Protein AF-0000000079731594 (afdb_homodimer)

Foldseek 3Di:
DKKAFPVPGDIDDLLDDLDDPVQAFIADPDFFADPALADDFADLQQALCSNVRRFPFDQDFDPSHHLADWADDVVLLAIERAQLPGPLRFVLLLLLRQLVRSCVVSVAQEAEEEDLASNLLNNLQRCLRNNHAYEYQYAQPDDVLSCVSSVVSVHHYHHFYDDSVRSVVVRVVVVVVDVHHYSYCLRHNSSLSRLLSSLVSVCVVVQNEEFQEEFEEAALCSNVLSVLSNQVSSVVSNSYVDYHAYEYEAAQPQCVLCVVVVHHSHDDGQPQQVVRNHNDRSPSVSSNVSNVVRVYHYDHDHNVLLVVQCVVCVVVPAFARSNLSRRSSCSVVCCVVVVDDSNTHYYGYRGGGNVRD/DKKAFPVPGDIDDLLDDLDDPVQAFIADPDFFADPALADDFADLQQALCSNVRRFPFDQDFDPSHHLADWADDVVLLATERAQLPGPLRFVLLLLLRQLVRSCVVSVAQEAEEEDLASNLLNNLQRCLRNNHAYEYQYAQPDDVLSCVSSVVSVHHYHHFYDDSVRSVVVRVVVVVVDVHHYSYCQRHNSSLSRLLSSLVSVCVVVQNEEFQEEFEEAALCSNVLSVLSNQVSSVVSNSYVDRHAYEYEAAQPQCVLCVVVVHHSHDDGQPQQVVRNHNDRSPSVSSNVSNVVRVYHYDHDHNVLLVVQCVVCVVVPAFARSNQSRRSSCSVVCCVVVVDDSNTHYYGYRGGGNVRD

Secondary structure (DSSP, 8-state):
--EEETTT--EE-TT--SS-TTSPPEEES-----S-SS-----GGGGGGGGGGG-SS------S-----EEEEGGGTEEEE-TT-STTSBTHHHHHHHHHHHHHHTT--EEEE--SSHHHHHHHHHHHHHT-EEEEEEETT--HHHHHHHHHTTPEEEEE-S-HHHHHHHHHHHHHHSS-EE--TTT-HHHHHHHTHHHHHHHHHTTT---SEEEEE-SS-HHHHHHHHHHHHHHHHTS-S-PPEEEEEEETTB-HHHHHTT----SS--TT-GGG--SS-TTHHHHHHHHHHTT-EEEEE-HHHHHHHHHHHHHTT--B-HHHHHHHHHHHHHHHTTSS-TT--EEEE--BBS-B-/--EEETTT--EE-TT--SS-TTSPPEEES-----S-SS-----GGGGGGGGGGG-SS------S-----EEEEGGGTEEEE-TT-STTSBTHHHHHHHHHHHHHHTT-SEEEE--SSHHHHHHHHHHHHHT-EEEEEEETT--HHHHHHHHHTTPEEEEE-S-HHHHHHHHHHHHHHSS-EE--TTT-HHHHHHHTHHHHHHHHHTTT---SEEEEE-SS-HHHHHHHHHHHHHHHHTS-S-PPEEEEEEETTB-HHHHHTT----SS--TT-GGG--SS-TTHHHHHHHHHHTT-EEEEE-HHHHHHHHHHHHHTT--B-HHHHHHHHHHHHHHHTTSS-TT--EEEE--BBS-B-

Solvent-accessible surface area (backbone atoms only — not comparable to full-atom values): 34734 Å² total; per-residue (Å²): 112,48,28,24,20,83,86,81,61,52,70,38,58,68,93,45,72,77,48,38,94,87,71,45,52,34,34,63,63,63,82,46,58,56,96,49,59,54,87,77,68,55,55,71,77,50,12,53,55,19,48,44,56,52,36,87,52,63,92,71,39,78,74,32,48,53,79,47,31,71,33,83,34,74,95,74,58,31,30,37,34,40,32,20,55,29,90,76,31,19,46,43,43,37,14,22,33,31,34,43,10,42,36,53,74,72,65,51,60,35,36,36,29,60,34,58,49,66,58,26,37,21,40,26,25,42,21,21,58,61,72,28,47,31,36,33,21,21,50,58,79,57,61,60,64,52,44,49,66,31,46,46,17,66,29,44,77,42,67,27,72,75,52,75,63,45,20,45,51,52,43,50,47,50,32,72,75,43,87,40,40,66,62,30,69,74,42,30,42,42,16,35,51,24,22,11,43,57,30,46,44,53,18,57,76,45,77,37,41,55,46,54,27,40,30,25,46,32,31,62,29,48,58,52,50,5,28,50,52,20,33,49,50,36,34,73,35,50,44,24,91,55,63,37,25,39,34,33,18,20,20,5,47,29,20,48,67,18,42,74,73,70,47,69,25,54,78,62,67,17,75,60,22,63,86,20,65,34,72,72,36,78,45,49,67,59,51,52,49,50,24,63,76,33,71,32,51,55,45,42,34,41,41,67,49,18,50,53,34,33,49,53,36,19,35,46,39,45,57,47,27,46,41,32,16,26,25,64,39,37,48,57,56,35,40,75,72,61,76,42,59,92,82,44,47,34,36,34,43,36,41,27,36,43,50,51,69,109,48,28,24,21,82,85,81,63,51,72,38,58,68,93,45,73,78,48,39,93,86,71,44,51,34,34,64,63,63,80,46,59,56,96,50,56,54,86,78,69,55,56,71,78,51,14,52,57,18,49,43,55,51,37,88,50,63,92,69,40,78,74,34,47,52,80,48,30,71,33,84,34,72,95,73,58,33,30,38,34,40,32,19,54,28,90,75,31,19,46,44,44,38,14,23,35,31,35,43,10,42,38,54,74,73,66,50,61,34,35,34,30,61,33,57,52,65,57,25,38,20,41,27,25,41,21,21,57,61,73,28,48,29,37,33,22,20,51,58,79,58,60,61,65,53,43,50,66,30,46,46,17,66,29,44,77,43,65,28,72,76,52,73,63,45,20,44,50,52,44,50,49,50,34,72,75,42,88,39,42,65,61,30,68,73,43,30,42,41,17,34,52,23,22,11,42,56,30,47,43,53,18,57,78,45,78,37,42,56,46,55,26,40,32,25,46,31,33,60,30,46,58,52,51,5,27,51,53,20,33,49,50,35,35,75,34,51,43,26,91,55,63,37,24,39,35,32,18,20,20,5,47,29,20,49,69,18,41,74,72,71,47,69,25,55,76,64,66,17,74,61,23,64,88,22,64,33,72,72,36,78,45,48,68,58,50,53,50,51,25,62,77,32,70,32,51,53,45,43,33,42,40,66,49,19,52,52,35,34,49,52,35,20,34,47,38,46,57,47,27,45,40,30,15,26,26,64,40,38,49,59,57,35,41,76,70,61,76,42,59,92,81,46,47,35,36,36,43,36,41,27,37,45,51,52,70

pLDDT: mean 96.19, std 4.27, range [70.88, 98.94]

InterPro domains:
  IPR000634 Serine/threonine dehydratase, pyridoxal-phosphate-binding site [PS00165] (83-96)
  IPR001926 Tryptophan synthase beta chain-like, PALP domain [PF00291] (61-352)
  IPR036052 Tryptophan synthase beta chain-like, PALP domain superfamily [G3DSA:3.40.50.1100] (53-356)
  IPR036052 Tryptophan synthase beta chain-like, PALP domain superfamily [G3DSA:3.40.50.1100] (91-187)
  IPR036052 Tryptophan synthase beta chain-like, PALP domain superfamily [SSF53686] (3-356)
  IPR050147 Serine/Threonine Dehydratase [PTHR48078] (76-353)

Structure (mmCIF, N/CA/C/O backbone):
data_AF-0000000079731594-model_v1
#
loop_
_entity.id
_entity.type
_entity.pdbx_description
1 polymer 'Pyridoxal-phosphate dependent enzyme'
#
loop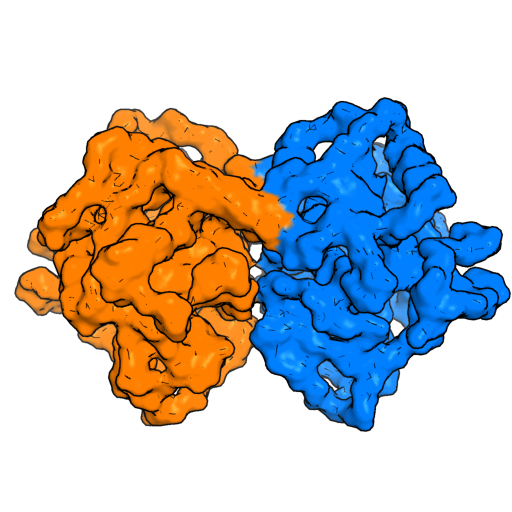_
_atom_site.group_PDB
_atom_site.id
_atom_site.type_symbol
_atom_site.label_atom_id
_atom_site.label_alt_id
_atom_site.label_comp_id
_atom_site.label_asym_id
_atom_site.label_entity_id
_atom_site.label_seq_id
_atom_site.pdbx_PDB_ins_code
_atom_site.Cartn_x
_atom_site.Cartn_y
_atom_site.Cartn_z
_atom_site.occupancy
_atom_site.B_iso_or_equiv
_atom_site.auth_seq_id
_atom_site.auth_comp_id
_atom_site.auth_asym_id
_atom_site.auth_atom_id
_atom_site.pdbx_PDB_model_num
ATOM 1 N N . MET A 1 1 ? 15.602 29.094 -2.32 1 83.25 1 MET A N 1
ATOM 2 C CA . MET A 1 1 ? 14.352 28.906 -1.592 1 83.25 1 MET A CA 1
ATOM 3 C C . MET A 1 1 ? 14.367 29.656 -0.268 1 83.25 1 MET A C 1
ATOM 5 O O . MET A 1 1 ? 15.359 29.625 0.458 1 83.25 1 MET A O 1
ATOM 9 N N . THR A 1 2 ? 13.43 30.547 -0.073 1 92.69 2 THR A N 1
ATOM 10 C CA . THR A 1 2 ? 13.32 31.359 1.134 1 92.69 2 THR A CA 1
ATOM 11 C C . THR A 1 2 ? 12.203 30.844 2.033 1 92.69 2 THR A C 1
ATOM 13 O O . THR A 1 2 ? 11.172 30.375 1.545 1 92.69 2 THR A O 1
ATOM 16 N N . LEU A 1 3 ? 12.477 30.875 3.383 1 96.5 3 LEU A N 1
ATOM 17 C CA . LEU A 1 3 ? 11.469 30.547 4.383 1 96.5 3 LEU A CA 1
ATOM 18 C C . LEU A 1 3 ? 10.93 31.797 5.055 1 96.5 3 LEU A C 1
ATOM 20 O O . LEU A 1 3 ? 11.57 32.844 5.027 1 96.5 3 LEU A O 1
ATOM 24 N N . VAL A 1 4 ? 9.742 31.688 5.57 1 96.94 4 VAL A N 1
ATOM 25 C CA . VAL A 1 4 ? 9.125 32.844 6.203 1 96.94 4 VAL A CA 1
ATOM 26 C C . VAL A 1 4 ? 8.352 32.406 7.445 1 96.94 4 VAL A C 1
ATOM 28 O O . VAL A 1 4 ? 7.785 31.328 7.477 1 96.94 4 VAL A O 1
ATOM 31 N N . CYS A 1 5 ? 8.43 33.156 8.461 1 96.81 5 CYS A N 1
ATOM 32 C CA . CYS A 1 5 ? 7.555 33.031 9.625 1 96.81 5 CYS A CA 1
ATOM 33 C C . CYS A 1 5 ? 6.242 33.781 9.406 1 96.81 5 CYS A C 1
ATOM 35 O O . CYS A 1 5 ? 6.238 35 9.266 1 96.81 5 CYS A O 1
ATOM 37 N N . ARG A 1 6 ? 5.18 33.125 9.438 1 94 6 ARG A N 1
ATOM 38 C CA . ARG A 1 6 ? 3.895 33.75 9.141 1 94 6 ARG A CA 1
ATOM 39 C C . ARG A 1 6 ? 3.361 34.5 10.359 1 94 6 ARG A C 1
ATOM 41 O O . ARG A 1 6 ? 2.42 35.281 10.242 1 94 6 ARG A O 1
ATOM 48 N N . ASP A 1 7 ? 3.949 34.25 11.422 1 94.06 7 ASP A N 1
ATOM 49 C CA . ASP A 1 7 ? 3.533 34.938 12.633 1 94.06 7 ASP A CA 1
ATOM 50 C C . ASP A 1 7 ? 4.164 36.312 12.719 1 94.06 7 ASP A C 1
ATOM 52 O O . ASP A 1 7 ? 3.461 37.312 12.898 1 94.06 7 ASP A O 1
ATOM 56 N N . CYS A 1 8 ? 5.52 36.5 12.484 1 96.56 8 CYS A N 1
ATOM 57 C CA . CYS A 1 8 ? 6.188 37.781 12.68 1 96.56 8 CYS A CA 1
ATOM 58 C C . CYS A 1 8 ? 6.664 38.344 11.352 1 96.56 8 CYS A C 1
ATOM 60 O O . CYS A 1 8 ? 7.109 39.5 11.297 1 96.56 8 CYS A O 1
ATOM 62 N N . GLY A 1 9 ? 6.652 37.531 10.32 1 95.94 9 GLY A N 1
ATOM 63 C CA . GLY A 1 9 ? 6.961 38.031 8.992 1 95.94 9 GLY A CA 1
ATOM 64 C C . GLY A 1 9 ? 8.43 37.906 8.633 1 95.94 9 GLY A C 1
ATOM 65 O O . GLY A 1 9 ? 8.82 38.156 7.492 1 95.94 9 GLY A O 1
ATOM 66 N N . ARG A 1 10 ? 9.258 37.469 9.516 1 96.31 10 ARG A N 1
ATOM 67 C CA . ARG A 1 10 ? 10.695 37.344 9.273 1 96.31 10 ARG A CA 1
ATOM 68 C C . ARG A 1 10 ? 10.977 36.312 8.195 1 96.31 10 ARG A C 1
ATOM 70 O O . ARG A 1 10 ? 10.359 35.25 8.18 1 96.31 10 ARG A O 1
ATOM 77 N N . GLU A 1 11 ? 11.891 36.625 7.34 1 96.31 11 GLU A N 1
ATOM 78 C CA . GLU A 1 11 ? 12.32 35.719 6.285 1 96.31 11 GLU A CA 1
ATOM 79 C C . GLU A 1 11 ? 13.68 35.094 6.598 1 96.31 11 GLU A C 1
ATOM 81 O O . GLU A 1 11 ? 14.5 35.719 7.285 1 96.31 11 GLU A O 1
ATOM 86 N N . TYR A 1 12 ? 13.852 33.906 6.188 1 95.56 12 TYR A N 1
ATOM 87 C CA . TYR A 1 12 ? 15.094 33.156 6.387 1 95.56 12 TYR A CA 1
ATOM 88 C C . TYR A 1 12 ? 15.586 32.562 5.078 1 95.56 12 TYR A C 1
ATOM 90 O O . TYR A 1 12 ? 14.781 32.219 4.199 1 95.56 12 TYR A O 1
ATOM 98 N N . PRO A 1 13 ? 16.953 32.469 4.996 1 91.31 13 PRO A N 1
ATOM 99 C CA . PRO A 1 13 ? 17.438 31.672 3.861 1 91.31 13 PRO A CA 1
ATOM 100 C C . PRO A 1 13 ? 17.109 30.188 3.979 1 91.31 13 PRO A C 1
ATOM 102 O O . PRO A 1 13 ? 16.594 29.75 5.012 1 91.31 13 PRO A O 1
ATOM 105 N N . ALA A 1 14 ? 17.438 29.422 2.947 1 78.69 14 ALA A N 1
ATOM 106 C CA . ALA A 1 14 ? 17.031 28.016 2.855 1 78.69 14 ALA A CA 1
ATOM 107 C C . ALA A 1 14 ? 17.766 27.172 3.893 1 78.69 14 ALA A C 1
ATOM 109 O O . ALA A 1 14 ? 17.219 26.172 4.375 1 78.69 14 ALA A O 1
ATOM 110 N N . ASP A 1 15 ? 18.969 27.469 4.199 1 75.25 15 ASP A N 1
ATOM 111 C CA . ASP A 1 15 ? 19.75 26.703 5.164 1 75.25 15 ASP A CA 1
ATOM 112 C C . ASP A 1 15 ? 19.562 27.25 6.582 1 75.25 15 ASP A C 1
ATOM 114 O O . ASP A 1 15 ? 20.453 27.125 7.426 1 75.25 15 ASP A O 1
ATOM 118 N N . SER A 1 16 ? 18.266 27.641 6.777 1 73.88 16 SER A N 1
ATOM 119 C CA . SER A 1 16 ? 17.828 28.406 7.945 1 73.88 16 SER A CA 1
ATOM 120 C C . SER A 1 16 ? 17.547 27.484 9.133 1 73.88 16 SER A C 1
ATOM 122 O O . SER A 1 16 ? 17.469 26.266 8.969 1 73.88 16 SER A O 1
ATOM 124 N N . PRO A 1 17 ? 17.375 28.156 10.289 1 83.38 17 PRO A N 1
ATOM 125 C CA . PRO A 1 17 ? 16.953 27.422 11.484 1 83.38 17 PRO A CA 1
ATOM 126 C C . PRO A 1 17 ? 15.633 26.688 11.289 1 83.38 17 PRO A C 1
ATOM 128 O O . PRO A 1 17 ? 14.867 27.016 10.375 1 83.38 17 PRO A O 1
ATOM 131 N N . TRP A 1 18 ? 15.469 25.672 12.07 1 91.5 18 TRP A N 1
ATOM 132 C CA . TRP A 1 18 ? 14.281 24.844 11.945 1 91.5 18 TRP A CA 1
ATOM 133 C C . TRP A 1 18 ? 13.047 25.562 12.477 1 91.5 18 TRP A C 1
ATOM 135 O O . TRP A 1 18 ? 11.922 25.141 12.227 1 91.5 18 TRP A O 1
ATOM 145 N N . ARG A 1 19 ? 13.234 26.688 13.164 1 94.19 19 ARG A N 1
ATOM 146 C CA . ARG A 1 19 ? 12.141 27.5 13.664 1 94.19 19 ARG A CA 1
ATOM 147 C C . ARG A 1 19 ? 12.531 28.984 13.711 1 94.19 19 ARG A C 1
ATOM 149 O O . ARG A 1 19 ? 13.719 29.312 13.805 1 94.19 19 ARG A O 1
ATOM 156 N N . CYS A 1 20 ? 11.547 29.828 13.688 1 95.88 20 CYS A N 1
ATOM 157 C CA . CYS A 1 20 ? 11.781 31.266 13.781 1 95.88 20 CYS A CA 1
ATOM 158 C C . CYS A 1 20 ? 12.266 31.656 15.172 1 95.88 20 CYS A C 1
ATOM 160 O O . CYS A 1 20 ? 11.906 31.016 16.156 1 95.88 20 CYS A O 1
ATOM 162 N N . THR A 1 21 ? 12.945 32.688 15.258 1 94.31 21 THR A N 1
ATOM 163 C CA . THR A 1 21 ? 13.414 33.219 16.531 1 94.31 21 THR A CA 1
ATOM 164 C C . THR A 1 21 ? 12.242 33.594 17.438 1 94.31 21 THR A C 1
ATOM 166 O O . THR A 1 21 ? 12.375 33.625 18.656 1 94.31 21 THR A O 1
ATOM 169 N N . CYS A 1 22 ? 11.133 33.812 16.844 1 95.88 22 CYS A N 1
ATOM 170 C CA . CYS A 1 22 ? 9.961 34.188 17.641 1 95.88 22 CYS A CA 1
ATOM 171 C C . CYS A 1 22 ? 9.273 32.938 18.188 1 95.88 22 CYS A C 1
ATOM 173 O O . CYS A 1 22 ? 8.312 33.062 18.953 1 95.88 22 CYS A O 1
ATOM 175 N N . GLY A 1 23 ? 9.68 31.812 17.75 1 94.19 23 GLY A N 1
ATOM 176 C CA . GLY A 1 23 ? 9.18 30.562 18.312 1 94.19 23 GLY A CA 1
ATOM 177 C C . GLY A 1 23 ? 8.164 29.875 17.422 1 94.19 23 GLY A C 1
ATOM 178 O O . GLY A 1 23 ? 7.762 28.75 17.688 1 94.19 23 GLY A O 1
ATOM 179 N N . TYR A 1 24 ? 7.789 30.469 16.344 1 95.88 24 TYR A N 1
ATOM 180 C CA . TYR A 1 24 ? 6.758 29.922 15.453 1 95.88 24 TYR A CA 1
ATOM 181 C C . TYR A 1 24 ? 7.379 29.188 14.281 1 95.88 24 TYR A C 1
ATOM 183 O O . TYR A 1 24 ? 8.555 29.391 13.961 1 95.88 24 TYR A O 1
ATOM 191 N N . PRO A 1 25 ? 6.598 28.266 13.703 1 96.69 25 PRO A N 1
ATOM 192 C CA . PRO A 1 25 ? 7.137 27.484 12.586 1 96.69 25 PRO A CA 1
ATOM 193 C C . PRO A 1 25 ? 7.387 28.328 11.336 1 96.69 25 PRO A C 1
ATOM 195 O O . PRO A 1 25 ? 6.773 29.391 11.172 1 96.69 25 PRO A O 1
ATOM 198 N N . LEU A 1 26 ? 8.305 27.844 10.531 1 96.81 26 LEU A N 1
ATOM 199 C CA . LEU A 1 26 ? 8.609 28.469 9.25 1 96.81 26 LEU A CA 1
ATOM 200 C C . LEU A 1 26 ? 7.848 27.781 8.117 1 96.81 26 LEU A C 1
ATOM 202 O O . LEU A 1 26 ? 7.523 26.594 8.211 1 96.81 26 LEU A O 1
ATOM 206 N N . ASP A 1 27 ? 7.496 28.516 7.113 1 97 27 ASP A N 1
ATOM 207 C CA . ASP A 1 27 ? 6.922 28.016 5.863 1 97 27 ASP A CA 1
ATOM 208 C C . ASP A 1 27 ? 7.773 28.438 4.668 1 97 27 ASP A C 1
ATOM 210 O O . ASP A 1 27 ? 8.602 29.344 4.773 1 97 27 ASP A O 1
ATOM 214 N N . PHE A 1 28 ? 7.621 27.719 3.588 1 96.69 28 PHE A N 1
ATOM 215 C CA . PHE A 1 28 ? 8.195 28.234 2.354 1 96.69 28 PHE A CA 1
ATOM 216 C C . PHE A 1 28 ? 7.559 29.578 1.987 1 96.69 28 PHE A C 1
ATOM 218 O O . PHE A 1 28 ? 6.336 29.719 2.059 1 96.69 28 PHE A O 1
ATOM 225 N N . ALA A 1 29 ? 8.359 30.516 1.61 1 95.44 29 ALA A N 1
ATOM 226 C CA . ALA A 1 29 ? 7.867 31.875 1.333 1 95.44 29 ALA A CA 1
ATOM 227 C C . ALA A 1 29 ? 6.973 31.875 0.097 1 95.44 29 ALA A C 1
ATOM 229 O O . ALA A 1 29 ? 6.035 32.688 0.011 1 95.44 29 ALA A O 1
ATOM 230 N N . GLU A 1 30 ? 7.309 31.031 -0.78 1 93.38 30 GLU A N 1
ATOM 231 C CA . GLU A 1 30 ? 6.559 30.969 -2.031 1 93.38 30 GLU A CA 1
ATOM 232 C C . GLU A 1 30 ? 6.035 29.562 -2.295 1 93.38 30 GLU A C 1
ATOM 234 O O . GLU A 1 30 ? 6.699 28.578 -1.964 1 93.38 30 GLU A O 1
ATOM 239 N N . GLN A 1 31 ? 4.809 29.516 -2.83 1 94 31 GLN A N 1
ATOM 240 C CA . GLN A 1 31 ? 4.242 28.297 -3.375 1 94 31 GLN A CA 1
ATOM 241 C C . GLN A 1 31 ? 4.477 28.203 -4.879 1 94 31 GLN A C 1
ATOM 243 O O . GLN A 1 31 ? 3.879 28.953 -5.652 1 94 31 GLN A O 1
ATOM 248 N N . PRO A 1 32 ? 5.336 27.25 -5.27 1 96.94 32 PRO A N 1
ATOM 249 C CA . PRO A 1 32 ? 5.5 27.078 -6.715 1 96.94 32 PRO A CA 1
ATOM 250 C C . PRO A 1 32 ? 4.195 26.703 -7.418 1 96.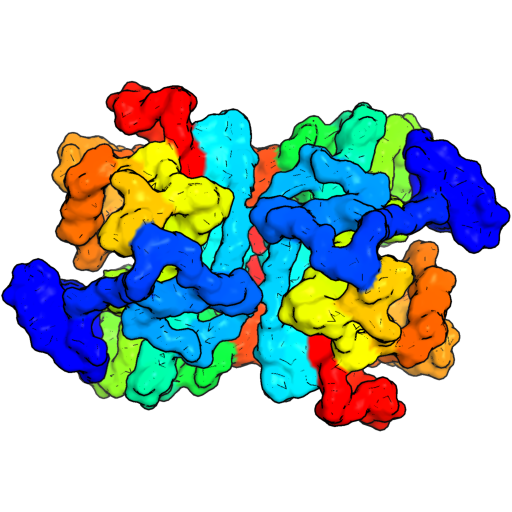94 32 PRO A C 1
ATOM 252 O O . PRO A 1 32 ? 3.387 25.953 -6.867 1 96.94 32 PRO A O 1
ATOM 255 N N . LEU A 1 33 ? 3.979 27.188 -8.555 1 97.44 33 LEU A N 1
ATOM 256 C CA . LEU A 1 33 ? 2.857 26.859 -9.422 1 97.44 33 LEU A CA 1
ATOM 257 C C . LEU A 1 33 ? 3.344 26.5 -10.82 1 97.44 33 LEU A C 1
ATOM 259 O O . LEU A 1 33 ? 4.367 27 -11.281 1 97.44 33 LEU A O 1
ATOM 263 N N . PRO A 1 34 ? 2.627 25.641 -11.445 1 96.25 34 PRO A N 1
ATOM 264 C CA . PRO A 1 34 ? 2.992 25.344 -12.836 1 96.25 34 PRO A CA 1
ATOM 265 C C . PRO A 1 34 ? 2.744 26.531 -13.773 1 96.25 34 PRO A C 1
ATOM 267 O O . PRO A 1 34 ? 1.972 27.422 -13.438 1 96.25 34 PRO A O 1
ATOM 270 N N . ASP A 1 35 ? 3.396 26.531 -14.984 1 91.88 35 ASP A N 1
ATOM 271 C CA . ASP A 1 35 ? 3.271 27.609 -15.969 1 91.88 35 ASP A CA 1
ATOM 272 C C . ASP A 1 35 ? 1.964 27.484 -16.75 1 91.88 35 ASP A C 1
ATOM 274 O O . ASP A 1 35 ? 1.535 28.438 -17.406 1 91.88 35 ASP A O 1
ATOM 278 N N . SER A 1 36 ? 1.29 26.422 -16.609 1 91.56 36 SER A N 1
ATOM 279 C CA . SER A 1 36 ? 0.082 26.156 -17.375 1 91.56 36 SER A CA 1
ATOM 280 C C . SER A 1 36 ? -1.168 26.281 -16.516 1 91.56 36 SER A C 1
ATOM 282 O O . SER A 1 36 ? -1.164 25.891 -15.344 1 91.56 36 SER A O 1
ATOM 284 N N . ASP A 1 37 ? -2.207 26.812 -17.172 1 92.31 37 ASP A N 1
ATOM 285 C CA . ASP A 1 37 ? -3.488 26.875 -16.484 1 92.31 37 ASP A CA 1
ATOM 286 C C . ASP A 1 37 ? -4.324 25.625 -16.75 1 92.31 37 ASP A C 1
ATOM 288 O O . ASP A 1 37 ? -5.449 25.5 -16.266 1 92.31 37 ASP A O 1
ATOM 292 N N . THR A 1 38 ? -3.697 24.797 -17.516 1 95.31 38 THR A N 1
ATOM 293 C CA . THR A 1 38 ? -4.289 23.484 -17.734 1 95.31 38 THR A CA 1
ATOM 294 C C . THR A 1 38 ? -3.441 22.391 -17.078 1 95.31 38 THR A C 1
ATOM 296 O O . THR A 1 38 ? -2.211 22.453 -17.125 1 95.31 38 THR A O 1
ATOM 299 N N . PRO A 1 39 ? -4.191 21.516 -16.531 1 96.38 39 PRO A N 1
ATOM 300 C CA . PRO A 1 39 ? -3.449 20.484 -15.82 1 96.38 39 PRO A CA 1
ATOM 301 C C . PRO A 1 39 ? -2.447 19.75 -16.703 1 96.38 39 PRO A C 1
ATOM 303 O O . PRO A 1 39 ? -2.807 19.281 -17.797 1 96.38 39 PRO A O 1
ATOM 306 N N . ALA A 1 40 ? -1.266 19.75 -16.359 1 95 40 ALA A N 1
ATOM 307 C CA . ALA A 1 40 ? -0.142 19.062 -16.984 1 95 40 ALA A CA 1
ATOM 308 C C . ALA A 1 40 ? 0.82 18.516 -15.922 1 95 40 ALA A C 1
ATOM 310 O O . ALA A 1 40 ? 1.676 19.25 -15.422 1 95 40 ALA A O 1
ATOM 311 N N . ILE A 1 41 ? 0.674 17.234 -15.562 1 96.44 41 ILE A N 1
ATOM 312 C CA . ILE A 1 41 ? 1.505 16.672 -14.508 1 96.44 41 ILE A CA 1
ATOM 313 C C . ILE A 1 41 ? 2.523 15.703 -15.109 1 96.44 41 ILE A C 1
ATOM 315 O O . ILE A 1 41 ? 2.42 15.336 -16.281 1 96.44 41 ILE A O 1
ATOM 319 N N . GLY A 1 42 ? 3.543 15.391 -14.336 1 96.5 42 GLY A N 1
ATOM 320 C CA . GLY A 1 42 ? 4.508 14.383 -14.758 1 96.5 42 GLY A CA 1
ATOM 321 C C . GLY A 1 42 ? 3.939 12.977 -14.773 1 96.5 42 GLY A C 1
ATOM 322 O O . GLY A 1 42 ? 2.727 12.797 -14.656 1 96.5 42 GLY A O 1
ATOM 323 N N . SER A 1 43 ? 4.812 12.023 -14.945 1 97.38 43 SER A N 1
ATOM 324 C CA . SER A 1 43 ? 4.422 10.625 -15.023 1 97.38 43 SER A CA 1
ATOM 325 C C . SER A 1 43 ? 3.926 10.117 -13.672 1 97.38 43 SER A C 1
ATOM 327 O O . SER A 1 43 ? 4.523 10.406 -12.633 1 97.38 43 SER A O 1
ATOM 329 N N . ARG A 1 44 ? 2.861 9.359 -13.672 1 97.5 44 ARG A N 1
ATOM 330 C CA . ARG A 1 44 ? 2.369 8.75 -12.445 1 97.5 44 ARG A CA 1
ATOM 331 C C . ARG A 1 44 ? 3.371 7.734 -11.891 1 97.5 44 ARG A C 1
ATOM 333 O O . ARG A 1 44 ? 3.297 7.352 -10.727 1 97.5 44 ARG A O 1
ATOM 340 N N . ASP A 1 45 ? 4.262 7.309 -12.742 1 97.62 45 ASP A N 1
ATOM 341 C CA . ASP A 1 45 ? 5.266 6.344 -12.305 1 97.62 45 ASP A CA 1
ATOM 342 C C . ASP A 1 45 ? 6.289 6.992 -11.375 1 97.62 45 ASP A C 1
ATOM 344 O O . ASP A 1 45 ? 7.047 6.301 -10.695 1 97.62 45 ASP A O 1
ATOM 348 N N . ASP A 1 46 ? 6.234 8.266 -11.312 1 97.88 46 ASP A N 1
ATOM 349 C CA . ASP A 1 46 ? 7.109 8.984 -10.391 1 97.88 46 ASP A CA 1
ATOM 350 C C . ASP A 1 46 ? 6.441 9.172 -9.031 1 97.88 46 ASP A C 1
ATOM 352 O O . ASP A 1 46 ? 6.984 9.844 -8.148 1 97.88 46 ASP A O 1
ATOM 356 N N . GLY A 1 47 ? 5.289 8.547 -8.836 1 98.5 47 GLY A N 1
ATOM 357 C CA . GLY A 1 47 ? 4.562 8.742 -7.586 1 98.5 47 GLY A CA 1
ATOM 358 C C . GLY A 1 47 ? 4.066 10.164 -7.395 1 98.5 47 GLY A C 1
ATOM 359 O O . GLY A 1 47 ? 3.611 10.797 -8.344 1 98.5 47 GLY A O 1
ATOM 360 N N . LEU A 1 48 ? 4.117 10.602 -6.176 1 98.81 48 LEU A N 1
ATOM 361 C CA . LEU A 1 48 ? 3.596 11.93 -5.859 1 98.81 48 LEU A CA 1
ATOM 362 C C . LEU A 1 48 ? 4.457 13.016 -6.488 1 98.81 48 LEU A C 1
ATOM 364 O O . LEU A 1 48 ? 4.031 14.172 -6.602 1 98.81 48 LEU A O 1
ATOM 368 N N . TRP A 1 49 ? 5.621 12.672 -6.992 1 98.81 49 TRP A N 1
ATOM 369 C CA . TRP A 1 49 ? 6.523 13.633 -7.617 1 98.81 49 TRP A CA 1
ATOM 370 C C . TRP A 1 49 ? 6.055 13.984 -9.023 1 98.81 49 TRP A C 1
ATOM 372 O O . TRP A 1 49 ? 6.637 14.852 -9.68 1 98.81 49 TRP A O 1
ATOM 382 N N . ALA A 1 50 ? 5.027 13.289 -9.5 1 98.69 50 ALA A N 1
ATOM 383 C CA . ALA A 1 50 ? 4.332 13.75 -10.703 1 98.69 50 ALA A CA 1
ATOM 384 C C . ALA A 1 50 ? 3.902 15.203 -10.562 1 98.69 50 ALA A C 1
ATOM 386 O O . ALA A 1 50 ? 3.711 15.898 -11.562 1 98.69 50 ALA A O 1
ATOM 387 N N . PHE A 1 51 ? 3.793 15.703 -9.32 1 98.69 51 PHE A N 1
ATOM 388 C CA . PHE A 1 51 ? 3.348 17.062 -9.039 1 98.69 51 PHE A CA 1
ATOM 389 C C . PHE A 1 51 ? 4.531 17.953 -8.703 1 98.69 51 PHE A C 1
ATOM 391 O O . PHE A 1 51 ? 4.387 18.938 -7.969 1 98.69 51 PHE A O 1
ATOM 398 N N . ALA A 1 52 ? 5.676 17.672 -9.242 1 98.19 52 ALA A N 1
ATOM 399 C CA . ALA A 1 52 ? 6.922 18.359 -8.914 1 98.19 52 ALA A CA 1
ATOM 400 C C . ALA A 1 52 ? 6.809 19.859 -9.156 1 98.19 52 ALA A C 1
ATOM 402 O O . ALA A 1 52 ? 7.402 20.656 -8.43 1 98.19 52 ALA A O 1
ATOM 403 N N . ASP A 1 53 ? 6.031 20.312 -10.07 1 97.81 53 ASP A N 1
ATOM 404 C CA . ASP A 1 53 ? 5.926 21.719 -10.43 1 97.81 53 ASP A CA 1
ATOM 405 C C . ASP A 1 53 ? 5.234 22.516 -9.328 1 97.81 53 ASP A C 1
ATOM 407 O O . ASP A 1 53 ? 5.316 23.75 -9.297 1 97.81 53 ASP A O 1
ATOM 411 N N . PHE A 1 54 ? 4.547 21.828 -8.414 1 98.38 54 PHE A N 1
ATOM 412 C CA . PHE A 1 54 ? 3.883 22.484 -7.293 1 98.38 54 PHE A CA 1
ATOM 413 C C . PHE A 1 54 ? 4.758 22.453 -6.043 1 98.38 54 PHE A C 1
ATOM 415 O O . PHE A 1 54 ? 4.43 23.078 -5.035 1 98.38 54 PHE A O 1
ATOM 422 N N . LEU A 1 55 ? 5.848 21.672 -6.031 1 98.12 55 LEU A N 1
ATOM 423 C CA . LEU A 1 55 ? 6.586 21.391 -4.809 1 98.12 55 LEU A CA 1
ATOM 424 C C . LEU A 1 55 ? 7.84 22.25 -4.711 1 98.12 55 LEU A C 1
ATOM 426 O O . LEU A 1 55 ? 8.578 22.391 -5.688 1 98.12 55 LEU A O 1
ATOM 430 N N . PRO A 1 56 ? 8.086 22.828 -3.559 1 97.19 56 PRO A N 1
ATOM 431 C CA . PRO A 1 56 ? 9.273 23.656 -3.361 1 97.19 56 PRO A CA 1
ATOM 432 C C . PRO A 1 56 ? 10.531 22.844 -3.082 1 97.19 56 PRO A C 1
ATOM 434 O O . PRO A 1 56 ? 11.57 23.406 -2.736 1 97.19 56 PRO A O 1
ATOM 437 N N . VAL A 1 57 ? 10.391 21.516 -3.129 1 96.38 57 VAL A N 1
ATOM 438 C CA . VAL A 1 57 ? 11.484 20.578 -2.9 1 96.38 57 VAL A CA 1
ATOM 439 C C . VAL A 1 57 ? 11.648 19.672 -4.113 1 96.38 57 VAL A C 1
ATOM 441 O O . VAL A 1 57 ? 10.664 19.312 -4.766 1 96.38 57 VAL A O 1
ATOM 444 N N . GLU A 1 58 ? 12.914 19.312 -4.402 1 97.38 58 GLU A N 1
ATOM 445 C CA . GLU A 1 58 ? 13.18 18.422 -5.527 1 97.38 58 GLU A CA 1
ATOM 446 C C . GLU A 1 58 ? 13.234 16.969 -5.074 1 97.38 58 GLU A C 1
ATOM 448 O O . GLU A 1 58 ? 13.648 16.672 -3.953 1 97.38 58 GLU A O 1
ATOM 453 N N . ARG A 1 59 ? 12.867 16.141 -5.969 1 98.31 59 ARG A N 1
ATOM 454 C CA . ARG A 1 59 ? 12.906 14.711 -5.691 1 98.31 59 ARG A CA 1
ATOM 455 C C . ARG A 1 59 ? 14.352 14.227 -5.543 1 98.31 59 ARG A C 1
ATOM 457 O O . ARG A 1 59 ? 15.133 14.289 -6.496 1 98.31 59 ARG A O 1
ATOM 464 N N . ARG A 1 60 ? 14.695 13.789 -4.371 1 98.38 60 ARG A N 1
ATOM 465 C CA . ARG A 1 60 ? 16.016 13.211 -4.145 1 98.38 60 ARG A CA 1
ATOM 466 C C . ARG A 1 60 ? 15.906 11.773 -3.633 1 98.38 60 ARG A C 1
ATOM 468 O O . ARG A 1 60 ? 16.797 10.961 -3.859 1 98.38 60 ARG A O 1
ATOM 475 N N . VAL A 1 61 ? 14.859 11.445 -2.879 1 98.44 61 VAL A N 1
ATOM 476 C CA . VAL A 1 61 ? 14.633 10.117 -2.334 1 98.44 61 VAL A CA 1
ATOM 477 C C . VAL A 1 61 ? 13.156 9.734 -2.48 1 98.44 61 VAL A C 1
ATOM 479 O O . VAL A 1 61 ? 12.273 10.555 -2.205 1 98.44 61 VAL A O 1
ATOM 482 N N . SER A 1 62 ? 12.883 8.555 -2.951 1 98.81 62 SER A N 1
ATOM 483 C CA . SER A 1 62 ? 11.516 8.109 -3.18 1 98.81 62 SER A CA 1
ATOM 484 C C . SER A 1 62 ? 11.422 6.59 -3.234 1 98.81 62 SER A C 1
ATOM 486 O O . SER A 1 62 ? 12.391 5.918 -3.604 1 98.81 62 SER A O 1
ATOM 488 N N . PHE A 1 63 ? 10.344 6.062 -2.795 1 98.81 63 PHE A N 1
ATOM 489 C CA . PHE A 1 63 ? 9.977 4.668 -3.006 1 98.81 63 PHE A CA 1
ATOM 490 C C . PHE A 1 63 ? 8.898 4.551 -4.078 1 98.81 63 PHE A C 1
ATOM 492 O O . PHE A 1 63 ? 8.234 3.516 -4.188 1 98.81 63 PHE A O 1
ATOM 499 N N . GLY A 1 64 ? 8.664 5.629 -4.805 1 98.62 64 GLY A N 1
ATOM 500 C CA . GLY A 1 64 ? 7.602 5.637 -5.801 1 98.62 64 GLY A CA 1
ATOM 501 C C . GLY A 1 64 ? 6.223 5.816 -5.199 1 98.62 64 GLY A C 1
ATOM 502 O O . GLY A 1 64 ? 5.215 5.496 -5.836 1 98.62 64 GLY A O 1
ATOM 503 N N . GLU A 1 65 ? 6.145 6.359 -3.975 1 98.69 65 GLU A N 1
ATOM 504 C CA . GLU A 1 65 ? 4.902 6.504 -3.221 1 98.69 65 GLU A CA 1
ATOM 505 C C . GLU A 1 65 ? 3.975 7.523 -3.871 1 98.69 65 GLU A C 1
ATOM 507 O O . GLU A 1 65 ? 4.43 8.398 -4.613 1 98.69 65 GLU A O 1
ATOM 512 N N . GLY A 1 66 ? 2.686 7.379 -3.553 1 98.56 66 GLY A N 1
ATOM 513 C CA . GLY A 1 66 ? 1.671 8.273 -4.086 1 98.56 66 GLY A CA 1
ATOM 514 C C . GLY A 1 66 ? 0.629 7.555 -4.926 1 98.56 66 GLY A C 1
ATOM 515 O O . GLY A 1 66 ? 0.67 6.332 -5.066 1 98.56 66 GLY A O 1
ATOM 516 N N . TRP A 1 67 ? -0.369 8.32 -5.332 1 98.69 67 TRP A N 1
ATOM 517 C CA . TRP A 1 67 ? -1.474 7.867 -6.172 1 98.69 67 TRP A CA 1
ATOM 518 C C . TRP A 1 67 ? -2.221 6.715 -5.512 1 98.69 67 TRP A C 1
ATOM 520 O O . TRP A 1 67 ? -2.521 5.711 -6.16 1 98.69 67 TRP A O 1
ATOM 530 N N . THR A 1 68 ? -2.4 6.824 -4.215 1 98.75 68 THR A N 1
ATOM 531 C CA . THR A 1 68 ? -3.211 5.824 -3.523 1 98.75 68 THR A CA 1
ATOM 532 C C . THR A 1 68 ? -4.633 5.805 -4.078 1 98.75 68 THR A C 1
ATOM 534 O O . THR A 1 68 ? -5.117 6.812 -4.598 1 98.75 68 THR A O 1
ATOM 537 N N . PRO A 1 69 ? -5.324 4.727 -3.975 1 98.81 69 PRO A N 1
ATOM 538 C CA . PRO A 1 69 ? -6.656 4.594 -4.57 1 98.81 69 PRO A CA 1
ATOM 539 C C . PRO A 1 69 ? -7.676 5.559 -3.959 1 98.81 69 PRO A C 1
ATOM 541 O O . PRO A 1 69 ? -7.566 5.91 -2.783 1 98.81 69 PRO A O 1
ATOM 544 N N . LEU A 1 70 ? -8.5 6.043 -4.758 1 98.81 70 LEU A N 1
ATOM 545 C CA . LEU A 1 70 ? -9.75 6.715 -4.402 1 98.81 70 LEU A CA 1
ATOM 546 C C . LEU A 1 70 ? -10.953 5.844 -4.742 1 98.81 70 LEU A C 1
ATOM 548 O O . LEU A 1 70 ? -11.234 5.598 -5.918 1 98.81 70 LEU A O 1
ATOM 552 N N . VAL A 1 71 ? -11.664 5.359 -3.688 1 98.56 71 VAL A N 1
ATOM 553 C CA . VAL A 1 71 ? -12.633 4.305 -3.953 1 98.56 71 VAL A CA 1
ATOM 554 C C . VAL A 1 71 ? -14 4.707 -3.395 1 98.56 71 VAL A C 1
ATOM 556 O O . VAL A 1 71 ? -14.078 5.363 -2.355 1 98.56 71 VAL A O 1
ATOM 559 N N . ASP A 1 72 ? -15.062 4.266 -4.043 1 98.12 72 ASP A N 1
ATOM 560 C CA . ASP A 1 72 ? -16.422 4.523 -3.576 1 98.12 72 ASP A CA 1
ATOM 561 C C . ASP A 1 72 ? -16.734 3.713 -2.318 1 98.12 72 ASP A C 1
ATOM 563 O O . ASP A 1 72 ? -16.344 2.553 -2.207 1 98.12 72 ASP A O 1
ATOM 567 N N . ALA A 1 73 ? -17.312 4.348 -1.397 1 97.81 73 ALA A N 1
ATOM 568 C CA . ALA A 1 73 ? -17.844 3.709 -0.197 1 97.81 73 ALA A CA 1
ATOM 569 C C . ALA A 1 73 ? -19.328 4.047 0 1 97.81 73 ALA A C 1
ATOM 571 O O . ALA A 1 73 ? -19.672 4.875 0.845 1 97.81 73 ALA A O 1
ATOM 572 N N . PRO A 1 74 ? -20.125 3.355 -0.668 1 96.19 74 PRO A N 1
ATOM 573 C CA . PRO A 1 74 ? -21.547 3.717 -0.679 1 96.19 74 PRO A CA 1
ATOM 574 C C . PRO A 1 74 ? -22.188 3.59 0.696 1 96.19 74 PRO A C 1
ATOM 576 O O . PRO A 1 74 ? -23.109 4.348 1.019 1 96.19 74 PRO A O 1
ATOM 579 N N . GLU A 1 75 ? -21.703 2.664 1.513 1 95.56 75 GLU A N 1
ATOM 580 C CA . GLU A 1 75 ? -22.266 2.486 2.846 1 95.56 75 GLU A CA 1
ATOM 581 C C . GLU A 1 75 ? -22.109 3.75 3.686 1 95.56 75 GLU A C 1
ATOM 583 O O . GLU A 1 75 ? -22.859 3.961 4.645 1 95.56 75 GLU A O 1
ATOM 588 N N . TRP A 1 76 ? -21.172 4.582 3.348 1 97.5 76 TRP A N 1
ATOM 589 C CA . TRP A 1 76 ? -20.922 5.832 4.062 1 97.5 76 TRP A CA 1
ATOM 590 C C . TRP A 1 76 ? -21.344 7.031 3.221 1 97.5 76 TRP A C 1
ATOM 592 O O . TRP A 1 76 ? -21.281 8.172 3.684 1 97.5 76 TRP A O 1
ATOM 602 N N . ASP A 1 77 ? -21.734 6.832 1.958 1 97.25 77 ASP A N 1
ATOM 603 C CA . ASP A 1 77 ? -22.047 7.879 0.987 1 97.25 77 ASP A CA 1
ATOM 604 C C . ASP A 1 77 ? -20.875 8.828 0.805 1 97.25 77 ASP A C 1
ATOM 606 O O . ASP A 1 77 ? -21.031 10.047 0.912 1 97.25 77 ASP A O 1
ATOM 610 N N . VAL A 1 78 ? -19.688 8.258 0.65 1 98.62 78 VAL A N 1
ATOM 611 C CA . VAL A 1 78 ? -18.469 9.031 0.445 1 98.62 78 VAL A CA 1
ATOM 612 C C . VAL A 1 78 ? -17.516 8.273 -0.483 1 98.62 78 VAL A C 1
ATOM 614 O O . VAL A 1 78 ? -17.828 7.16 -0.918 1 98.62 78 VAL A O 1
ATOM 617 N N . GLN A 1 79 ? -16.391 8.898 -0.83 1 98.75 79 GLN A N 1
ATOM 618 C CA . GLN A 1 79 ? -15.211 8.211 -1.327 1 98.75 79 GLN A CA 1
ATOM 619 C C . GLN A 1 79 ? -14.117 8.164 -0.265 1 98.75 79 GLN A C 1
ATOM 621 O O . GLN A 1 79 ? -13.961 9.102 0.517 1 98.75 79 GLN A O 1
ATOM 626 N N . PHE A 1 80 ? -13.43 7.031 -0.236 1 98.88 80 PHE A N 1
ATOM 627 C CA . PHE A 1 80 ? -12.258 6.895 0.623 1 98.88 80 PHE A CA 1
ATOM 628 C C . PHE A 1 80 ? -10.977 7.074 -0.179 1 98.88 80 PHE A C 1
ATOM 630 O O . PHE A 1 80 ? -10.812 6.465 -1.236 1 98.88 80 PHE A O 1
ATOM 637 N N . LYS A 1 81 ? -10.109 7.992 0.21 1 98.94 81 LYS A N 1
ATOM 638 C CA . LYS A 1 81 ? -8.711 8.016 -0.222 1 98.94 81 LYS A CA 1
ATOM 639 C C . LYS A 1 81 ? -7.859 7.094 0.643 1 98.94 81 LYS A C 1
ATOM 641 O O . LYS A 1 81 ? -7.699 7.332 1.842 1 98.94 81 LYS A O 1
ATOM 646 N N . LEU A 1 82 ? -7.301 6.031 0.086 1 98.81 82 LEU A N 1
ATOM 647 C CA . LEU A 1 82 ? -6.68 4.969 0.87 1 98.81 82 LEU A CA 1
ATOM 648 C C . LEU A 1 82 ? -5.234 5.316 1.209 1 98.81 82 LEU A C 1
ATOM 650 O O . LEU A 1 82 ? -4.309 4.621 0.79 1 98.81 82 LEU A O 1
ATOM 654 N N . GLU A 1 83 ? -5.074 6.219 2.111 1 98.44 83 GLU A N 1
ATOM 655 C CA . GLU A 1 83 ? -3.795 6.828 2.459 1 98.44 83 GLU A CA 1
ATOM 656 C C . GLU A 1 83 ? -2.955 5.898 3.328 1 98.44 83 GLU A C 1
ATOM 658 O O . GLU A 1 83 ? -1.827 6.23 3.695 1 98.44 83 GLU A O 1
ATOM 663 N N . SER A 1 84 ? -3.471 4.703 3.629 1 97.75 84 SER A N 1
ATOM 664 C CA . SER A 1 84 ? -2.695 3.688 4.332 1 97.75 84 SER A CA 1
ATOM 665 C C . SER A 1 84 ? -1.776 2.936 3.375 1 97.75 84 SER A C 1
ATOM 667 O O . SER A 1 84 ? -0.869 2.223 3.811 1 97.75 84 SER A O 1
ATOM 669 N N . LEU A 1 85 ? -2.027 3.051 2.09 1 98.19 85 LEU A N 1
ATOM 670 C CA . LEU A 1 85 ? -1.302 2.254 1.106 1 98.19 85 LEU A CA 1
ATOM 671 C C . LEU A 1 85 ? -0.027 2.963 0.664 1 98.19 85 LEU A C 1
ATOM 673 O O . LEU A 1 85 ? 0.115 3.318 -0.509 1 98.19 85 LEU A O 1
ATOM 677 N N . PHE A 1 86 ? 0.917 3.127 1.612 1 98.56 86 PHE A N 1
ATOM 678 C CA . PHE A 1 86 ? 2.25 3.689 1.444 1 98.56 86 PHE A CA 1
ATOM 679 C C . PHE A 1 86 ? 3.314 2.721 1.945 1 98.56 86 PHE A C 1
ATOM 681 O O . PHE A 1 86 ? 3.004 1.76 2.652 1 98.56 86 PHE A O 1
ATOM 688 N N . PRO A 1 87 ? 4.566 2.895 1.582 1 98.38 87 PRO A N 1
ATOM 689 C CA . PRO A 1 87 ? 5.652 1.983 1.952 1 98.38 87 PRO A CA 1
ATOM 690 C C . PRO A 1 87 ? 5.727 1.735 3.457 1 98.38 87 PRO A C 1
ATOM 692 O O . PRO A 1 87 ? 6.027 0.619 3.887 1 98.38 87 PRO A O 1
ATOM 695 N N . THR A 1 88 ? 5.398 2.74 4.234 1 97.75 88 THR A N 1
ATOM 696 C CA . THR A 1 88 ? 5.453 2.555 5.68 1 97.75 88 THR A CA 1
ATOM 697 C C . THR A 1 88 ? 4.051 2.445 6.27 1 97.75 88 THR A C 1
ATOM 699 O O . THR A 1 88 ? 3.863 2.592 7.477 1 97.75 88 THR A O 1
ATOM 702 N N . ALA A 1 89 ? 3.041 2.354 5.359 1 97.31 89 ALA A N 1
ATOM 703 C CA . ALA A 1 89 ? 1.664 2.021 5.711 1 97.31 89 ALA A CA 1
ATOM 704 C C . ALA A 1 89 ? 0.95 3.221 6.328 1 97.31 89 ALA A C 1
ATOM 706 O O . ALA A 1 89 ? 0.109 3.062 7.215 1 97.31 89 ALA A O 1
ATOM 707 N N . SER A 1 90 ? 1.322 4.406 5.938 1 97.88 90 SER A N 1
ATOM 708 C CA . SER A 1 90 ? 0.59 5.598 6.352 1 97.88 90 SER A CA 1
ATOM 709 C C . SER A 1 90 ? 0.889 6.777 5.434 1 97.88 90 SER A C 1
ATOM 711 O O . SER A 1 90 ? 1.91 6.789 4.742 1 97.88 90 SER A O 1
ATOM 713 N N . PHE A 1 91 ? 0.083 7.785 5.484 1 98.62 91 PHE A N 1
ATOM 714 C CA . PHE A 1 91 ? 0.186 8.984 4.66 1 98.62 91 PHE A CA 1
ATOM 715 C C . PHE A 1 91 ? 1.457 9.758 4.984 1 98.62 91 PHE A C 1
ATOM 717 O O . PHE A 1 91 ? 1.866 10.641 4.223 1 98.62 91 PHE A O 1
ATOM 724 N N . LYS A 1 92 ? 2.107 9.422 6.145 1 98.69 92 LYS A N 1
ATOM 725 C CA . LYS A 1 92 ? 3.273 10.188 6.586 1 98.69 92 LYS A CA 1
ATOM 726 C C . LYS A 1 92 ? 4.41 10.086 5.574 1 98.69 92 LYS A C 1
ATOM 728 O O . LYS A 1 92 ? 5.293 10.953 5.535 1 98.69 92 LYS A O 1
ATOM 733 N N . ASP A 1 93 ? 4.344 9.094 4.77 1 98.88 93 ASP A N 1
ATOM 734 C CA . ASP A 1 93 ? 5.359 8.938 3.73 1 98.88 93 ASP A CA 1
ATOM 735 C C . ASP A 1 93 ? 5.371 10.133 2.785 1 98.88 93 ASP A C 1
ATOM 737 O O . ASP A 1 93 ? 6.422 10.492 2.248 1 98.88 93 ASP A O 1
ATOM 741 N N . ARG A 1 94 ? 4.168 10.781 2.559 1 98.88 94 ARG A N 1
ATOM 742 C CA . ARG A 1 94 ? 4.109 11.969 1.713 1 98.88 94 ARG A CA 1
ATOM 743 C C . ARG A 1 94 ? 5.066 13.047 2.215 1 98.88 94 ARG A C 1
ATOM 745 O O . ARG A 1 94 ? 5.82 13.625 1.434 1 98.88 94 ARG A O 1
ATOM 752 N N . GLY A 1 95 ? 4.977 13.289 3.475 1 98.88 95 GLY A N 1
ATOM 753 C CA . GLY A 1 95 ? 5.836 14.312 4.062 1 98.88 95 GLY A CA 1
ATOM 754 C C . GLY A 1 95 ? 7.281 13.867 4.191 1 98.88 95 GLY A C 1
ATOM 755 O O . GLY A 1 95 ? 8.195 14.664 3.982 1 98.88 95 GLY A O 1
ATOM 756 N N . ALA A 1 96 ? 7.465 12.602 4.523 1 98.88 96 ALA A N 1
ATOM 757 C CA . ALA A 1 96 ? 8.812 12.086 4.777 1 98.88 96 ALA A CA 1
ATOM 758 C C . ALA A 1 96 ? 9.664 12.148 3.514 1 98.88 96 ALA A C 1
ATOM 760 O O . ALA A 1 96 ? 10.836 12.531 3.568 1 98.88 96 ALA A O 1
ATOM 761 N N . THR A 1 97 ? 9.102 11.75 2.357 1 98.94 97 THR A N 1
ATOM 762 C CA . THR A 1 97 ? 9.875 11.797 1.124 1 98.94 97 THR A CA 1
ATOM 763 C C . THR A 1 97 ? 10.32 13.227 0.821 1 98.94 97 THR A C 1
ATOM 765 O O . THR A 1 97 ? 11.477 13.453 0.445 1 98.94 97 THR A O 1
ATOM 768 N N . ALA A 1 98 ? 9.461 14.211 1.036 1 98.81 98 ALA A N 1
ATOM 769 C CA . ALA A 1 98 ? 9.805 15.609 0.783 1 98.81 98 ALA A CA 1
ATOM 770 C C . ALA A 1 98 ? 10.828 16.109 1.795 1 98.81 98 ALA A C 1
ATOM 772 O O . ALA A 1 98 ? 11.805 16.766 1.424 1 98.81 98 ALA A O 1
ATOM 773 N N . THR A 1 99 ? 10.633 15.805 3.076 1 98.56 99 THR A N 1
ATOM 774 C CA . THR A 1 99 ? 11.516 16.25 4.152 1 98.56 99 THR A CA 1
ATOM 775 C C . THR A 1 99 ? 12.922 15.711 3.951 1 98.56 99 THR A C 1
ATOM 777 O O . THR A 1 99 ? 13.898 16.469 4.023 1 98.56 99 THR A O 1
ATOM 780 N N . ILE A 1 100 ? 13.039 14.43 3.658 1 98.69 100 ILE A N 1
ATOM 781 C CA . ILE A 1 100 ? 14.359 13.812 3.523 1 98.69 100 ILE A CA 1
ATOM 782 C C . ILE A 1 100 ? 14.992 14.242 2.203 1 98.69 100 ILE A C 1
ATOM 784 O O . ILE A 1 100 ? 16.203 14.43 2.125 1 98.69 100 ILE A O 1
ATOM 788 N N . SER A 1 101 ? 14.172 14.422 1.136 1 98.56 101 SER A N 1
ATOM 789 C CA . SER A 1 101 ? 14.719 14.992 -0.094 1 98.56 101 SER A CA 1
ATOM 790 C C . SER A 1 101 ? 15.344 16.359 0.156 1 98.56 101 SER A C 1
ATOM 792 O O . SER A 1 101 ? 16.422 16.656 -0.354 1 98.56 101 SER A O 1
ATOM 794 N N . ARG A 1 102 ? 14.68 17.203 0.914 1 96.94 102 ARG A N 1
ATOM 795 C CA . ARG A 1 102 ? 15.227 18.5 1.271 1 96.94 102 ARG A CA 1
ATOM 796 C C . ARG A 1 102 ? 16.531 18.359 2.057 1 96.94 102 ARG A C 1
ATOM 798 O O . ARG A 1 102 ? 17.5 19.062 1.799 1 96.94 102 ARG A O 1
ATOM 805 N N . ALA A 1 103 ? 16.5 17.422 3.004 1 96.5 103 ALA A N 1
ATOM 806 C CA . ALA A 1 103 ? 17.703 17.156 3.785 1 96.5 103 ALA A CA 1
ATOM 807 C C . ALA A 1 103 ? 18.875 16.797 2.881 1 96.5 103 ALA A C 1
ATOM 809 O O . ALA A 1 103 ? 19.984 17.297 3.055 1 96.5 103 ALA A O 1
ATOM 810 N N . VAL A 1 104 ? 18.625 15.922 1.907 1 97 104 VAL A N 1
ATOM 811 C CA . VAL A 1 104 ? 19.656 15.516 0.953 1 97 104 VAL A CA 1
ATOM 812 C C . VAL A 1 104 ? 20.141 16.734 0.174 1 97 104 VAL A C 1
ATOM 814 O O . VAL A 1 104 ? 21.344 16.938 0 1 97 104 VAL A O 1
ATOM 817 N N . GLU A 1 105 ? 19.219 17.516 -0.292 1 95.25 105 GLU A N 1
ATOM 818 C CA . GLU A 1 105 ? 19.547 18.734 -1.039 1 95.25 105 GLU A CA 1
ATOM 819 C C . GLU A 1 105 ? 20.469 19.641 -0.235 1 95.25 105 GLU A C 1
ATOM 821 O O . GLU A 1 105 ? 21.359 20.266 -0.793 1 95.25 105 GLU A O 1
ATOM 826 N N . LEU A 1 106 ? 20.234 19.734 1.054 1 93.56 106 LEU A N 1
ATOM 827 C CA . LEU A 1 106 ? 20.984 20.625 1.932 1 93.56 106 LEU A CA 1
ATOM 828 C C . LEU A 1 106 ? 22.312 19.984 2.355 1 93.56 106 LEU A C 1
ATOM 830 O O . LEU A 1 106 ? 23.109 20.625 3.039 1 93.56 106 LEU A O 1
ATOM 834 N N . GLY A 1 107 ? 22.516 18.734 2 1 93.75 107 GLY A N 1
ATOM 835 C CA . GLY A 1 107 ? 23.766 18.047 2.307 1 93.75 107 GLY A CA 1
ATOM 836 C C . GLY A 1 107 ? 23.859 17.594 3.75 1 93.75 107 GLY A C 1
ATOM 837 O O . GLY A 1 107 ? 24.953 17.453 4.297 1 93.75 107 GLY A O 1
ATOM 838 N N . VAL A 1 108 ? 22.719 17.312 4.32 1 92.12 108 VAL A N 1
ATOM 839 C CA . VAL A 1 108 ? 22.625 16.859 5.703 1 92.12 108 VAL A CA 1
ATOM 840 C C . VAL A 1 108 ? 23.016 15.383 5.785 1 92.12 108 VAL A C 1
ATOM 842 O O . VAL A 1 108 ? 22.641 14.594 4.918 1 92.12 108 VAL A O 1
ATOM 845 N N . ASP A 1 109 ? 23.719 15.055 6.844 1 93.56 109 ASP A N 1
ATOM 846 C CA . ASP A 1 109 ? 24.109 13.656 6.969 1 93.56 109 ASP A CA 1
ATOM 847 C C . ASP A 1 109 ? 23.391 12.984 8.133 1 93.56 109 ASP A C 1
ATOM 849 O O . ASP A 1 109 ? 23.484 11.766 8.305 1 93.56 109 ASP A O 1
ATOM 853 N N . ARG A 1 110 ? 22.703 13.844 8.891 1 96.31 110 ARG A N 1
ATOM 854 C CA . ARG A 1 110 ? 22.031 13.32 10.07 1 96.31 110 ARG A CA 1
ATOM 855 C C . ARG A 1 110 ? 20.703 14.047 10.305 1 96.31 110 ARG A C 1
ATOM 857 O O . ARG A 1 110 ? 20.656 15.281 10.266 1 96.31 110 ARG A O 1
ATOM 864 N N . VAL A 1 111 ? 19.656 13.219 10.523 1 97.81 111 VAL A N 1
ATOM 865 C CA . VAL A 1 111 ? 18.344 13.805 10.836 1 97.81 111 VAL A CA 1
ATOM 866 C C . VAL A 1 111 ? 17.859 13.297 12.188 1 97.81 111 VAL A C 1
ATOM 868 O O . VAL A 1 111 ? 18.234 12.203 12.617 1 97.81 111 VAL A O 1
ATOM 871 N N . VAL A 1 112 ? 17.016 14.109 12.891 1 97.75 112 VAL A N 1
ATOM 872 C CA . VAL A 1 112 ? 16.391 13.703 14.148 1 97.75 112 VAL A CA 1
ATOM 873 C C . VAL A 1 112 ? 14.883 13.906 14.078 1 97.75 112 VAL A C 1
ATOM 875 O O . VAL A 1 112 ? 14.406 14.812 13.383 1 97.75 112 VAL A O 1
ATOM 878 N N . GLU A 1 113 ? 14.164 13.086 14.641 1 97 113 GLU A N 1
ATOM 879 C CA . GLU A 1 113 ? 12.703 13.125 14.727 1 97 113 GLU A CA 1
ATOM 880 C C . GLU A 1 113 ? 12.219 12.602 16.078 1 97 113 GLU A C 1
ATOM 882 O O . GLU A 1 113 ? 12.836 11.703 16.656 1 97 113 GLU A O 1
ATOM 887 N N . ASP A 1 114 ? 11.117 13.164 16.609 1 95.56 114 ASP A N 1
ATOM 888 C CA . ASP A 1 114 ? 10.672 12.805 17.953 1 95.56 114 ASP A CA 1
ATOM 889 C C . ASP A 1 114 ? 9.297 12.141 17.922 1 95.56 114 ASP A C 1
ATOM 891 O O . ASP A 1 114 ? 8.398 12.523 18.672 1 95.56 114 ASP A O 1
ATOM 895 N N . SER A 1 115 ? 9.094 11.188 17.125 1 91.69 115 SER A N 1
ATOM 896 C CA . SER A 1 115 ? 7.871 10.398 17.062 1 91.69 115 SER A CA 1
ATOM 897 C C . SER A 1 115 ? 8.172 8.906 17.078 1 91.69 115 SER A C 1
ATOM 899 O O . SER A 1 115 ? 9.062 8.43 16.375 1 91.69 115 SER A O 1
ATOM 901 N N . SER A 1 116 ? 7.441 8.219 17.891 1 86.69 116 SER A N 1
ATOM 902 C CA . SER A 1 116 ? 7.574 6.766 17.953 1 86.69 116 SER A CA 1
ATOM 903 C C . SER A 1 116 ? 6.609 6.086 16.984 1 86.69 116 SER A C 1
ATOM 905 O O . SER A 1 116 ? 6.633 4.859 16.844 1 86.69 116 SER A O 1
ATOM 907 N N . GLY A 1 117 ? 5.754 6.793 16.344 1 92.12 117 GLY A N 1
ATOM 908 C CA . GLY A 1 117 ? 4.703 6.211 15.516 1 92.12 117 GLY A CA 1
ATOM 909 C C . GLY A 1 117 ? 4.973 6.34 14.031 1 92.12 117 GLY A C 1
ATOM 910 O O . GLY A 1 117 ? 6.098 6.113 13.578 1 92.12 117 GLY A O 1
ATOM 911 N N . ASN A 1 118 ? 3.939 6.664 13.289 1 95.31 118 ASN A N 1
ATOM 912 C CA . ASN A 1 118 ? 3.969 6.676 11.828 1 95.31 118 ASN A CA 1
ATOM 913 C C . ASN A 1 118 ? 5.012 7.66 11.297 1 95.31 118 ASN A C 1
ATOM 915 O O . ASN A 1 118 ? 5.727 7.355 10.344 1 95.31 118 ASN A O 1
ATOM 919 N N . ALA A 1 119 ? 5.125 8.805 11.93 1 96.75 119 ALA A N 1
ATOM 920 C CA . ALA A 1 119 ? 6.082 9.797 11.461 1 96.75 119 ALA A CA 1
ATOM 921 C C . ALA A 1 119 ? 7.516 9.32 11.672 1 96.75 119 ALA A C 1
ATOM 923 O O . ALA A 1 119 ? 8.367 9.484 10.789 1 96.75 119 ALA A O 1
ATOM 924 N N . GLY A 1 120 ? 7.77 8.812 12.836 1 96.88 120 GLY A N 1
ATOM 925 C CA . GLY A 1 120 ? 9.102 8.289 13.109 1 96.88 120 GLY A CA 1
ATOM 926 C C . GLY A 1 120 ? 9.516 7.188 12.156 1 96.88 120 GLY A C 1
ATOM 927 O O . GLY A 1 120 ? 10.641 7.195 11.648 1 96.88 120 GLY A O 1
ATOM 928 N N . LEU A 1 121 ? 8.625 6.293 11.922 1 97.38 121 LEU A N 1
ATOM 929 C CA . LEU A 1 121 ? 8.922 5.199 11 1 97.38 121 LEU A CA 1
ATOM 930 C C . LEU A 1 121 ? 9.156 5.73 9.586 1 97.38 121 LEU A C 1
ATOM 932 O O . LEU A 1 121 ? 10.094 5.305 8.906 1 97.38 121 LEU A O 1
ATOM 936 N N . ALA A 1 122 ? 8.305 6.629 9.133 1 98.56 122 ALA A N 1
ATOM 937 C CA . ALA A 1 122 ? 8.445 7.191 7.793 1 98.56 122 ALA A CA 1
ATOM 938 C C . ALA A 1 122 ? 9.789 7.902 7.629 1 98.56 122 ALA A C 1
ATOM 940 O O . ALA A 1 122 ? 10.523 7.633 6.68 1 98.56 122 ALA A O 1
ATOM 941 N N . ILE A 1 123 ? 10.133 8.75 8.586 1 98.75 123 ILE A N 1
ATOM 942 C CA . ILE A 1 123 ? 11.375 9.516 8.508 1 98.75 123 ILE A CA 1
ATOM 943 C C . ILE A 1 123 ? 12.562 8.562 8.523 1 98.75 123 ILE A C 1
ATOM 945 O O . ILE A 1 123 ? 13.477 8.68 7.703 1 98.75 123 ILE A O 1
ATOM 949 N N . ALA A 1 124 ? 12.539 7.609 9.43 1 98.69 124 ALA A N 1
ATOM 950 C CA . ALA A 1 124 ? 13.625 6.629 9.508 1 98.69 124 ALA A CA 1
ATOM 951 C C . ALA A 1 124 ? 13.773 5.867 8.195 1 98.69 124 ALA A C 1
ATOM 953 O O . ALA A 1 124 ? 14.883 5.637 7.723 1 98.69 124 ALA A O 1
ATOM 954 N N . THR A 1 125 ? 12.703 5.496 7.602 1 98.69 125 THR A N 1
ATOM 955 C CA . THR A 1 125 ? 12.68 4.684 6.391 1 98.69 125 THR A CA 1
ATOM 956 C C . THR A 1 125 ? 13.258 5.457 5.211 1 98.69 125 THR A C 1
ATOM 958 O O . THR A 1 125 ? 14.117 4.949 4.488 1 98.69 125 THR A O 1
ATOM 961 N N . TYR A 1 126 ? 12.805 6.652 5.02 1 98.88 126 TYR A N 1
ATOM 962 C CA . TYR A 1 126 ? 13.281 7.445 3.887 1 98.88 126 TYR A CA 1
ATOM 963 C C . TYR A 1 126 ? 14.719 7.902 4.105 1 98.88 126 TYR A C 1
ATOM 965 O O . TYR A 1 126 ? 15.484 8.039 3.146 1 98.88 126 TYR A O 1
ATOM 973 N N . ALA A 1 127 ? 15.086 8.141 5.363 1 98.81 127 ALA A N 1
ATOM 974 C CA . ALA A 1 127 ? 16.5 8.414 5.66 1 98.81 127 ALA A CA 1
ATOM 975 C C . ALA A 1 127 ? 17.375 7.227 5.281 1 98.81 127 ALA A C 1
ATOM 977 O O . ALA A 1 127 ? 18.422 7.402 4.664 1 98.81 127 ALA A O 1
ATOM 978 N N . ALA A 1 128 ? 16.953 6.074 5.613 1 98.56 128 ALA A N 1
ATOM 979 C CA . ALA A 1 128 ? 17.672 4.859 5.258 1 98.56 128 ALA A CA 1
ATOM 980 C C . ALA A 1 128 ? 17.875 4.754 3.748 1 98.56 128 ALA A C 1
ATOM 982 O O . ALA A 1 128 ? 18.969 4.473 3.275 1 98.56 128 ALA A O 1
ATOM 983 N N . ARG A 1 129 ? 16.812 5.008 3.018 1 98.56 129 ARG A N 1
ATOM 984 C CA . ARG A 1 129 ? 16.859 4.949 1.561 1 98.56 129 ARG A CA 1
ATOM 985 C C . ARG A 1 129 ? 17.859 5.957 1.007 1 98.56 129 ARG A C 1
ATOM 987 O O . ARG A 1 129 ? 18.531 5.691 0.011 1 98.56 129 ARG A O 1
ATOM 994 N N . ALA A 1 130 ? 17.938 7.082 1.672 1 98.12 130 ALA A N 1
ATOM 995 C CA . ALA A 1 130 ? 18.781 8.18 1.205 1 98.12 130 ALA A CA 1
ATOM 996 C C . ALA A 1 130 ? 20.219 8.008 1.686 1 98.12 130 ALA A C 1
ATOM 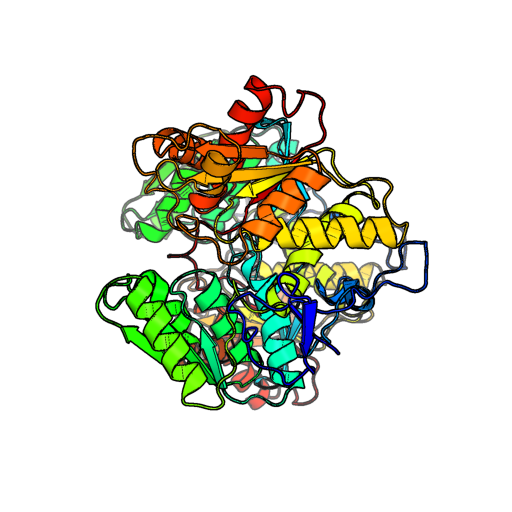998 O O . ALA A 1 130 ? 21.109 8.75 1.268 1 98.12 130 ALA A O 1
ATOM 999 N N . GLY A 1 131 ? 20.453 7.039 2.58 1 97.38 131 GLY A N 1
ATOM 1000 C CA . GLY A 1 131 ? 21.781 6.895 3.166 1 97.38 131 GLY A CA 1
ATOM 1001 C C . GLY A 1 131 ? 22.094 7.965 4.191 1 97.38 131 GLY A C 1
ATOM 1002 O O . GLY A 1 131 ? 23.266 8.359 4.348 1 97.38 131 GLY A O 1
ATOM 1003 N N . ILE A 1 132 ? 21.109 8.57 4.836 1 97.5 132 ILE A N 1
ATOM 1004 C CA . ILE A 1 132 ? 21.234 9.578 5.879 1 97.5 132 ILE A CA 1
ATOM 1005 C C . ILE A 1 132 ? 21.016 8.938 7.25 1 97.5 132 ILE A C 1
ATOM 1007 O O . ILE A 1 132 ? 20.109 8.133 7.426 1 97.5 132 ILE A O 1
ATOM 1011 N N . ASP A 1 133 ? 21.875 9.258 8.227 1 97.62 133 ASP A N 1
ATOM 1012 C CA . ASP A 1 133 ? 21.688 8.75 9.578 1 97.62 133 ASP A CA 1
ATOM 1013 C C . ASP A 1 133 ? 20.453 9.359 10.234 1 97.62 133 ASP A C 1
ATOM 1015 O O . ASP A 1 133 ? 20.219 10.57 10.133 1 97.62 133 ASP A O 1
ATOM 1019 N N . ALA A 1 134 ? 19.688 8.523 10.852 1 98.25 134 ALA A N 1
ATOM 1020 C CA . ALA A 1 134 ? 18.484 9 11.531 1 98.25 134 ALA A CA 1
ATOM 1021 C C . ALA A 1 134 ? 18.516 8.633 13.008 1 98.25 134 ALA A C 1
ATOM 1023 O O . ALA A 1 134 ? 18.891 7.523 13.375 1 98.25 134 ALA A O 1
ATOM 1024 N N . GLU A 1 135 ? 18.188 9.586 13.867 1 98.06 135 GLU A N 1
ATOM 1025 C CA . GLU A 1 135 ? 17.922 9.383 15.281 1 98.06 135 GLU A CA 1
ATOM 1026 C C . GLU A 1 135 ? 16.469 9.68 15.617 1 98.06 135 GLU A C 1
ATOM 1028 O O . GLU A 1 135 ? 15.977 10.789 15.383 1 98.06 135 GLU A O 1
ATOM 1033 N N . ILE A 1 136 ? 15.867 8.68 16.125 1 98.12 136 ILE A N 1
ATOM 1034 C CA . ILE A 1 136 ? 14.453 8.82 16.469 1 98.12 136 ILE A CA 1
ATOM 1035 C C . ILE A 1 136 ? 14.289 8.82 17.984 1 98.12 136 ILE A C 1
ATOM 1037 O O . ILE A 1 136 ? 14.609 7.836 18.656 1 98.12 136 ILE A O 1
ATOM 1041 N N . PHE A 1 137 ? 13.773 9.922 18.5 1 97.69 137 PHE A N 1
ATOM 1042 C CA . PHE A 1 137 ? 13.539 10.078 19.922 1 97.69 137 PHE A CA 1
ATOM 1043 C C . PHE A 1 137 ? 12.164 9.539 20.312 1 97.69 137 PHE A C 1
ATOM 1045 O O . PHE A 1 137 ? 11.148 9.953 19.75 1 97.69 137 PHE A O 1
ATOM 1052 N N . VAL A 1 138 ? 12.172 8.617 21.203 1 95.75 138 VAL A N 1
ATOM 1053 C CA . VAL A 1 138 ? 10.93 7.945 21.594 1 95.75 138 VAL A CA 1
ATOM 1054 C C . VAL A 1 138 ? 10.844 7.84 23.109 1 95.75 138 VAL A C 1
ATOM 1056 O O . VAL A 1 138 ? 11.867 7.887 23.797 1 95.75 138 VAL A O 1
ATOM 1059 N N . PRO A 1 139 ? 9.57 7.742 23.625 1 93 139 PRO A N 1
ATOM 1060 C CA . PRO A 1 139 ? 9.469 7.449 25.047 1 93 139 PRO A CA 1
ATOM 1061 C C . PRO A 1 139 ? 10.133 6.125 25.438 1 93 139 PRO A C 1
ATOM 1063 O O . PRO A 1 139 ? 10.047 5.148 24.688 1 93 139 PRO A O 1
ATOM 1066 N N . ALA A 1 140 ? 10.656 6.09 26.594 1 92.69 140 ALA A N 1
ATOM 1067 C CA . ALA A 1 140 ? 11.352 4.895 27.062 1 92.69 140 ALA A CA 1
ATOM 1068 C C . ALA A 1 140 ? 10.383 3.721 27.203 1 92.69 140 ALA A C 1
ATOM 1070 O O . ALA A 1 140 ? 10.789 2.561 27.078 1 92.69 140 ALA A O 1
ATOM 1071 N N . ASP A 1 141 ? 9.172 4.023 27.375 1 88.19 141 ASP A N 1
ATOM 1072 C CA . ASP A 1 141 ? 8.188 2.969 27.594 1 88.19 141 ASP A CA 1
ATOM 1073 C C . ASP A 1 141 ? 7.398 2.674 26.328 1 88.19 141 ASP A C 1
ATOM 1075 O O . ASP A 1 141 ? 6.375 1.986 26.375 1 88.19 141 ASP A O 1
ATOM 1079 N N . ALA A 1 142 ? 7.844 3.213 25.25 1 85 142 ALA A N 1
ATOM 1080 C CA . ALA A 1 142 ? 7.172 2.914 23.984 1 85 142 ALA A CA 1
ATOM 1081 C C . ALA A 1 142 ? 7.18 1.414 23.703 1 85 142 ALA A C 1
ATOM 1083 O O . ALA A 1 142 ? 8.164 0.728 23.984 1 85 142 ALA A O 1
ATOM 1084 N N . LYS A 1 143 ? 6.02 0.879 23.109 1 78.75 143 LYS A N 1
ATOM 1085 C CA . LYS A 1 143 ? 5.848 -0.547 22.844 1 78.75 143 LYS A CA 1
ATOM 1086 C C . LYS A 1 143 ? 6.805 -1.024 21.75 1 78.75 143 LYS A C 1
ATOM 1088 O O . LYS A 1 143 ? 6.977 -0.354 20.734 1 78.75 143 LYS A O 1
ATOM 1093 N N . PRO A 1 144 ? 7.41 -2.205 21.984 1 78.94 144 PRO A N 1
ATOM 1094 C CA . PRO A 1 144 ? 8.383 -2.74 21.016 1 78.94 144 PRO A CA 1
ATOM 1095 C C . PRO A 1 144 ? 7.801 -2.885 19.609 1 78.94 144 PRO A C 1
ATOM 1097 O O . PRO A 1 144 ? 8.5 -2.662 18.625 1 78.94 144 PRO A O 1
ATOM 1100 N N . GLY A 1 145 ? 6.625 -3.27 19.562 1 75.5 145 GLY A N 1
ATOM 1101 C CA . GLY A 1 145 ? 6.012 -3.459 18.266 1 75.5 145 GLY A CA 1
ATOM 1102 C C . GLY A 1 145 ? 6.109 -2.232 17.375 1 75.5 145 GLY A C 1
ATOM 1103 O O . GLY A 1 145 ? 6.336 -2.35 16.172 1 75.5 145 GLY A O 1
ATOM 1104 N N . LYS A 1 146 ? 6.141 -1.106 17.953 1 76.25 146 LYS A N 1
ATOM 1105 C CA . LYS A 1 146 ? 6.215 0.147 17.203 1 76.25 146 LYS A CA 1
ATOM 1106 C C . LYS A 1 146 ? 7.66 0.488 16.844 1 76.25 146 LYS A C 1
ATOM 1108 O O . LYS A 1 146 ? 7.914 1.145 15.828 1 76.25 146 LYS A O 1
ATOM 1113 N N . LEU A 1 147 ? 8.523 -0.016 17.656 1 91.31 147 LEU A N 1
ATOM 1114 C CA . LEU A 1 147 ? 9.906 0.433 17.562 1 91.31 147 LEU A CA 1
ATOM 1115 C C . LEU A 1 147 ? 10.711 -0.497 16.656 1 91.31 147 LEU A C 1
ATOM 1117 O O . LEU A 1 147 ? 11.703 -0.076 16.047 1 91.31 147 LEU A O 1
ATOM 1121 N N . ASN A 1 148 ? 10.297 -1.693 16.547 1 92.44 148 ASN A N 1
ATOM 1122 C CA . ASN A 1 148 ? 11.062 -2.691 15.805 1 92.44 148 ASN A CA 1
ATOM 1123 C C . ASN A 1 148 ? 11.273 -2.273 14.352 1 92.44 148 ASN A C 1
ATOM 1125 O O . ASN A 1 148 ? 12.391 -2.363 13.828 1 92.44 148 ASN A O 1
ATOM 1129 N N . ALA A 1 149 ? 10.227 -1.821 13.781 1 94.06 149 ALA A N 1
ATOM 1130 C CA . ALA A 1 149 ? 10.32 -1.433 12.375 1 94.06 149 ALA A CA 1
ATOM 1131 C C . ALA A 1 149 ? 11.289 -0.267 12.195 1 94.06 149 ALA A C 1
ATOM 1133 O O . ALA A 1 149 ? 12.031 -0.216 11.211 1 94.06 149 ALA A O 1
ATOM 1134 N N . ILE A 1 150 ? 11.273 0.646 13.133 1 96.81 150 ILE A N 1
ATOM 1135 C CA . ILE A 1 150 ? 12.18 1.787 13.078 1 96.81 150 ILE A CA 1
ATOM 1136 C C . ILE A 1 150 ? 13.625 1.31 13.234 1 96.81 150 ILE A C 1
ATOM 1138 O O . ILE A 1 150 ? 14.492 1.678 12.438 1 96.81 150 ILE A O 1
ATOM 1142 N N . GLU A 1 151 ? 13.812 0.454 14.172 1 96.06 151 GLU A N 1
ATOM 1143 C CA . GLU A 1 151 ? 15.148 -0.055 14.453 1 96.06 151 GLU A CA 1
ATOM 1144 C C . GLU A 1 151 ? 15.703 -0.827 13.258 1 96.06 151 GLU A C 1
ATOM 1146 O O . GLU A 1 151 ? 16.906 -0.767 12.969 1 96.06 151 GLU A O 1
ATOM 1151 N N . ARG A 1 152 ? 14.953 -1.479 12.57 1 96.06 152 ARG A N 1
ATOM 1152 C CA . ARG A 1 152 ? 15.367 -2.326 11.461 1 96.06 152 ARG A CA 1
ATOM 1153 C C . ARG A 1 152 ? 15.883 -1.485 10.297 1 96.06 152 ARG A C 1
ATOM 1155 O O . ARG A 1 152 ? 16.594 -1.993 9.422 1 96.06 152 ARG A O 1
ATOM 1162 N N . THR A 1 153 ? 15.508 -0.246 10.25 1 97.88 153 THR A N 1
ATOM 1163 C CA . THR A 1 153 ? 16.016 0.631 9.203 1 97.88 153 THR A CA 1
ATOM 1164 C C . THR A 1 153 ? 17.484 0.977 9.438 1 97.88 153 THR A C 1
ATOM 1166 O O . THR A 1 153 ? 18.156 1.479 8.539 1 97.88 153 THR A O 1
ATOM 1169 N N . GLY A 1 154 ? 17.938 0.745 10.625 1 97.94 154 GLY A N 1
ATOM 1170 C CA . GLY A 1 154 ? 19.266 1.172 11.016 1 97.94 154 GLY A CA 1
ATOM 1171 C C . GLY A 1 154 ? 19.281 2.486 11.773 1 97.94 154 GLY A C 1
ATOM 1172 O O . GLY A 1 154 ? 20.344 2.959 12.195 1 97.94 154 GLY A O 1
ATOM 1173 N N . ALA A 1 155 ? 18.109 3.068 12.008 1 98.25 155 ALA A N 1
ATOM 1174 C CA . ALA A 1 155 ? 18.016 4.309 12.773 1 98.25 155 ALA A CA 1
ATOM 1175 C C . ALA A 1 155 ? 18.375 4.078 14.242 1 98.25 155 ALA A C 1
ATOM 1177 O O . ALA A 1 155 ? 18.156 2.992 14.773 1 98.25 155 ALA A O 1
ATOM 1178 N N . THR A 1 156 ? 18.938 5.086 14.852 1 97.62 156 THR A N 1
ATOM 1179 C CA . THR A 1 156 ? 19.219 5.039 16.281 1 97.62 156 THR A CA 1
ATOM 1180 C C . THR A 1 156 ? 18 5.473 17.094 1 97.62 156 THR A C 1
ATOM 1182 O O . THR A 1 156 ? 17.469 6.562 16.875 1 97.62 156 THR A O 1
ATOM 1185 N N . LEU A 1 157 ? 17.562 4.566 17.969 1 97 157 LEU A N 1
ATOM 1186 C CA . LEU A 1 157 ? 16.484 4.922 18.875 1 97 157 LEU A CA 1
ATOM 1187 C C . LEU A 1 157 ? 17.031 5.613 20.125 1 97 157 LEU A C 1
ATOM 1189 O O . LEU A 1 157 ? 17.906 5.07 20.812 1 97 157 LEU A O 1
ATOM 1193 N N . ARG A 1 158 ? 16.594 6.812 20.328 1 97.19 158 ARG A N 1
ATOM 1194 C CA . ARG A 1 158 ? 16.891 7.531 21.562 1 97.19 158 ARG A CA 1
ATOM 1195 C C . ARG A 1 158 ? 15.727 7.469 22.531 1 97.19 158 ARG A C 1
ATOM 1197 O O . ARG A 1 158 ? 14.789 8.266 22.438 1 97.19 158 ARG A O 1
ATOM 1204 N N . LYS A 1 159 ? 15.844 6.594 23.516 1 95.94 159 LYS A N 1
ATOM 1205 C CA . LYS A 1 159 ? 14.781 6.406 24.5 1 95.94 159 LYS A CA 1
ATOM 1206 C C . LYS A 1 159 ? 14.898 7.422 25.625 1 95.94 159 LYS A C 1
ATOM 1208 O O . LYS A 1 159 ? 15.93 7.496 26.297 1 95.94 159 LYS A O 1
ATOM 1213 N N . ILE A 1 160 ? 13.906 8.156 25.797 1 97 160 ILE A N 1
ATOM 1214 C CA . ILE A 1 160 ? 13.914 9.25 26.75 1 97 160 ILE A CA 1
ATOM 1215 C C . ILE A 1 160 ? 12.898 8.977 27.859 1 97 160 ILE A C 1
ATOM 1217 O O . ILE A 1 160 ? 11.727 8.711 27.578 1 97 160 ILE A O 1
ATOM 1221 N N . GLU A 1 161 ? 13.266 9.047 29.094 1 95.19 161 GLU A N 1
ATOM 1222 C CA . GLU A 1 161 ? 12.359 8.898 30.234 1 95.19 161 GLU A CA 1
ATOM 1223 C C . GLU A 1 161 ? 11.469 10.133 30.391 1 95.19 161 GLU A C 1
ATOM 1225 O O . GLU A 1 161 ? 11.898 11.258 30.109 1 95.19 161 GLU A O 1
ATOM 1230 N N . GLY A 1 162 ? 10.258 9.828 30.844 1 90.81 162 GLY A N 1
ATOM 1231 C CA . GLY A 1 162 ? 9.398 10.953 31.188 1 90.81 162 GLY A CA 1
ATOM 1232 C C . GLY A 1 162 ? 8.234 11.117 30.219 1 90.81 162 GLY A C 1
ATOM 1233 O O . GLY A 1 162 ? 7.707 10.133 29.703 1 90.81 162 GLY A O 1
ATOM 1234 N N . SER A 1 163 ? 7.793 12.359 30.125 1 86.19 163 SER A N 1
ATOM 1235 C CA . SER A 1 163 ? 6.602 12.703 29.359 1 86.19 163 SER A CA 1
ATOM 1236 C C . SER A 1 163 ? 6.93 12.875 27.875 1 86.19 163 SER A C 1
ATOM 1238 O O . SER A 1 163 ? 8.102 12.844 27.484 1 86.19 163 SER A O 1
ATOM 1240 N N . ARG A 1 164 ? 5.867 13.031 27.109 1 85.44 164 ARG A N 1
ATOM 1241 C CA . ARG A 1 164 ? 6.031 13.344 25.703 1 85.44 164 ARG A CA 1
ATOM 1242 C C . ARG A 1 164 ? 6.82 14.641 25.516 1 85.44 164 ARG A C 1
ATOM 1244 O O . ARG A 1 164 ? 7.613 14.758 24.578 1 85.44 164 ARG A O 1
ATOM 1251 N N . GLN A 1 165 ? 6.598 15.508 26.359 1 88.06 165 GLN A N 1
ATOM 1252 C CA . GLN A 1 165 ? 7.32 16.781 26.297 1 88.06 165 GLN A CA 1
ATOM 1253 C C . GLN A 1 165 ? 8.812 16.578 26.547 1 88.06 165 GLN A C 1
ATOM 1255 O O . GLN A 1 165 ? 9.648 17.25 25.938 1 88.06 165 GLN A O 1
ATOM 1260 N N . ASP A 1 166 ? 9.102 15.68 27.406 1 93.56 166 ASP A N 1
ATOM 1261 C CA . ASP A 1 166 ? 10.508 15.375 27.656 1 93.56 166 ASP A CA 1
ATOM 1262 C C . ASP A 1 166 ? 11.188 14.844 26.406 1 93.56 166 ASP A C 1
ATOM 1264 O O . ASP A 1 166 ? 12.344 15.172 26.125 1 93.56 166 ASP A O 1
ATOM 1268 N N . VAL A 1 167 ? 10.5 14.031 25.719 1 94.69 167 VAL A N 1
ATOM 1269 C CA . VAL A 1 167 ? 11.016 13.469 24.469 1 94.69 167 VAL A CA 1
ATOM 1270 C C . VAL A 1 167 ? 11.281 14.594 23.469 1 94.69 167 VAL A C 1
ATOM 1272 O O . VAL A 1 167 ? 12.359 14.648 22.859 1 94.69 167 VAL A O 1
ATOM 1275 N N . THR A 1 168 ? 10.359 15.492 23.312 1 92.94 168 THR A N 1
ATOM 1276 C CA . THR A 1 168 ? 10.508 16.609 22.391 1 92.94 168 THR A CA 1
ATOM 1277 C C . THR A 1 168 ? 11.672 17.5 22.812 1 92.94 168 THR A C 1
ATOM 1279 O O . THR A 1 168 ? 12.469 17.922 21.969 1 92.94 168 THR A O 1
ATOM 1282 N N . ASP A 1 169 ? 11.758 17.781 24.094 1 94.56 169 ASP A N 1
ATOM 1283 C CA . ASP A 1 169 ? 12.828 18.641 24.609 1 94.56 169 ASP A CA 1
ATOM 1284 C C . ASP A 1 169 ? 14.195 18.031 24.328 1 94.56 169 ASP A C 1
ATOM 1286 O O . ASP A 1 169 ? 15.125 18.734 23.938 1 94.56 169 ASP A O 1
ATOM 1290 N N . ALA A 1 170 ? 14.273 16.781 24.531 1 96 170 ALA A N 1
ATOM 1291 C CA . ALA A 1 170 ? 15.531 16.094 24.266 1 96 170 ALA A CA 1
ATOM 1292 C C . ALA A 1 170 ? 15.906 16.156 22.797 1 96 170 ALA A C 1
ATOM 1294 O O . ALA A 1 170 ? 17.078 16.344 22.453 1 96 170 ALA A O 1
ATOM 1295 N N . CYS A 1 171 ? 14.945 15.945 21.969 1 95.62 171 CYS A N 1
ATOM 1296 C CA . CYS A 1 171 ? 15.164 16.016 20.516 1 95.62 171 CYS A CA 1
ATOM 1297 C C . CYS A 1 171 ? 15.609 17.406 20.109 1 95.62 171 CYS A C 1
ATOM 1299 O O . CYS A 1 171 ? 16.578 17.547 19.344 1 95.62 171 CYS A O 1
ATOM 1301 N N . VAL A 1 172 ? 14.977 18.391 20.609 1 93 172 VAL A N 1
ATOM 1302 C CA . VAL A 1 172 ? 15.289 19.781 20.297 1 93 172 VAL A CA 1
ATOM 1303 C C . VAL A 1 172 ? 16.688 20.125 20.797 1 93 172 VAL A C 1
ATOM 1305 O O . VAL A 1 172 ? 17.438 20.828 20.125 1 93 172 VAL A O 1
ATOM 1308 N N . GLU A 1 173 ? 16.984 19.641 21.922 1 94.19 173 GLU A N 1
ATOM 1309 C CA . GLU A 1 173 ? 18.328 19.844 22.453 1 94.19 173 GLU A CA 1
ATOM 1310 C C . GLU A 1 173 ? 19.375 19.25 21.516 1 94.19 173 GLU A C 1
ATOM 1312 O O . GLU A 1 173 ? 20.422 19.859 21.281 1 94.19 173 GLU A O 1
ATOM 1317 N N . ALA A 1 174 ? 19.078 18.094 21.031 1 92.81 174 ALA A N 1
ATOM 1318 C CA . ALA A 1 174 ? 20 17.438 20.109 1 92.81 174 ALA A CA 1
ATOM 1319 C C . ALA A 1 174 ? 20.188 18.266 18.844 1 92.81 174 ALA A C 1
ATOM 1321 O O . ALA A 1 174 ? 21.297 18.391 18.328 1 92.81 174 ALA A O 1
ATOM 1322 N N . VAL A 1 175 ? 19.125 18.797 18.344 1 91.75 175 VAL A N 1
ATOM 1323 C CA . VAL A 1 175 ? 19.172 19.641 17.141 1 91.75 175 VAL A CA 1
ATOM 1324 C C . VAL A 1 175 ? 20 20.891 17.422 1 91.75 175 VAL A C 1
ATOM 1326 O O . VAL A 1 175 ? 20.859 21.266 16.594 1 91.75 175 VAL A O 1
ATOM 1329 N N . ASN A 1 176 ? 19.797 21.422 18.578 1 89.25 176 ASN A N 1
ATOM 1330 C CA . ASN A 1 176 ? 20.453 22.688 18.922 1 89.25 176 ASN A CA 1
ATOM 1331 C C . ASN A 1 176 ? 21.938 22.5 19.188 1 89.25 176 ASN A C 1
ATOM 1333 O O . ASN A 1 176 ? 22.734 23.406 18.969 1 89.25 176 ASN A O 1
ATOM 1337 N N . LYS A 1 177 ? 22.312 21.359 19.594 1 90.06 177 LYS A N 1
ATOM 1338 C CA . LYS A 1 177 ? 23.688 21.094 20 1 90.06 177 LYS A CA 1
ATOM 1339 C C . LYS A 1 177 ? 24.5 20.516 18.828 1 90.06 177 LYS A C 1
ATOM 1341 O O . LYS A 1 177 ? 25.703 20.328 18.938 1 90.06 177 LYS A O 1
ATOM 1346 N N . SER A 1 178 ? 23.797 20.219 17.828 1 84.81 178 SER A N 1
ATOM 1347 C CA . SER A 1 178 ? 24.5 19.578 16.719 1 84.81 178 SER A CA 1
ATOM 1348 C C . SER A 1 178 ? 24.047 20.156 15.375 1 84.81 178 SER A C 1
ATOM 1350 O O . SER A 1 178 ? 23.312 21.156 15.336 1 84.81 178 SER A O 1
ATOM 1352 N N . ASP A 1 179 ? 24.625 19.641 14.359 1 83.62 179 ASP A N 1
ATOM 1353 C CA . ASP A 1 179 ? 24.266 20.031 12.992 1 83.62 179 ASP A CA 1
ATOM 1354 C C . ASP A 1 179 ? 23.203 19.109 12.414 1 83.62 179 ASP A C 1
ATOM 1356 O O . ASP A 1 179 ? 23.047 19.016 11.195 1 83.62 179 ASP A O 1
ATOM 1360 N N . ALA A 1 180 ? 22.469 18.5 13.328 1 91.81 180 ALA A N 1
ATOM 1361 C CA . ALA A 1 180 ? 21.438 17.594 12.852 1 91.81 180 ALA A CA 1
ATOM 1362 C C . ALA A 1 180 ? 20.234 18.344 12.281 1 91.81 180 ALA A C 1
ATOM 1364 O O . ALA A 1 180 ? 19.938 19.469 12.719 1 91.81 180 ALA A O 1
ATOM 1365 N N . TYR A 1 181 ? 19.641 17.812 11.266 1 95.5 181 TYR A N 1
ATOM 1366 C CA . TYR A 1 181 ? 18.438 18.344 10.656 1 95.5 181 TYR A CA 1
ATOM 1367 C C . TYR A 1 181 ? 17.188 17.875 11.391 1 95.5 181 TYR A C 1
ATOM 1369 O O . TYR A 1 181 ? 16.984 16.672 11.555 1 95.5 181 TYR A O 1
ATOM 1377 N N . TYR A 1 182 ? 16.359 18.797 11.891 1 97.12 182 TYR A N 1
ATOM 1378 C CA . TYR A 1 182 ? 15.133 18.422 12.578 1 97.12 182 TYR A CA 1
ATOM 1379 C C . TYR A 1 182 ? 14.039 18.047 11.586 1 97.12 182 TYR A C 1
ATOM 1381 O O . TYR A 1 182 ? 13.266 18.906 11.148 1 97.12 182 TYR A O 1
ATOM 1389 N N . ALA A 1 183 ? 13.93 16.781 11.328 1 97.69 183 ALA A N 1
ATOM 1390 C CA . ALA A 1 183 ? 12.961 16.25 10.375 1 97.69 183 ALA A CA 1
ATOM 1391 C C . ALA A 1 183 ? 11.586 16.078 11.023 1 97.69 183 ALA A C 1
ATOM 1393 O O . ALA A 1 183 ? 10.977 15.008 10.914 1 97.69 183 ALA A O 1
ATOM 1394 N N . SER A 1 184 ? 11.156 17.156 11.68 1 96.75 184 SER A N 1
ATOM 1395 C CA . SER A 1 184 ? 9.891 17.109 12.406 1 96.75 184 SER A CA 1
ATOM 1396 C C . SER A 1 184 ? 8.703 17.188 11.453 1 96.75 184 SER A C 1
ATOM 1398 O O . SER A 1 184 ? 8.625 18.094 10.625 1 96.75 184 SER A O 1
ATOM 1400 N N . HIS A 1 185 ? 7.719 16.25 11.672 1 96.31 185 HIS A N 1
ATOM 1401 C CA . HIS A 1 185 ? 6.516 16.266 10.852 1 96.31 185 HIS A CA 1
ATOM 1402 C C . HIS A 1 185 ? 5.629 17.453 11.18 1 96.31 185 HIS A C 1
ATOM 1404 O O . HIS A 1 185 ? 4.785 17.859 10.375 1 96.31 185 HIS A O 1
ATOM 1410 N N . ALA A 1 186 ? 5.816 18.047 12.352 1 95.75 186 ALA A N 1
ATOM 1411 C CA . ALA A 1 186 ? 4.961 19.156 12.766 1 95.75 186 ALA A CA 1
ATOM 1412 C C . ALA A 1 186 ? 5.602 20.5 12.43 1 95.75 186 ALA A C 1
ATOM 1414 O O . ALA A 1 186 ? 4.898 21.484 12.164 1 95.75 186 ALA A O 1
ATOM 1415 N N . TRP A 1 187 ? 6.953 20.578 12.352 1 96.69 187 TRP A N 1
ATOM 1416 C CA . TRP A 1 187 ? 7.66 21.844 12.242 1 96.69 187 TRP A CA 1
ATOM 1417 C C . TRP A 1 187 ? 8.164 22.062 10.82 1 96.69 187 TRP A C 1
ATOM 1419 O O . TRP A 1 187 ? 8.148 23.188 10.32 1 96.69 187 TRP A O 1
ATOM 1429 N N . ASP A 1 188 ? 8.609 21.016 10.148 1 96.94 188 ASP A N 1
ATOM 1430 C CA . ASP A 1 188 ? 9.328 21.141 8.883 1 96.94 188 ASP A CA 1
ATOM 1431 C C . ASP A 1 188 ? 8.367 21.469 7.742 1 96.94 188 ASP A C 1
ATOM 1433 O O . ASP A 1 188 ? 7.477 20.688 7.422 1 96.94 188 ASP A O 1
ATOM 1437 N N . PRO A 1 189 ? 8.586 22.562 7.039 1 96.81 189 PRO A N 1
ATOM 1438 C CA . PRO A 1 189 ? 7.66 22.953 5.969 1 96.81 189 PRO A CA 1
ATOM 1439 C C . PRO A 1 189 ? 7.684 21.984 4.793 1 96.81 189 PRO A C 1
ATOM 1441 O O . PRO A 1 189 ? 6.699 21.875 4.059 1 96.81 189 PRO A O 1
ATOM 1444 N N . ALA A 1 190 ? 8.789 21.266 4.617 1 97.69 190 ALA A N 1
ATOM 1445 C CA . ALA A 1 190 ? 8.867 20.281 3.535 1 97.69 190 ALA A CA 1
ATOM 1446 C C . ALA A 1 190 ? 7.875 19.141 3.752 1 97.69 190 ALA A C 1
ATOM 1448 O O . ALA A 1 190 ? 7.328 18.594 2.791 1 97.69 190 ALA A O 1
ATOM 1449 N N . PHE A 1 191 ? 7.688 18.812 5.027 1 98.56 191 PHE A N 1
ATOM 1450 C CA . PHE A 1 191 ? 6.715 17.781 5.344 1 98.56 191 PHE A CA 1
ATOM 1451 C C . PHE A 1 191 ? 5.328 18.156 4.836 1 98.56 191 PHE A C 1
ATOM 1453 O O . PHE A 1 191 ? 4.637 17.344 4.23 1 98.56 191 PHE A O 1
ATOM 1460 N N . PHE A 1 192 ? 4.945 19.375 4.953 1 98.31 192 PHE A N 1
ATOM 1461 C CA . PHE A 1 192 ? 3.641 19.875 4.527 1 98.31 192 PHE A CA 1
ATOM 1462 C C . PHE A 1 192 ? 3.574 19.984 3.01 1 98.31 192 PHE A C 1
ATOM 1464 O O . PHE A 1 192 ? 2.512 19.797 2.414 1 98.31 192 PHE A O 1
ATOM 1471 N N . ALA A 1 193 ? 4.734 20.328 2.396 1 98.44 193 ALA A N 1
ATOM 1472 C CA . ALA A 1 193 ? 4.785 20.297 0.937 1 98.44 193 ALA A CA 1
ATOM 1473 C C . ALA A 1 193 ? 4.449 18.906 0.403 1 98.44 193 ALA A C 1
ATOM 1475 O O . ALA A 1 193 ? 3.697 18.766 -0.565 1 98.44 193 ALA A O 1
ATOM 1476 N N . GLY A 1 194 ? 4.977 17.875 1.077 1 98.81 194 GLY A N 1
ATOM 1477 C CA . GLY A 1 194 ? 4.672 16.516 0.683 1 98.81 194 GLY A CA 1
ATOM 1478 C C . GLY A 1 194 ? 3.213 16.156 0.873 1 98.81 194 GLY A C 1
ATOM 1479 O O . GLY A 1 194 ? 2.586 15.594 -0.029 1 98.81 194 GLY A O 1
ATOM 1480 N N . THR A 1 195 ? 2.654 16.516 2.023 1 98.88 195 THR A N 1
ATOM 1481 C CA . THR A 1 195 ? 1.286 16.109 2.33 1 98.88 195 THR A CA 1
ATOM 1482 C C . THR A 1 195 ? 0.291 16.875 1.454 1 98.88 195 THR A C 1
ATOM 1484 O O . THR A 1 195 ? -0.846 16.422 1.273 1 98.88 195 THR A O 1
ATOM 1487 N N . ALA A 1 196 ? 0.679 18 0.812 1 98.88 196 ALA A N 1
ATOM 1488 C CA . ALA A 1 196 ? -0.184 18.75 -0.097 1 98.88 196 ALA A CA 1
ATOM 1489 C C . ALA A 1 196 ? -0.562 17.906 -1.312 1 98.88 196 ALA A C 1
ATOM 1491 O O . ALA A 1 196 ? -1.604 18.125 -1.934 1 98.88 196 ALA A O 1
ATOM 1492 N N . THR A 1 197 ? 0.233 16.922 -1.591 1 98.94 197 THR A N 1
ATOM 1493 C CA . THR A 1 197 ? 0.015 16.125 -2.793 1 98.94 197 THR A CA 1
ATOM 1494 C C . THR A 1 197 ? -1.212 15.227 -2.635 1 98.94 197 THR A C 1
ATOM 1496 O O . THR A 1 197 ? -1.754 14.727 -3.623 1 98.94 197 THR A O 1
ATOM 1499 N N . ALA A 1 198 ? -1.639 14.984 -1.402 1 98.94 198 ALA A N 1
ATOM 1500 C CA . ALA A 1 198 ? -2.883 14.242 -1.202 1 98.94 198 ALA A CA 1
ATOM 1501 C C . ALA A 1 198 ? -4.047 14.922 -1.92 1 98.94 198 ALA A C 1
ATOM 1503 O O . ALA A 1 198 ? -4.809 14.266 -2.633 1 98.94 198 ALA A O 1
ATOM 1504 N N . ALA A 1 199 ? -4.113 16.219 -1.736 1 98.94 199 ALA A N 1
ATOM 1505 C CA . ALA A 1 199 ? -5.16 17.016 -2.375 1 98.94 199 ALA A CA 1
ATOM 1506 C C . ALA A 1 199 ? -5.008 17 -3.895 1 98.94 199 ALA A C 1
ATOM 1508 O O . ALA A 1 199 ? -6 16.906 -4.621 1 98.94 199 ALA A O 1
ATOM 1509 N N . MET A 1 200 ? -3.801 17.094 -4.328 1 98.88 200 MET A N 1
ATOM 1510 C CA . MET A 1 200 ? -3.521 17.156 -5.762 1 98.88 200 MET A CA 1
ATOM 1511 C C . MET A 1 200 ? -3.906 15.844 -6.441 1 98.88 200 MET A C 1
ATOM 1513 O O . MET A 1 200 ? -4.504 15.852 -7.52 1 98.88 200 MET A O 1
ATOM 1517 N N . GLU A 1 201 ? -3.602 14.75 -5.816 1 98.94 201 GLU A N 1
ATOM 1518 C CA . GLU A 1 201 ? -3.996 13.445 -6.336 1 98.94 201 GLU A CA 1
ATOM 1519 C C . GLU A 1 201 ? -5.516 13.305 -6.371 1 98.94 201 GLU A C 1
ATOM 1521 O O . GLU A 1 201 ? -6.074 12.805 -7.352 1 98.94 201 GLU A O 1
ATOM 1526 N N . VAL A 1 202 ? -6.18 13.711 -5.258 1 98.94 202 VAL A N 1
ATOM 1527 C CA . VAL A 1 202 ? -7.633 13.609 -5.199 1 98.94 202 VAL A CA 1
ATOM 1528 C C . VAL A 1 202 ? -8.25 14.359 -6.379 1 98.94 202 VAL A C 1
ATOM 1530 O O . VAL A 1 202 ? -9.117 13.828 -7.078 1 98.94 202 VAL A O 1
ATOM 1533 N N . ALA A 1 203 ? -7.805 15.578 -6.629 1 98.88 203 ALA A N 1
ATOM 1534 C CA . ALA A 1 203 ? -8.328 16.375 -7.734 1 98.88 203 ALA A CA 1
ATOM 1535 C C . ALA A 1 203 ? -8.055 15.695 -9.07 1 98.88 203 ALA A C 1
ATOM 1537 O O . ALA A 1 203 ? -8.953 15.594 -9.914 1 98.88 203 ALA A O 1
ATOM 1538 N N . ALA A 1 204 ? -6.816 15.219 -9.242 1 98.81 204 ALA A N 1
ATOM 1539 C CA . ALA A 1 204 ? -6.445 14.57 -10.5 1 98.81 204 ALA A CA 1
ATOM 1540 C C . ALA A 1 204 ? -7.297 13.328 -10.742 1 98.81 204 ALA A C 1
ATOM 1542 O O . ALA A 1 204 ? -7.734 13.078 -11.867 1 98.81 204 ALA A O 1
ATOM 1543 N N . GLN A 1 205 ? -7.562 12.586 -9.734 1 98.75 205 GLN A N 1
ATOM 1544 C CA . GLN A 1 205 ? -8.312 11.344 -9.836 1 98.75 205 GLN A CA 1
ATOM 1545 C C . GLN A 1 205 ? -9.805 11.609 -10.031 1 98.75 205 GLN A C 1
ATOM 1547 O O . GLN A 1 205 ? -10.57 10.688 -10.32 1 98.75 205 GLN A O 1
ATOM 1552 N N . ARG A 1 206 ? -10.148 12.867 -9.883 1 98.38 206 ARG A N 1
ATOM 1553 C CA . ARG A 1 206 ? -11.523 13.305 -10.07 1 98.38 206 ARG A CA 1
ATOM 1554 C C . ARG A 1 206 ? -11.633 14.258 -11.25 1 98.38 206 ARG A C 1
ATOM 1556 O O . ARG A 1 206 ? -12.469 15.172 -11.25 1 98.38 206 ARG A O 1
ATOM 1563 N N . ASP A 1 207 ? -10.695 14.156 -12.188 1 97.81 207 ASP A N 1
ATOM 1564 C CA . ASP A 1 207 ? -10.672 14.969 -13.398 1 97.81 207 ASP A CA 1
ATOM 1565 C C . ASP A 1 207 ? -10.641 16.469 -13.062 1 97.81 207 ASP A C 1
ATOM 1567 O O . ASP A 1 207 ? -11.406 17.25 -13.617 1 97.81 207 ASP A O 1
ATOM 1571 N N . TRP A 1 208 ? -9.891 16.734 -12.008 1 98.5 208 TRP A N 1
ATOM 1572 C CA . TRP A 1 208 ? -9.578 18.094 -11.586 1 98.5 208 TRP A CA 1
ATOM 1573 C C . TRP A 1 208 ? -10.82 18.797 -11.062 1 98.5 208 TRP A C 1
ATOM 1575 O O . TRP A 1 208 ? -11.008 20 -11.305 1 98.5 208 TRP A O 1
ATOM 1585 N N . THR A 1 209 ? -11.617 18 -10.414 1 98.5 209 THR A N 1
ATOM 1586 C CA . THR A 1 209 ? -12.758 18.531 -9.656 1 98.5 209 THR A CA 1
ATOM 1587 C C . THR A 1 209 ? -12.586 18.234 -8.172 1 98.5 209 THR A C 1
ATOM 1589 O O . THR A 1 209 ? -12.414 17.078 -7.777 1 98.5 209 THR A O 1
ATOM 1592 N N . ALA A 1 210 ? -12.586 19.25 -7.371 1 98.56 210 ALA A N 1
ATOM 1593 C CA . ALA A 1 210 ? -12.5 19.078 -5.926 1 98.56 210 ALA A CA 1
ATOM 1594 C C . ALA A 1 210 ? -13.805 18.547 -5.355 1 98.56 210 ALA A C 1
ATOM 1596 O O . ALA A 1 210 ? -14.883 18.828 -5.887 1 98.56 210 ALA A O 1
ATOM 1597 N N . PRO A 1 211 ? -13.773 17.734 -4.328 1 98.81 211 PRO A N 1
ATOM 1598 C CA . PRO A 1 211 ? -15.016 17.391 -3.621 1 98.81 211 PRO A CA 1
ATOM 1599 C C . PRO A 1 211 ? -15.617 18.594 -2.887 1 98.81 211 PRO A C 1
ATOM 1601 O O . PRO A 1 211 ? -14.992 19.641 -2.797 1 98.81 211 PRO A O 1
ATOM 1604 N N . ASP A 1 212 ? -16.844 18.359 -2.436 1 98.75 212 ASP A N 1
ATOM 1605 C CA . ASP A 1 212 ? -17.453 19.391 -1.606 1 98.75 212 ASP A CA 1
ATOM 1606 C C . ASP A 1 212 ? -16.766 19.484 -0.248 1 98.75 212 ASP A C 1
ATOM 1608 O O . ASP A 1 212 ? -16.625 20.578 0.304 1 98.75 212 ASP A O 1
ATOM 1612 N N . ALA A 1 213 ? -16.375 18.375 0.25 1 98.88 213 ALA A N 1
ATOM 1613 C CA . ALA A 1 213 ? -15.719 18.344 1.555 1 98.88 213 ALA A CA 1
ATOM 1614 C C . ALA A 1 213 ? -14.617 17.297 1.589 1 98.88 213 ALA A C 1
ATOM 1616 O O . ALA A 1 213 ? -14.672 16.297 0.858 1 98.88 213 ALA A O 1
ATOM 1617 N N . PHE A 1 214 ? -13.633 17.547 2.338 1 98.94 214 PHE A N 1
ATOM 1618 C CA . PHE A 1 214 ? -12.516 16.656 2.605 1 98.94 214 PHE A CA 1
ATOM 1619 C C . PHE A 1 214 ? -12.328 16.469 4.105 1 98.94 214 PHE A C 1
ATOM 1621 O O . PHE A 1 214 ? -12.141 17.438 4.844 1 98.94 214 PHE A O 1
ATOM 1628 N N . VAL A 1 215 ? -12.406 15.188 4.598 1 98.94 215 VAL A N 1
ATOM 1629 C CA . VAL A 1 215 ? -12.43 14.891 6.023 1 98.94 215 VAL A CA 1
ATOM 1630 C C . VAL A 1 215 ? -11.164 14.125 6.414 1 98.94 215 VAL A C 1
ATOM 1632 O O . VAL A 1 215 ? -10.789 13.156 5.75 1 98.94 215 VAL A O 1
ATOM 1635 N N . THR A 1 216 ? -10.508 14.555 7.398 1 98.88 216 THR A N 1
ATOM 1636 C CA . THR A 1 216 ? -9.328 13.867 7.91 1 98.88 216 THR A CA 1
ATOM 1637 C C . THR A 1 216 ? -9.344 13.828 9.438 1 98.88 216 THR A C 1
ATOM 1639 O O . THR A 1 216 ? -9.961 14.68 10.078 1 98.88 216 THR A O 1
ATOM 1642 N N . PRO A 1 217 ? -8.656 12.805 10.031 1 98.75 217 PRO A N 1
ATOM 1643 C CA . PRO A 1 217 ? -8.258 13.016 11.43 1 98.75 217 PRO A CA 1
ATOM 1644 C C . PRO A 1 217 ? -7.406 14.273 11.617 1 98.75 217 PRO A C 1
ATOM 1646 O O . PRO A 1 217 ? -6.754 14.727 10.672 1 98.75 217 PRO A O 1
ATOM 1649 N N . LEU A 1 218 ? -7.523 14.805 12.836 1 98.75 218 LEU A N 1
ATOM 1650 C CA . LEU A 1 218 ? -6.859 16.094 13.062 1 98.75 218 LEU A CA 1
ATOM 1651 C C . LEU A 1 218 ? -6.121 16.078 14.398 1 98.75 218 LEU A C 1
ATOM 1653 O O . LEU A 1 218 ? -6.75 16.078 15.461 1 98.75 218 LEU A O 1
ATOM 1657 N N . GLY A 1 219 ? -4.781 15.922 14.359 1 97 219 GLY A N 1
ATOM 1658 C CA . GLY A 1 219 ? -3.867 16.141 15.469 1 97 219 GLY A CA 1
ATOM 1659 C C . GLY A 1 219 ? -3.004 17.375 15.289 1 97 219 GLY A C 1
ATOM 1660 O O . GLY A 1 219 ? -3.488 18.5 15.422 1 97 219 GLY A O 1
ATOM 1661 N N . HIS A 1 220 ? -1.771 17.156 14.781 1 95.88 220 HIS A N 1
ATOM 1662 C CA . HIS A 1 220 ? -0.927 18.281 14.414 1 95.88 220 HIS A CA 1
ATOM 1663 C C . HIS A 1 220 ? -1.418 18.938 13.125 1 95.88 220 HIS A C 1
ATOM 1665 O O . HIS A 1 220 ? -1.002 20.047 12.789 1 95.88 220 HIS A O 1
ATOM 1671 N N . GLY A 1 221 ? -2.287 18.219 12.469 1 97.75 221 GLY A N 1
ATOM 1672 C CA . GLY A 1 221 ? -2.9 18.766 11.266 1 97.75 221 GLY A CA 1
ATOM 1673 C C . GLY A 1 221 ? -1.992 18.703 10.055 1 97.75 221 GLY A C 1
ATOM 1674 O O . GLY A 1 221 ? -2.1 19.547 9.148 1 97.75 221 GLY A O 1
ATOM 1675 N N . THR A 1 222 ? -1.105 17.703 9.969 1 98 222 THR A N 1
ATOM 1676 C CA . THR A 1 222 ? -0.156 17.641 8.859 1 98 222 THR A CA 1
ATOM 1677 C C . THR A 1 222 ? -0.869 17.328 7.551 1 98 222 THR A C 1
ATOM 1679 O O . THR A 1 222 ? -0.625 17.984 6.535 1 98 222 THR A O 1
ATOM 1682 N N . LEU A 1 223 ? -1.768 16.359 7.594 1 98.75 223 LEU A N 1
ATOM 1683 C CA . LEU A 1 223 ? -2.527 16.062 6.383 1 98.75 223 LEU A CA 1
ATOM 1684 C C . LEU A 1 223 ? -3.586 17.141 6.133 1 98.75 223 LEU A C 1
ATOM 1686 O O . LEU A 1 223 ? -3.82 17.531 4.984 1 98.75 223 LEU A O 1
ATOM 1690 N N . PHE A 1 224 ? -4.234 17.656 7.16 1 98.88 224 PHE A N 1
ATOM 1691 C CA . PHE A 1 224 ? -5.266 18.688 7.082 1 98.88 224 PHE A CA 1
ATOM 1692 C C . PHE A 1 224 ? -4.727 19.938 6.418 1 98.88 224 PHE A C 1
ATOM 1694 O O . PHE A 1 224 ? -5.277 20.406 5.414 1 98.88 224 PHE A O 1
ATOM 1701 N N . LEU A 1 225 ? -3.643 20.438 6.961 1 98.81 225 LEU A N 1
ATOM 1702 C CA . LEU A 1 225 ? -3.02 21.641 6.414 1 98.81 225 LEU A CA 1
ATOM 1703 C C . LEU A 1 225 ? -2.404 21.359 5.047 1 98.81 225 LEU A C 1
ATOM 1705 O O . LEU A 1 225 ? -2.414 22.219 4.168 1 98.81 225 LEU A O 1
ATOM 1709 N N . GLY A 1 226 ? -1.823 20.141 4.914 1 98.75 226 GLY A N 1
ATOM 1710 C CA . GLY A 1 226 ? -1.345 19.75 3.6 1 98.75 226 GLY A CA 1
ATOM 1711 C C . GLY A 1 226 ? -2.424 19.781 2.535 1 98.75 226 GLY A C 1
ATOM 1712 O O . GLY A 1 226 ? -2.213 20.328 1.446 1 98.75 226 GLY A O 1
ATOM 1713 N N . ALA A 1 227 ? -3.543 19.234 2.848 1 98.88 227 ALA A N 1
ATOM 1714 C CA . ALA A 1 227 ? -4.664 19.219 1.91 1 98.88 227 ALA A CA 1
ATOM 1715 C C . ALA A 1 227 ? -5.105 20.641 1.568 1 98.88 227 ALA A C 1
ATOM 1717 O O . ALA A 1 227 ? -5.328 20.969 0.399 1 98.88 227 ALA A O 1
ATOM 1718 N N . TYR A 1 228 ? -5.195 21.516 2.541 1 98.88 228 TYR A N 1
ATOM 1719 C CA . TYR A 1 228 ? -5.547 22.906 2.312 1 98.88 228 TYR A CA 1
ATOM 1720 C C . TYR A 1 228 ? -4.598 23.562 1.314 1 98.88 228 TYR A C 1
ATOM 1722 O O . TYR A 1 228 ? -5.035 24.172 0.337 1 98.88 228 TYR A O 1
ATOM 1730 N N . ARG A 1 229 ? -3.344 23.375 1.629 1 98.56 229 ARG A N 1
ATOM 1731 C CA . ARG A 1 229 ? -2.32 23.984 0.785 1 98.56 229 ARG A CA 1
ATOM 1732 C C . ARG A 1 229 ? -2.381 23.438 -0.634 1 98.56 229 ARG A C 1
ATOM 1734 O O . ARG A 1 229 ? -2.213 24.172 -1.604 1 98.56 229 ARG A O 1
ATOM 1741 N N . GLY A 1 230 ? -2.613 22.109 -0.749 1 98.81 230 GLY A N 1
ATOM 1742 C CA . GLY A 1 230 ? -2.695 21.484 -2.055 1 98.81 230 GLY A CA 1
ATOM 1743 C C . GLY A 1 230 ? -3.875 21.969 -2.879 1 98.81 230 GLY A C 1
ATOM 1744 O O . GLY A 1 230 ? -3.713 22.359 -4.035 1 98.81 230 GLY A O 1
ATOM 1745 N N . PHE A 1 231 ? -5.074 21.984 -2.291 1 98.88 231 PHE A N 1
ATOM 1746 C CA . PHE A 1 231 ? -6.258 22.453 -3.004 1 98.88 231 PHE A CA 1
ATOM 1747 C C . PHE A 1 231 ? -6.133 23.922 -3.363 1 98.88 231 PHE A C 1
ATOM 1749 O O . PHE A 1 231 ? -6.52 24.328 -4.457 1 98.88 231 PHE A O 1
ATOM 1756 N N . ARG A 1 232 ? -5.605 24.703 -2.436 1 98.62 232 ARG A N 1
ATOM 1757 C CA . ARG A 1 232 ? -5.414 26.125 -2.695 1 98.62 232 ARG A CA 1
ATOM 1758 C C . ARG A 1 232 ? -4.457 26.344 -3.863 1 98.62 232 ARG A C 1
ATOM 1760 O O . ARG A 1 232 ? -4.695 27.203 -4.711 1 98.62 232 ARG A O 1
ATOM 1767 N N . ALA A 1 233 ? -3.355 25.594 -3.873 1 98.62 233 ALA A N 1
ATOM 1768 C CA . ALA A 1 233 ? -2.393 25.719 -4.965 1 98.62 233 ALA A CA 1
ATOM 1769 C C . ALA A 1 233 ? -3.039 25.375 -6.305 1 98.62 233 ALA A C 1
ATOM 1771 O O . ALA A 1 233 ? -2.805 26.062 -7.305 1 98.62 233 ALA A O 1
ATOM 1772 N N . LEU A 1 234 ? -3.824 24.328 -6.316 1 98.75 234 LEU A N 1
ATOM 1773 C CA . LEU A 1 234 ? -4.516 23.938 -7.539 1 98.75 234 LEU A CA 1
ATOM 1774 C C . LEU A 1 234 ? -5.477 25.016 -7.996 1 98.75 234 LEU A C 1
ATOM 1776 O O . LEU A 1 234 ? -5.574 25.312 -9.195 1 98.75 234 LEU A O 1
ATOM 1780 N N . GLN A 1 235 ? -6.18 25.594 -7.039 1 98.62 235 GLN A N 1
ATOM 1781 C CA . GLN A 1 235 ? -7.105 26.672 -7.363 1 98.62 235 GLN A CA 1
ATOM 1782 C C . GLN A 1 235 ? -6.359 27.875 -7.934 1 98.62 235 GLN A C 1
ATOM 1784 O O . GLN A 1 235 ? -6.781 28.453 -8.938 1 98.62 235 GLN A O 1
ATOM 1789 N N . LYS A 1 236 ? -5.301 28.219 -7.309 1 98 236 LYS A N 1
ATOM 1790 C CA . LYS A 1 236 ? -4.492 29.359 -7.762 1 98 236 LYS A CA 1
ATOM 1791 C C . LYS A 1 236 ? -3.949 29.109 -9.164 1 98 236 LYS A C 1
ATOM 1793 O O . LYS A 1 236 ? -3.812 30.047 -9.953 1 98 236 LYS A O 1
ATOM 1798 N N . ALA A 1 237 ? -3.629 27.891 -9.461 1 98.12 237 ALA A N 1
ATOM 1799 C CA . ALA A 1 237 ? -3.104 27.531 -10.773 1 98.12 237 ALA A CA 1
ATOM 1800 C C . ALA A 1 237 ? -4.211 27.516 -11.82 1 98.12 237 ALA A C 1
ATOM 1802 O O . ALA A 1 237 ? -3.938 27.422 -13.023 1 98.12 237 ALA A O 1
ATOM 1803 N N . GLY A 1 238 ? -5.418 27.547 -11.367 1 98 238 GLY A N 1
ATOM 1804 C CA . GLY A 1 238 ? -6.551 27.5 -12.273 1 98 238 GLY A CA 1
ATOM 1805 C C . GLY A 1 238 ? -6.949 26.094 -12.672 1 98 238 GLY A C 1
ATOM 1806 O O . GLY A 1 238 ? -7.668 25.906 -13.656 1 98 238 GLY A O 1
ATOM 1807 N N . TRP A 1 239 ? -6.453 25.094 -11.945 1 98.44 239 TRP A N 1
ATOM 1808 C CA . TRP A 1 239 ? -6.688 23.703 -12.312 1 98.44 239 TRP A CA 1
ATOM 1809 C C . TRP A 1 239 ? -8.008 23.188 -11.727 1 98.44 239 TRP A C 1
ATOM 1811 O O . TRP A 1 239 ? -8.562 22.203 -12.203 1 98.44 239 TRP A O 1
ATOM 1821 N N . ILE A 1 240 ? -8.484 23.828 -10.625 1 98.38 240 ILE A N 1
ATOM 1822 C CA . ILE A 1 240 ? -9.789 23.516 -10.047 1 98.38 240 ILE A CA 1
ATOM 1823 C C . ILE A 1 240 ? -10.539 24.828 -9.758 1 98.38 240 ILE A C 1
ATOM 1825 O O . ILE A 1 240 ? -9.922 25.875 -9.625 1 98.38 240 ILE A O 1
ATOM 1829 N N . ASP A 1 241 ? -11.828 24.75 -9.562 1 97.62 241 ASP A N 1
ATOM 1830 C CA . ASP A 1 241 ? -12.664 25.938 -9.469 1 97.62 241 ASP A CA 1
ATOM 1831 C C . ASP A 1 241 ? -12.859 26.359 -8.008 1 97.62 241 ASP A C 1
ATOM 1833 O O . ASP A 1 241 ? -13.094 27.531 -7.719 1 97.62 241 ASP A O 1
ATOM 1837 N N . SER A 1 242 ? -12.836 25.359 -7.172 1 97.31 242 SER A N 1
ATOM 1838 C CA . SER A 1 242 ? -13.109 25.625 -5.762 1 97.31 242 SER A CA 1
ATOM 1839 C C . SER A 1 242 ? -12.312 24.688 -4.855 1 97.31 242 SER A C 1
ATOM 1841 O O . SER A 1 242 ? -11.797 23.672 -5.309 1 97.31 242 SER A O 1
ATOM 1843 N N . ILE A 1 243 ? -12.164 25.094 -3.664 1 98.25 243 ILE A N 1
ATOM 1844 C CA . ILE A 1 243 ? -11.531 24.266 -2.645 1 98.25 243 ILE A CA 1
ATOM 1845 C C . ILE A 1 243 ? -12.602 23.656 -1.739 1 98.25 243 ILE A C 1
ATOM 1847 O O . ILE A 1 243 ? -13.617 24.297 -1.45 1 98.25 243 ILE A O 1
ATOM 1851 N N . PRO A 1 244 ? -12.406 22.484 -1.28 1 98.81 244 PRO A N 1
ATOM 1852 C CA . PRO A 1 244 ? -13.414 21.844 -0.438 1 98.81 244 PRO A CA 1
ATOM 1853 C C . PRO A 1 244 ? -13.492 22.453 0.961 1 98.81 244 PRO A C 1
ATOM 1855 O O . PRO A 1 244 ? -12.523 23.047 1.438 1 98.81 244 PRO A O 1
ATOM 1858 N N . THR A 1 245 ? -14.664 22.297 1.539 1 98.75 245 THR A N 1
ATOM 1859 C CA . THR A 1 245 ? -14.766 22.469 2.984 1 98.75 245 THR A CA 1
ATOM 1860 C C . THR A 1 245 ? -13.891 21.453 3.709 1 98.75 245 THR A C 1
ATOM 1862 O O . THR A 1 245 ? -14.023 20.25 3.504 1 98.75 245 THR A O 1
ATOM 1865 N N . LEU A 1 246 ? -12.969 21.938 4.523 1 98.88 246 LEU A N 1
ATOM 1866 C CA . LEU A 1 246 ? -12.086 21.031 5.254 1 98.88 246 LEU A CA 1
ATOM 1867 C C . LEU A 1 246 ? -12.672 20.688 6.617 1 98.88 246 LEU A C 1
ATOM 1869 O O . LEU A 1 246 ? -13.062 21.578 7.371 1 98.88 246 LEU A O 1
ATOM 1873 N N . LEU A 1 247 ? -12.734 19.453 6.887 1 98.94 247 LEU A N 1
ATOM 1874 C CA . LEU A 1 247 ? -13.359 18.969 8.117 1 98.94 247 LEU A CA 1
ATOM 1875 C C . LEU A 1 247 ? -12.406 18.078 8.898 1 98.94 247 LEU A C 1
ATOM 1877 O O . LEU A 1 247 ? -11.82 17.141 8.336 1 98.94 247 LEU A O 1
ATOM 1881 N N . GLY A 1 248 ? -12.203 18.406 10.172 1 98.88 248 GLY A N 1
ATOM 1882 C CA . GLY A 1 248 ? -11.273 17.672 11.023 1 98.88 248 GLY A CA 1
ATOM 1883 C C . GLY A 1 248 ? -11.961 16.906 12.133 1 98.88 248 GLY A C 1
ATOM 1884 O O . GLY A 1 248 ? -12.93 17.391 12.719 1 98.88 248 GLY A O 1
ATOM 1885 N N . ALA A 1 249 ? -11.531 15.688 12.398 1 98.88 249 ALA A N 1
ATOM 1886 C CA . ALA A 1 249 ? -11.984 14.891 13.539 1 98.88 249 ALA A CA 1
ATOM 1887 C C . ALA A 1 249 ? -10.906 14.805 14.617 1 98.88 249 ALA A C 1
ATOM 1889 O O . ALA A 1 249 ? -9.812 14.289 14.375 1 98.88 249 ALA A O 1
ATOM 1890 N N . GLN A 1 250 ? -11.156 15.312 15.766 1 98.81 250 GLN A N 1
ATOM 1891 C CA . GLN A 1 250 ? -10.227 15.234 16.891 1 98.81 250 GLN A CA 1
ATOM 1892 C C . GLN A 1 250 ? -10.672 14.188 17.906 1 98.81 250 GLN A C 1
ATOM 1894 O O . GLN A 1 250 ? -11.805 13.711 17.859 1 98.81 250 GLN A O 1
ATOM 1899 N N . ALA A 1 251 ? -9.742 13.727 18.75 1 98.5 251 ALA A N 1
ATOM 1900 C CA . ALA A 1 251 ? -10.047 12.781 19.828 1 98.5 251 ALA A CA 1
ATOM 1901 C C . ALA A 1 251 ? -10.727 13.484 21 1 98.5 251 ALA A C 1
ATOM 1903 O O . ALA A 1 251 ? -10.211 14.469 21.531 1 98.5 251 ALA A O 1
ATOM 1904 N N . ALA A 1 252 ? -11.875 12.93 21.375 1 98.38 252 ALA A N 1
ATOM 1905 C CA . ALA A 1 252 ? -12.547 13.484 22.547 1 98.38 252 ALA A CA 1
ATOM 1906 C C . ALA A 1 252 ? -11.594 13.555 23.734 1 98.38 252 ALA A C 1
ATOM 1908 O O . ALA A 1 252 ? -10.789 12.648 23.953 1 98.38 252 ALA A O 1
ATOM 1909 N N . GLY A 1 253 ? -11.703 14.641 24.5 1 97.62 253 GLY A N 1
ATOM 1910 C CA . GLY A 1 253 ? -10.844 14.852 25.656 1 97.62 253 GLY A CA 1
ATOM 1911 C C . GLY A 1 253 ? -9.539 15.531 25.312 1 97.62 253 GLY A C 1
ATOM 1912 O O . GLY A 1 253 ? -8.852 16.047 26.203 1 97.62 253 GLY A O 1
ATOM 1913 N N . VAL A 1 254 ? -9.102 15.5 24.078 1 97.31 254 VAL A N 1
ATOM 1914 C CA . VAL A 1 254 ? -7.949 16.234 23.562 1 97.31 254 VAL A CA 1
ATOM 1915 C C . VAL A 1 254 ? -8.312 16.875 22.219 1 97.31 254 VAL A C 1
ATOM 1917 O O . VAL A 1 254 ? -7.887 16.391 21.156 1 97.31 254 VAL A O 1
ATOM 1920 N N . ALA A 1 255 ? -9.07 17.953 22.312 1 98.38 255 ALA A N 1
ATOM 1921 C CA . ALA A 1 255 ? -9.641 18.531 21.094 1 98.38 255 ALA A CA 1
ATOM 1922 C C . ALA A 1 255 ? -9.508 20.062 21.094 1 98.38 255 ALA A C 1
ATOM 1924 O O . ALA A 1 255 ? -10.508 20.781 21.047 1 98.38 255 ALA A O 1
ATOM 1925 N N . PRO A 1 256 ? -8.273 20.516 21.047 1 98.25 256 PRO A N 1
ATOM 1926 C CA . PRO A 1 256 ? -8.047 21.953 21.188 1 98.25 256 PRO A CA 1
ATOM 1927 C C . PRO A 1 256 ? -8.656 22.75 20.031 1 98.25 256 PRO A C 1
ATOM 1929 O O . PRO A 1 256 ? -9.078 23.891 20.234 1 98.25 256 PRO A O 1
ATOM 1932 N N . VAL A 1 257 ? -8.68 22.25 18.797 1 98.75 257 VAL A N 1
ATOM 1933 C CA . VAL A 1 257 ? -9.258 22.953 17.672 1 98.75 257 VAL A CA 1
ATOM 1934 C C . VAL A 1 257 ? -10.766 23.094 17.859 1 98.75 257 VAL A C 1
ATOM 1936 O O . VAL A 1 257 ? -11.336 24.172 17.641 1 98.75 257 VAL A O 1
ATOM 1939 N N . VAL A 1 258 ? -11.398 22.047 18.297 1 98.69 258 VAL A N 1
ATOM 1940 C CA . VAL A 1 258 ? -12.828 22.062 18.578 1 98.69 258 VAL A CA 1
ATOM 1941 C C . VAL A 1 258 ? -13.133 23.125 19.641 1 98.69 258 VAL A C 1
ATOM 1943 O O . VAL A 1 258 ? -14.078 23.906 19.484 1 98.69 258 VAL A O 1
ATOM 1946 N N . GLU A 1 259 ? -12.32 23.125 20.641 1 98.25 259 GLU A N 1
ATOM 1947 C CA . GLU A 1 259 ? -12.492 24.109 21.703 1 98.25 259 GLU A CA 1
ATOM 1948 C C . GLU A 1 259 ? -12.352 25.531 21.172 1 98.25 259 GLU A C 1
ATOM 1950 O O . GLU A 1 259 ? -13.141 26.406 21.516 1 98.25 259 GLU A O 1
ATOM 1955 N N . ALA A 1 260 ? -11.375 25.719 20.391 1 98.44 260 ALA A N 1
ATOM 1956 C CA . ALA A 1 260 ? -11.117 27.031 19.828 1 98.44 260 ALA A CA 1
ATOM 1957 C C . ALA A 1 260 ? -12.273 27.5 18.953 1 98.44 260 ALA A C 1
ATOM 1959 O O . ALA A 1 260 ? -12.523 28.703 18.828 1 98.44 260 ALA A O 1
ATOM 1960 N N . LEU A 1 261 ? -12.984 26.594 18.375 1 98.25 261 LEU A N 1
ATOM 1961 C CA . LEU A 1 261 ? -14.109 26.906 17.484 1 98.25 261 LEU A CA 1
ATOM 1962 C C . LEU A 1 261 ? -15.398 27.062 18.297 1 98.25 261 LEU A C 1
ATOM 1964 O O . LEU A 1 261 ? -16.469 27.312 17.719 1 98.25 261 LEU A O 1
ATOM 1968 N N . GLY A 1 262 ? -15.266 26.891 19.625 1 97.31 262 GLY A N 1
ATOM 1969 C CA . GLY A 1 262 ? -16.422 27.047 20.5 1 97.31 262 GLY A CA 1
ATOM 1970 C C . GLY A 1 262 ? -17.25 25.797 20.625 1 97.31 262 GLY A C 1
ATOM 1971 O O . GLY A 1 262 ? -18.391 25.844 21.109 1 97.31 262 GLY A O 1
ATOM 1972 N N . GLY A 1 263 ? -16.688 24.688 20.156 1 95.88 263 GLY A N 1
ATOM 1973 C CA . GLY A 1 263 ? -17.406 23.422 20.234 1 95.88 263 GLY A CA 1
ATOM 1974 C C . GLY A 1 263 ? -17.141 22.672 21.516 1 95.88 263 GLY A C 1
ATOM 1975 O O . GLY A 1 263 ? -16.375 23.125 22.375 1 95.88 263 GLY A O 1
ATOM 1976 N N . ASP A 1 264 ? -17.781 21.484 21.625 1 94.62 264 ASP A N 1
ATOM 1977 C CA . ASP A 1 264 ? -17.609 20.594 22.766 1 94.62 264 ASP A CA 1
ATOM 1978 C C . ASP A 1 264 ? -16.422 19.656 22.562 1 94.62 264 ASP A C 1
ATOM 1980 O O . ASP A 1 264 ? -16.469 18.766 21.703 1 94.62 264 ASP A O 1
ATOM 1984 N N . PRO A 1 265 ? -15.43 19.781 23.344 1 94.88 265 PRO A N 1
ATOM 1985 C CA . PRO A 1 265 ? -14.242 18.938 23.172 1 94.88 265 PRO A CA 1
ATOM 1986 C C . PRO A 1 265 ? -14.453 17.516 23.656 1 94.88 265 PRO A C 1
ATOM 1988 O O . PRO A 1 265 ? -13.578 16.656 23.484 1 94.88 265 PRO A O 1
ATOM 1991 N N . GLY A 1 266 ? -15.602 17.234 24.203 1 87.81 266 GLY A N 1
ATOM 1992 C CA . GLY A 1 266 ? -15.875 15.93 24.766 1 87.81 266 GLY A CA 1
ATOM 1993 C C . GLY A 1 266 ? -15.312 15.758 26.172 1 87.81 266 GLY A C 1
ATOM 1994 O O . GLY A 1 266 ? -14.445 16.531 26.594 1 87.81 266 GLY A O 1
ATOM 1995 N N . GLY A 1 267 ? -15.867 14.859 27 1 86.25 267 GLY A N 1
ATOM 1996 C CA . GLY A 1 267 ? -15.461 14.68 28.391 1 86.25 267 GLY A CA 1
ATOM 1997 C C . GLY A 1 267 ? -14.375 13.633 28.547 1 86.25 267 GLY A C 1
ATOM 1998 O O . GLY A 1 267 ? -13.219 13.961 28.812 1 86.25 267 GLY A O 1
ATOM 1999 N N . SER A 1 268 ? -14.734 12.352 28.172 1 92.25 268 SER A N 1
ATOM 2000 C CA . SER A 1 268 ? -13.805 11.25 28.375 1 92.25 268 SER A CA 1
ATOM 2001 C C . SER A 1 268 ? -12.789 11.164 27.25 1 92.25 268 SER A C 1
ATOM 2003 O O . SER A 1 268 ? -13.141 11.281 26.078 1 92.25 268 SER A O 1
ATOM 2005 N N . ARG A 1 269 ? -11.578 10.961 27.656 1 95.56 269 ARG A N 1
ATOM 2006 C CA . ARG A 1 269 ? -10.469 10.883 26.719 1 95.56 269 ARG A CA 1
ATOM 2007 C C . ARG A 1 269 ? -10.641 9.703 25.766 1 95.56 269 ARG A C 1
ATOM 2009 O O . ARG A 1 269 ? -10.953 8.594 26.188 1 95.56 269 ARG A O 1
ATOM 2016 N N . ASN A 1 270 ? -10.508 9.969 24.453 1 97.75 270 ASN A N 1
ATOM 2017 C CA . ASN A 1 270 ? -10.539 8.922 23.438 1 97.75 270 ASN A CA 1
ATOM 2018 C C . ASN A 1 270 ? -9.195 8.219 23.312 1 97.75 270 ASN A C 1
ATOM 2020 O O . ASN A 1 270 ? -8.352 8.617 22.516 1 97.75 270 ASN A O 1
ATOM 2024 N N . ASP A 1 271 ? -9.039 7.094 23.891 1 95 271 ASP A N 1
ATOM 2025 C CA . ASP A 1 271 ? -7.758 6.391 23.953 1 95 271 ASP A CA 1
ATOM 2026 C C . ASP A 1 271 ? -7.566 5.508 22.719 1 95 271 ASP A C 1
ATOM 2028 O O . ASP A 1 271 ? -6.469 4.992 22.484 1 95 271 ASP A O 1
ATOM 2032 N N . ALA A 1 272 ? -8.617 5.375 21.906 1 96.19 272 ALA A N 1
ATOM 2033 C CA . ALA A 1 272 ? -8.516 4.559 20.688 1 96.19 272 ALA A CA 1
ATOM 2034 C C . ALA A 1 272 ? -7.793 5.312 19.578 1 96.19 272 ALA A C 1
ATOM 2036 O O . ALA A 1 272 ? -7.316 4.703 18.625 1 96.19 272 ALA A O 1
ATOM 2037 N N . ALA A 1 273 ? -7.742 6.621 19.719 1 95.62 273 ALA A N 1
ATOM 2038 C CA . ALA A 1 273 ? -7.137 7.449 18.672 1 95.62 273 ALA A CA 1
ATOM 2039 C C . ALA A 1 273 ? -5.887 8.156 19.188 1 95.62 273 ALA A C 1
ATOM 2041 O O . ALA A 1 273 ? -5.809 9.383 19.172 1 95.62 273 ALA A O 1
ATOM 2042 N N . ASP A 1 274 ? -4.941 7.406 19.516 1 89.38 274 ASP A N 1
ATOM 2043 C CA . ASP A 1 274 ? -3.73 7.906 20.156 1 89.38 274 ASP A CA 1
ATOM 2044 C C . ASP A 1 274 ? -2.928 8.789 19.203 1 89.38 274 ASP A C 1
ATOM 2046 O O . ASP A 1 274 ? -2.238 9.719 19.641 1 89.38 274 ASP A O 1
ATOM 2050 N N . GLY A 1 275 ? -3.037 8.602 17.953 1 89.38 275 GLY A N 1
ATOM 2051 C CA . GLY A 1 275 ? -2.23 9.297 16.953 1 89.38 275 GLY A CA 1
ATOM 2052 C C . GLY A 1 275 ? -2.588 10.758 16.812 1 89.38 275 GLY A C 1
ATOM 2053 O O . GLY A 1 275 ? -1.825 11.539 16.234 1 89.38 275 GLY A O 1
ATOM 2054 N N . ILE A 1 276 ? -3.744 11.148 17.406 1 95.88 276 ILE A N 1
ATOM 2055 C CA . ILE A 1 276 ? -4.16 12.539 17.219 1 95.88 276 ILE A CA 1
ATOM 2056 C C . ILE A 1 276 ? -4.41 13.188 18.562 1 95.88 276 ILE A C 1
ATOM 2058 O O . ILE A 1 276 ? -5.117 14.203 18.656 1 95.88 276 ILE A O 1
ATOM 2062 N N . GLN A 1 277 ? -3.857 12.602 19.625 1 94.38 277 GLN A N 1
ATOM 2063 C CA . GLN A 1 277 ? -3.934 13.234 20.922 1 94.38 277 GLN A CA 1
ATOM 2064 C C . GLN A 1 277 ? -2.869 14.32 21.078 1 94.38 277 GLN A C 1
ATOM 2066 O O . GLN A 1 277 ? -1.884 14.133 21.797 1 94.38 277 GLN A O 1
ATOM 2071 N N . ILE A 1 278 ? -3.152 15.43 20.453 1 94.75 278 ILE A N 1
ATOM 2072 C CA . ILE A 1 278 ? -2.254 16.578 20.453 1 94.75 278 ILE A CA 1
ATOM 2073 C C . ILE A 1 278 ? -2.918 17.766 21.156 1 94.75 278 ILE A C 1
ATOM 2075 O O . ILE A 1 278 ? -3.84 18.375 20.609 1 94.75 278 ILE A O 1
ATOM 2079 N N . SER A 1 279 ? -2.436 18.094 22.281 1 94.56 279 SER A N 1
ATOM 2080 C CA . SER A 1 279 ? -3.062 19.141 23.078 1 94.56 279 SER A CA 1
ATOM 2081 C C . SER A 1 279 ? -2.684 20.531 22.578 1 94.56 279 SER A C 1
ATOM 2083 O O . SER A 1 279 ? -3.455 21.484 22.734 1 94.56 279 SER A O 1
ATOM 2085 N N . GLU A 1 280 ? -1.525 20.625 22.047 1 94.75 280 GLU A N 1
ATOM 2086 C CA . GLU A 1 280 ? -1.018 21.891 21.562 1 94.75 280 GLU A CA 1
ATOM 2087 C C . GLU A 1 280 ? -0.408 21.75 20.172 1 94.75 280 GLU A C 1
ATOM 2089 O O . GLU A 1 280 ? 0.815 21.75 20.016 1 94.75 280 GLU A O 1
ATOM 2094 N N . PRO A 1 281 ? -1.271 21.734 19.156 1 96.44 281 PRO A N 1
ATOM 2095 C CA . PRO A 1 281 ? -0.72 21.656 17.812 1 96.44 281 PRO A CA 1
ATOM 2096 C C . PRO A 1 281 ? 0.24 22.797 17.484 1 96.44 281 PRO A C 1
ATOM 2098 O O . PRO A 1 281 ? -0.066 23.953 17.766 1 96.44 281 PRO A O 1
ATOM 2101 N N . VAL A 1 282 ? 1.341 22.484 16.844 1 95.38 282 VAL A N 1
ATOM 2102 C CA . VAL A 1 282 ? 2.4 23.438 16.531 1 95.38 282 VAL A CA 1
ATOM 2103 C C . VAL A 1 282 ? 1.842 24.547 15.641 1 95.38 282 VAL A C 1
ATOM 2105 O O . VAL A 1 282 ? 2.219 25.703 15.781 1 95.38 282 VAL A O 1
ATOM 2108 N N . ARG A 1 283 ? 0.932 24.172 14.812 1 97.81 283 ARG A N 1
ATOM 2109 C CA . ARG A 1 283 ? 0.429 25.109 13.812 1 97.81 283 ARG A CA 1
ATOM 2110 C C . ARG A 1 283 ? -1.056 25.391 14.023 1 97.81 283 ARG A C 1
ATOM 2112 O O . ARG A 1 283 ? -1.826 25.438 13.062 1 97.81 283 ARG A O 1
ATOM 2119 N N . MET A 1 284 ? -1.427 25.609 15.234 1 97.94 284 MET A N 1
ATOM 2120 C CA . MET A 1 284 ? -2.816 25.828 15.625 1 97.94 284 MET A CA 1
ATOM 2121 C C . MET A 1 284 ? -3.42 27 14.852 1 97.94 284 MET A C 1
ATOM 2123 O O . MET A 1 284 ? -4.52 26.875 14.305 1 97.94 284 MET A O 1
ATOM 2127 N N . LYS A 1 285 ? -2.709 28.078 14.758 1 97.38 285 LYS A N 1
ATOM 2128 C CA . LYS A 1 285 ? -3.223 29.25 14.07 1 97.38 285 LYS A CA 1
ATOM 2129 C C . LYS A 1 285 ? -3.484 28.953 12.594 1 97.38 285 LYS A C 1
ATOM 2131 O O . LYS A 1 285 ? -4.5 29.391 12.047 1 97.38 285 LYS A O 1
ATOM 2136 N N . GLN A 1 286 ? -2.6 28.25 12 1 98.19 286 GLN A N 1
ATOM 2137 C CA . GLN A 1 286 ? -2.76 27.922 10.586 1 98.19 286 GLN A CA 1
ATOM 2138 C C . GLN A 1 286 ? -3.949 26.984 10.375 1 98.19 286 GLN A C 1
ATOM 2140 O O . GLN A 1 286 ? -4.645 27.078 9.359 1 98.19 286 GLN A O 1
ATOM 2145 N N . ILE A 1 287 ? -4.164 26.047 11.305 1 98.75 287 ILE A N 1
ATOM 2146 C CA . ILE A 1 287 ? -5.301 25.141 11.234 1 98.75 287 ILE A CA 1
ATOM 2147 C C . ILE A 1 287 ? -6.602 25.938 11.297 1 98.75 287 ILE A C 1
ATOM 2149 O O . ILE A 1 287 ? -7.496 25.734 10.469 1 98.75 287 ILE A O 1
ATOM 2153 N N . LEU A 1 288 ? -6.68 26.875 12.219 1 98.69 288 LEU A N 1
ATOM 2154 C CA . LEU A 1 288 ? -7.883 27.703 12.367 1 98.69 288 LEU A CA 1
ATOM 2155 C C . LEU A 1 288 ? -8.102 28.578 11.148 1 98.69 288 LEU A C 1
ATOM 2157 O O . LEU A 1 288 ? -9.234 28.75 10.695 1 98.69 288 LEU A O 1
ATOM 2161 N N . ASP A 1 289 ? -7.016 29.141 10.602 1 98.44 289 ASP A N 1
ATOM 2162 C CA . ASP A 1 289 ? -7.105 29.953 9.383 1 98.44 289 ASP A CA 1
ATOM 2163 C C . ASP A 1 289 ? -7.668 29.125 8.227 1 98.44 289 ASP A C 1
ATOM 2165 O O . ASP A 1 289 ? -8.492 29.609 7.457 1 98.44 289 ASP A O 1
ATOM 2169 N N . ALA A 1 290 ? -7.191 27.906 8.078 1 98.75 290 ALA A N 1
ATOM 2170 C CA . ALA A 1 290 ? -7.66 27.016 7.012 1 98.75 290 ALA A CA 1
ATOM 2171 C C . ALA A 1 290 ? -9.148 26.703 7.168 1 98.75 290 ALA A C 1
ATOM 2173 O O . ALA A 1 290 ? -9.891 26.688 6.188 1 98.75 290 ALA A O 1
ATOM 2174 N N . ILE A 1 291 ? -9.547 26.453 8.391 1 98.81 291 ILE A N 1
ATOM 2175 C CA . ILE A 1 291 ? -10.953 26.172 8.672 1 98.81 291 ILE A CA 1
ATOM 2176 C C . ILE A 1 291 ? -11.797 27.391 8.289 1 98.81 291 ILE A C 1
ATOM 2178 O O . ILE A 1 291 ? -12.812 27.25 7.602 1 98.81 291 ILE A O 1
ATOM 2182 N N . GLU A 1 292 ? -11.352 28.516 8.688 1 98.62 292 GLU A N 1
ATOM 2183 C CA . GLU A 1 292 ? -12.07 29.75 8.367 1 98.62 292 GLU A CA 1
ATOM 2184 C C . GLU A 1 292 ? -12.133 29.969 6.859 1 98.62 292 GLU A C 1
ATOM 2186 O O . GLU A 1 292 ? -13.195 30.266 6.309 1 98.62 292 GLU A O 1
ATOM 2191 N N . ALA A 1 293 ? -11.047 29.797 6.191 1 98.5 293 ALA A N 1
ATOM 2192 C CA . ALA A 1 293 ? -10.922 30.078 4.766 1 98.5 293 ALA A CA 1
ATOM 2193 C C . ALA A 1 293 ? -11.773 29.125 3.934 1 98.5 293 ALA A C 1
ATOM 2195 O O . ALA A 1 293 ? -12.125 29.438 2.791 1 98.5 293 ALA A O 1
ATOM 2196 N N . THR A 1 294 ? -12.172 27.969 4.465 1 98.62 294 THR A N 1
ATOM 2197 C CA . THR A 1 294 ? -12.867 26.953 3.682 1 98.62 294 THR A CA 1
ATOM 2198 C C . THR A 1 294 ? -14.273 26.719 4.219 1 98.62 294 THR A C 1
ATOM 2200 O O . THR A 1 294 ? -14.945 25.766 3.82 1 98.62 294 THR A O 1
ATOM 2203 N N . ASP A 1 295 ? -14.617 27.547 5.168 1 98 295 ASP A N 1
ATOM 2204 C CA . ASP A 1 295 ? -15.875 27.328 5.867 1 98 295 ASP A CA 1
ATOM 2205 C C . ASP A 1 295 ? -15.922 25.922 6.465 1 98 295 ASP A C 1
ATOM 2207 O O . ASP A 1 295 ? -16.938 25.219 6.34 1 98 295 ASP A O 1
ATOM 2211 N N . GLY A 1 296 ? -14.797 25.547 6.992 1 98.56 296 GLY A N 1
ATOM 2212 C CA . GLY A 1 296 ? -14.648 24.203 7.559 1 98.56 296 GLY A CA 1
ATOM 2213 C C . GLY A 1 296 ? -15.109 24.125 9 1 98.56 296 GLY A C 1
ATOM 2214 O O . GLY A 1 296 ? -15.781 25.031 9.5 1 98.56 296 GLY A O 1
ATOM 2215 N N . ASP A 1 297 ? -14.773 22.922 9.625 1 98.69 297 ASP A N 1
ATOM 2216 C CA . ASP A 1 297 ? -15.18 22.641 11 1 98.69 297 ASP A CA 1
ATOM 2217 C C . ASP A 1 297 ? -14.391 21.484 11.586 1 98.69 297 ASP A C 1
ATOM 2219 O O . ASP A 1 297 ? -13.57 20.875 10.898 1 98.69 297 ASP A O 1
ATOM 2223 N N . ALA A 1 298 ? -14.562 21.266 12.852 1 98.88 298 ALA A N 1
ATOM 2224 C CA . ALA A 1 298 ? -13.961 20.141 13.539 1 98.88 298 ALA A CA 1
ATOM 2225 C C . ALA A 1 298 ? -14.883 19.609 14.641 1 98.88 298 ALA A C 1
ATOM 2227 O O . ALA A 1 298 ? -15.641 20.375 15.242 1 98.88 298 ALA A O 1
ATOM 2228 N N . VAL A 1 299 ? -14.844 18.344 14.891 1 98.69 299 VAL A N 1
ATOM 2229 C CA . VAL A 1 299 ? -15.641 17.75 15.953 1 98.69 299 VAL A CA 1
ATOM 2230 C C . VAL A 1 299 ? -14.773 16.812 16.781 1 98.69 299 VAL A C 1
ATOM 2232 O O . VAL A 1 299 ? -13.727 16.359 16.328 1 98.69 299 VAL A O 1
ATOM 2235 N N . ALA A 1 300 ? -15.164 16.578 17.984 1 98.69 300 ALA A N 1
ATOM 2236 C CA . ALA A 1 300 ? -14.523 15.617 18.875 1 98.69 300 ALA A CA 1
ATOM 2237 C C . ALA A 1 300 ? -15.234 14.266 18.844 1 98.69 300 ALA A C 1
ATOM 2239 O O . ALA A 1 300 ? -16.469 14.203 18.953 1 98.69 300 ALA A O 1
ATOM 2240 N N . VAL A 1 301 ? -14.508 13.211 18.672 1 98.69 301 VAL A N 1
ATOM 2241 C CA . VAL A 1 301 ? -15.086 11.875 18.5 1 98.69 301 VAL A CA 1
ATOM 2242 C C . VAL A 1 301 ? -14.727 11 19.688 1 98.69 301 VAL A C 1
ATOM 2244 O O . VAL A 1 301 ? -13.562 10.945 20.109 1 98.69 301 VAL A O 1
ATOM 2247 N N . SER A 1 302 ? -15.625 10.281 20.25 1 98.38 302 SER A N 1
ATOM 2248 C CA . SER A 1 302 ? -15.461 9.453 21.438 1 98.38 302 SER A CA 1
ATOM 2249 C C . SER A 1 302 ? -14.789 8.125 21.094 1 98.38 302 SER A C 1
ATOM 2251 O O . SER A 1 302 ? -14.727 7.738 19.922 1 98.38 302 SER A O 1
ATOM 2253 N N . THR A 1 303 ? -14.352 7.469 22.188 1 98.38 303 THR A N 1
ATOM 2254 C CA . THR A 1 303 ? -13.789 6.129 22.047 1 98.38 303 THR A CA 1
ATOM 2255 C C . THR A 1 303 ? -14.812 5.172 21.438 1 98.38 303 THR A C 1
ATOM 2257 O O . THR A 1 303 ? -14.5 4.414 20.531 1 98.38 303 THR A O 1
ATOM 2260 N N . ALA A 1 304 ? -16.031 5.246 21.922 1 98 304 ALA A N 1
ATOM 2261 C CA . ALA A 1 304 ? -17.078 4.336 21.484 1 98 304 ALA A CA 1
ATOM 2262 C C . ALA A 1 304 ? -17.391 4.523 20.016 1 98 304 ALA A C 1
ATOM 2264 O O . ALA A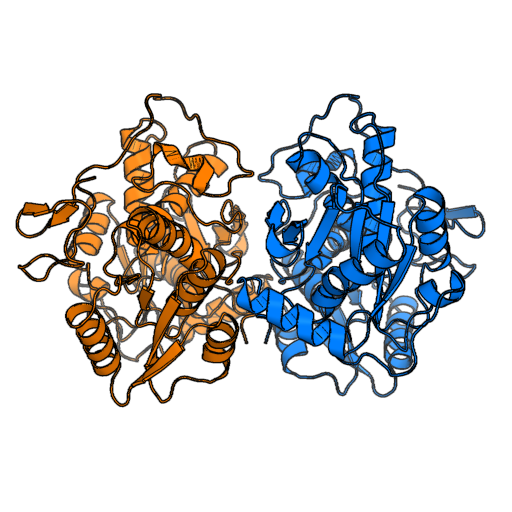 1 304 ? -17.531 3.549 19.266 1 98 304 ALA A O 1
ATOM 2265 N N . ALA A 1 305 ? -17.531 5.758 19.578 1 98.12 305 ALA A N 1
ATOM 2266 C CA . ALA A 1 305 ? -17.812 6.051 18.172 1 98.12 305 ALA A CA 1
ATOM 2267 C C . ALA A 1 305 ? -16.672 5.59 17.281 1 98.12 305 ALA A C 1
ATOM 2269 O O . ALA A 1 305 ? -16.891 5.051 16.188 1 98.12 305 ALA A O 1
ATOM 2270 N N . THR A 1 306 ? -15.453 5.812 17.75 1 98.56 306 THR A N 1
ATOM 2271 C CA . THR A 1 306 ? -14.266 5.391 17 1 98.56 306 THR A CA 1
ATOM 2272 C C . THR A 1 306 ? -14.258 3.877 16.812 1 98.56 306 THR A C 1
ATOM 2274 O O . THR A 1 306 ? -14.047 3.387 15.703 1 98.56 306 THR A O 1
ATOM 2277 N N . GLN A 1 307 ? -14.484 3.156 17.875 1 98.31 307 GLN A N 1
ATOM 2278 C CA . GLN A 1 307 ? -14.438 1.699 17.828 1 98.31 307 GLN A CA 1
ATOM 2279 C C . GLN A 1 307 ? -15.539 1.132 16.953 1 98.31 307 GLN A C 1
ATOM 2281 O O . GLN A 1 307 ? -15.312 0.185 16.188 1 98.31 307 GLN A O 1
ATOM 2286 N N . ARG A 1 308 ? -16.703 1.699 17.047 1 98.12 308 ARG A N 1
ATOM 2287 C CA . ARG A 1 308 ? -17.828 1.27 16.203 1 98.12 308 ARG A CA 1
ATOM 2288 C C . ARG A 1 308 ? -17.5 1.429 14.727 1 98.12 308 ARG A C 1
ATOM 2290 O O . ARG A 1 308 ? -17.734 0.519 13.93 1 98.12 308 ARG A O 1
ATOM 2297 N N . GLU A 1 309 ? -16.953 2.555 14.398 1 98.38 309 GLU A N 1
ATOM 2298 C CA . GLU A 1 309 ? -16.625 2.807 13.008 1 98.38 309 GLU A CA 1
ATOM 2299 C C . GLU A 1 309 ? -15.438 1.959 12.562 1 98.38 309 GLU A C 1
ATOM 2301 O O . GLU A 1 309 ? -15.359 1.542 11.406 1 98.38 309 GLU A O 1
ATOM 2306 N N . HIS A 1 310 ? -14.508 1.782 13.477 1 98.38 310 HIS A N 1
ATOM 2307 C CA . HIS A 1 310 ? -13.383 0.907 13.172 1 98.38 310 HIS A CA 1
ATOM 2308 C C . HIS A 1 310 ? -13.852 -0.492 12.797 1 98.38 310 HIS A C 1
ATOM 2310 O O . HIS A 1 310 ? -13.391 -1.062 11.805 1 98.38 310 HIS A O 1
ATOM 2316 N N . ASP A 1 311 ? -14.797 -1 13.547 1 97.94 311 ASP A N 1
ATOM 2317 C CA . ASP A 1 311 ? -15.375 -2.312 13.273 1 97.94 311 ASP A CA 1
ATOM 2318 C C . ASP A 1 311 ? -16.141 -2.316 11.953 1 97.94 311 ASP A C 1
ATOM 2320 O O . ASP A 1 311 ? -16.047 -3.27 11.18 1 97.94 311 ASP A O 1
ATOM 2324 N N . ARG A 1 312 ? -16.875 -1.281 11.727 1 98.38 312 ARG A N 1
ATOM 2325 C CA . ARG A 1 312 ? -17.641 -1.159 10.5 1 98.38 312 ARG A CA 1
ATOM 2326 C C . ARG A 1 312 ? -16.734 -1.161 9.273 1 98.38 312 ARG A C 1
ATOM 2328 O O . ARG A 1 312 ? -17.031 -1.828 8.281 1 98.38 312 ARG A O 1
ATOM 2335 N N . LEU A 1 313 ? -15.656 -0.448 9.359 1 98.69 313 LEU A N 1
ATOM 2336 C CA . LEU A 1 313 ? -14.68 -0.399 8.273 1 98.69 313 LEU A CA 1
ATOM 2337 C C . LEU A 1 313 ? -14.062 -1.771 8.039 1 98.69 313 LEU A C 1
ATOM 2339 O O . LEU A 1 313 ? -13.953 -2.221 6.895 1 98.69 313 LEU A O 1
ATOM 2343 N N . ALA A 1 314 ? -13.703 -2.414 9.102 1 97.69 314 ALA A N 1
ATOM 2344 C CA . ALA A 1 314 ? -13.086 -3.734 8.992 1 97.69 314 ALA A CA 1
ATOM 2345 C C . ALA A 1 314 ? -14.039 -4.727 8.328 1 97.69 314 ALA A C 1
ATOM 2347 O O . ALA A 1 314 ? -13.625 -5.516 7.477 1 97.69 314 ALA A O 1
ATOM 2348 N N . ARG A 1 315 ? -15.273 -4.664 8.641 1 98.06 315 ARG A N 1
ATOM 2349 C CA . ARG A 1 315 ? -16.281 -5.578 8.102 1 98.06 315 ARG A CA 1
ATOM 2350 C C . ARG A 1 315 ? -16.531 -5.305 6.621 1 98.06 315 ARG A C 1
ATOM 2352 O O . ARG A 1 315 ? -17.094 -6.148 5.918 1 98.06 315 ARG A O 1
ATOM 2359 N N . ALA A 1 316 ? -16.141 -4.133 6.227 1 98.25 316 ALA A N 1
ATOM 2360 C CA . ALA A 1 316 ? -16.266 -3.773 4.816 1 98.25 316 ALA A CA 1
ATOM 2361 C C . ALA A 1 316 ? -14.961 -4 4.07 1 98.25 316 ALA A C 1
ATOM 2363 O O . ALA A 1 316 ? -14.852 -3.697 2.879 1 98.25 316 ALA A O 1
ATOM 2364 N N . GLY A 1 317 ? -13.945 -4.477 4.746 1 97.88 317 GLY A N 1
ATOM 2365 C CA . GLY A 1 317 ? -12.688 -4.844 4.117 1 97.88 317 GLY A CA 1
ATOM 2366 C C . GLY A 1 317 ? -11.625 -3.766 4.23 1 97.88 317 GLY A C 1
ATOM 2367 O O . GLY A 1 317 ? -10.531 -3.906 3.688 1 97.88 317 GLY A O 1
ATOM 2368 N N . PHE A 1 318 ? -11.914 -2.674 4.906 1 98.44 318 PHE A N 1
ATOM 2369 C CA . PHE A 1 318 ? -10.922 -1.616 5.086 1 98.44 318 PHE A CA 1
ATOM 2370 C C . PHE A 1 318 ? -10.125 -1.835 6.363 1 98.44 318 PHE A C 1
ATOM 2372 O O . PHE A 1 318 ? -10.633 -1.626 7.469 1 98.44 318 PHE A O 1
ATOM 2379 N N . HIS A 1 319 ? -8.859 -2.205 6.227 1 97 319 HIS A N 1
ATOM 2380 C CA . HIS A 1 319 ? -7.973 -2.467 7.352 1 97 319 HIS A CA 1
ATOM 2381 C C . HIS A 1 319 ? -7.219 -1.208 7.762 1 97 319 HIS A C 1
ATOM 2383 O O . HIS A 1 319 ? -6.07 -1.007 7.355 1 97 319 HIS A O 1
ATOM 2389 N N . VAL A 1 320 ? -7.816 -0.49 8.617 1 97.5 320 VAL A N 1
ATOM 2390 C CA . VAL A 1 320 ? -7.203 0.785 8.977 1 97.5 320 VAL A CA 1
ATOM 2391 C C . VAL A 1 320 ? -6.961 0.837 10.484 1 97.5 320 VAL A C 1
ATOM 2393 O O . VAL A 1 320 ? -7.504 0.022 11.234 1 97.5 320 VAL A O 1
ATOM 2396 N N . GLU A 1 321 ? -6.055 1.73 10.906 1 96.75 321 GLU A N 1
ATOM 2397 C CA . GLU A 1 321 ? -5.852 1.953 12.336 1 96.75 321 GLU A CA 1
ATOM 2398 C C . GLU A 1 321 ? -7.039 2.686 12.953 1 96.75 321 GLU A C 1
ATOM 2400 O O . GLU A 1 321 ? -7.746 3.424 12.266 1 96.75 321 GLU A O 1
ATOM 2405 N N . PRO A 1 322 ? -7.234 2.602 14.211 1 97.19 322 PRO A N 1
ATOM 2406 C CA . PRO A 1 322 ? -8.391 3.219 14.867 1 97.19 322 PRO A CA 1
ATOM 2407 C C . PRO A 1 322 ? -8.438 4.734 14.672 1 97.19 322 PRO A C 1
ATOM 2409 O O . PRO A 1 322 ? -9.523 5.301 14.516 1 97.19 322 PRO A O 1
ATOM 2412 N N . THR A 1 323 ? -7.34 5.355 14.648 1 97 323 THR A N 1
ATOM 2413 C CA . THR A 1 323 ? -7.305 6.801 14.453 1 97 323 THR A CA 1
ATOM 2414 C C . THR A 1 323 ? -8.031 7.191 13.164 1 97 323 THR A C 1
ATOM 2416 O O . THR A 1 323 ? -8.734 8.203 13.125 1 97 323 THR A O 1
ATOM 2419 N N . CYS A 1 324 ? -7.945 6.395 12.148 1 95.81 324 CYS A N 1
ATOM 2420 C CA . CYS A 1 324 ? -8.602 6.633 10.875 1 95.81 324 CYS A CA 1
ATOM 2421 C C . CYS A 1 324 ? -10.117 6.66 11.039 1 95.81 324 CYS A C 1
ATOM 2423 O O . CYS A 1 324 ? -10.805 7.438 10.375 1 95.81 324 CYS A O 1
ATOM 2425 N N . ALA A 1 325 ? -10.547 5.863 11.938 1 98.25 325 ALA A N 1
ATOM 2426 C CA . ALA A 1 325 ? -11.984 5.664 12.102 1 98.25 325 ALA A CA 1
ATOM 2427 C C . ALA A 1 325 ? -12.641 6.891 12.727 1 98.25 325 ALA A C 1
ATOM 2429 O O . ALA A 1 325 ? -13.859 7.051 12.664 1 98.25 325 ALA A O 1
ATOM 2430 N N . THR A 1 326 ? -11.828 7.785 13.305 1 98.75 326 THR A N 1
ATOM 2431 C CA . THR A 1 326 ? -12.398 9.023 13.828 1 98.75 326 THR A CA 1
ATOM 2432 C C . THR A 1 326 ? -12.984 9.867 12.703 1 98.75 326 THR A C 1
ATOM 2434 O O . THR A 1 326 ? -14.023 10.508 12.875 1 98.75 326 THR A O 1
ATOM 2437 N N . ALA A 1 327 ? -12.352 9.898 11.555 1 98.81 327 ALA A N 1
ATOM 2438 C CA . ALA A 1 327 ? -12.82 10.703 10.43 1 98.81 327 ALA A CA 1
ATOM 2439 C C . ALA A 1 327 ? -14.148 10.188 9.898 1 98.81 327 ALA A C 1
ATOM 2441 O O . ALA A 1 327 ? -15.047 10.977 9.578 1 98.81 327 ALA A O 1
ATOM 2442 N N . THR A 1 328 ? -14.289 8.859 9.812 1 98.62 328 THR A N 1
ATOM 2443 C CA . THR A 1 328 ? -15.555 8.297 9.359 1 98.62 328 THR A CA 1
ATOM 2444 C C . THR A 1 328 ? -16.641 8.484 10.422 1 98.62 328 THR A C 1
ATOM 2446 O O . THR A 1 328 ? -17.797 8.758 10.086 1 98.62 328 THR A O 1
ATOM 2449 N N . ALA A 1 329 ? -16.25 8.344 11.648 1 98.62 329 ALA A N 1
ATOM 2450 C CA . ALA A 1 329 ? -17.188 8.555 12.742 1 98.62 329 ALA A CA 1
ATOM 2451 C C . ALA A 1 329 ? -17.703 9.992 12.75 1 98.62 329 ALA A C 1
ATOM 2453 O O . ALA A 1 329 ? -18.875 10.234 13.078 1 98.62 329 ALA A O 1
ATOM 2454 N N . ALA A 1 330 ? -16.906 10.938 12.414 1 98.69 330 ALA A N 1
ATOM 2455 C CA . ALA A 1 330 ? -17.234 12.359 12.453 1 98.69 330 ALA A CA 1
ATOM 2456 C C . ALA A 1 330 ? -18.312 12.703 11.43 1 98.69 330 ALA A C 1
ATOM 2458 O O . ALA A 1 330 ? -19 13.727 11.555 1 98.69 330 ALA A O 1
ATOM 2459 N N . LEU A 1 331 ? -18.453 11.883 10.367 1 98.5 331 LEU A N 1
ATOM 2460 C CA . LEU A 1 331 ? -19.406 12.156 9.289 1 98.5 331 LEU A CA 1
ATOM 2461 C C . LEU A 1 331 ? -20.812 12.328 9.844 1 98.5 331 LEU A C 1
ATOM 2463 O O . LEU A 1 331 ? -21.547 13.227 9.422 1 98.5 331 LEU A O 1
ATOM 2467 N N . ARG A 1 332 ? -21.156 11.445 10.75 1 96.88 332 ARG A N 1
ATOM 2468 C CA . ARG A 1 332 ? -22.484 11.531 11.344 1 96.88 332 ARG A CA 1
ATOM 2469 C C . ARG A 1 332 ? -22.703 12.875 12.023 1 96.88 332 ARG A C 1
ATOM 2471 O O . ARG A 1 332 ? -23.75 13.508 11.844 1 96.88 332 ARG A O 1
ATOM 2478 N N . GLN A 1 333 ? -21.75 13.297 12.789 1 97.19 333 GLN A N 1
ATOM 2479 C CA . GLN A 1 333 ? -21.844 14.562 13.508 1 97.19 333 GLN A CA 1
ATOM 2480 C C . GLN A 1 333 ? -21.938 15.734 12.531 1 97.19 333 GLN A C 1
ATOM 2482 O O . GLN A 1 333 ? -22.734 16.656 12.719 1 97.19 333 GLN A O 1
ATOM 2487 N N . PHE A 1 334 ? -21.109 15.719 11.5 1 98.25 334 PHE A N 1
ATOM 2488 C CA . PHE A 1 334 ? -21.125 16.797 10.516 1 98.25 334 PHE A CA 1
ATOM 2489 C C . PHE A 1 334 ? -22.453 16.859 9.789 1 98.25 334 PHE A C 1
ATOM 2491 O O . PHE A 1 334 ? -22.953 17.953 9.492 1 98.25 334 PHE A O 1
ATOM 2498 N N . ARG A 1 335 ? -23 15.758 9.492 1 97.25 335 ARG A N 1
ATOM 2499 C CA . ARG A 1 335 ? -24.297 15.711 8.828 1 97.25 335 ARG A CA 1
ATOM 2500 C C . ARG A 1 335 ? -25.406 16.188 9.766 1 97.25 335 ARG A C 1
ATOM 2502 O O . ARG A 1 335 ? -26.266 16.969 9.367 1 97.25 335 ARG A O 1
ATOM 2509 N N . GLU A 1 336 ? -25.359 15.719 11.031 1 96.06 336 GLU A N 1
ATOM 2510 C CA . GLU A 1 336 ? -26.359 16.125 12.016 1 96.06 336 GLU A CA 1
ATOM 2511 C C . GLU A 1 336 ? -26.328 17.625 12.242 1 96.06 336 GLU A C 1
ATOM 2513 O O . GLU A 1 336 ? -27.375 18.25 12.453 1 96.06 336 GLU A O 1
ATOM 2518 N N . ARG A 1 337 ? -25.156 18.219 12.156 1 95.38 337 ARG A N 1
ATOM 2519 C CA . ARG A 1 337 ? -24.969 19.656 12.398 1 95.38 337 ARG A CA 1
ATOM 2520 C C . ARG A 1 337 ? -25.266 20.469 11.141 1 95.38 337 ARG A C 1
ATOM 2522 O O . ARG A 1 337 ? -25.266 21.688 11.18 1 95.38 337 ARG A O 1
ATOM 2529 N N . GLY A 1 338 ? -25.438 19.781 10.047 1 95.94 338 GLY A N 1
ATOM 2530 C CA . GLY A 1 338 ? -25.734 20.453 8.789 1 95.94 338 GLY A CA 1
ATOM 2531 C C . GLY A 1 338 ? -24.516 21.047 8.117 1 95.94 338 GLY A C 1
ATOM 2532 O O . GLY A 1 338 ? -24.625 21.891 7.227 1 95.94 338 GLY A O 1
ATOM 2533 N N . VAL A 1 339 ? -23.344 20.625 8.57 1 96.5 339 VAL A N 1
ATOM 2534 C CA . VAL A 1 339 ? -22.094 21.078 7.965 1 96.5 339 VAL A CA 1
ATOM 2535 C C . VAL A 1 339 ? -21.938 20.469 6.574 1 96.5 339 VAL A C 1
ATOM 2537 O O . VAL A 1 339 ? -21.438 21.125 5.656 1 96.5 339 VAL A O 1
ATOM 2540 N N . ILE A 1 340 ? -22.297 19.141 6.426 1 96.12 340 ILE A N 1
ATOM 2541 C CA . ILE A 1 340 ? -22.375 18.5 5.121 1 96.12 340 ILE A CA 1
ATOM 2542 C C . ILE A 1 340 ? -23.797 17.969 4.906 1 96.12 340 ILE A C 1
ATOM 2544 O O . ILE A 1 340 ? -24.438 17.5 5.848 1 96.12 340 ILE A O 1
ATOM 2548 N N . ASP A 1 341 ? -24.219 18.047 3.65 1 94.12 341 ASP A N 1
ATOM 2549 C CA . ASP A 1 341 ? -25.516 17.516 3.25 1 94.12 341 ASP A CA 1
ATOM 2550 C C . ASP A 1 341 ? -25.391 16.094 2.725 1 94.12 341 ASP A C 1
ATOM 2552 O O . ASP A 1 341 ? -24.281 15.648 2.369 1 94.12 341 ASP A O 1
ATOM 2556 N N . ASP A 1 342 ? -26.516 15.43 2.635 1 89.56 342 ASP A N 1
ATOM 2557 C CA . ASP A 1 342 ? -26.547 14.047 2.174 1 89.56 342 ASP A CA 1
ATOM 2558 C C . ASP A 1 342 ? -26.094 13.938 0.717 1 89.56 342 ASP A C 1
ATOM 2560 O O . ASP A 1 342 ? -25.594 12.898 0.286 1 89.56 342 ASP A O 1
ATOM 2564 N N . THR A 1 343 ? -26.172 14.977 0.005 1 93.69 343 THR A N 1
ATOM 2565 C CA . THR A 1 343 ? -25.859 14.938 -1.419 1 93.69 343 THR A CA 1
ATOM 2566 C C . THR A 1 343 ? -24.438 15.438 -1.674 1 93.69 343 THR A C 1
ATOM 2568 O O . THR A 1 343 ? -23.953 15.383 -2.805 1 93.69 343 THR A O 1
ATOM 2571 N N . ASP A 1 344 ? -23.828 15.914 -0.594 1 97.31 344 ASP A N 1
ATOM 2572 C CA . ASP A 1 344 ? -22.484 16.453 -0.771 1 97.31 344 ASP A CA 1
ATOM 2573 C C . ASP A 1 344 ? -21.5 15.359 -1.191 1 97.31 344 ASP A C 1
ATOM 2575 O O . ASP A 1 344 ? -21.562 14.242 -0.688 1 97.31 344 ASP A O 1
ATOM 2579 N N . ASP A 1 345 ? -20.703 15.727 -2.129 1 98.12 345 ASP A N 1
ATOM 2580 C CA . ASP A 1 345 ? -19.578 14.898 -2.533 1 98.12 345 ASP A CA 1
ATOM 2581 C C . ASP A 1 345 ? -18.438 14.984 -1.518 1 98.12 345 ASP A C 1
ATOM 2583 O O . ASP A 1 345 ? -17.75 16 -1.437 1 98.12 345 ASP A O 1
ATOM 2587 N N . VAL A 1 346 ? -18.266 13.875 -0.714 1 98.81 346 VAL A N 1
ATOM 2588 C CA . VAL A 1 346 ? -17.344 13.914 0.406 1 98.81 346 VAL A CA 1
ATOM 2589 C C . VAL A 1 346 ? -16.234 12.891 0.19 1 98.81 346 VAL A C 1
ATOM 2591 O O . VAL A 1 346 ? -16.484 11.758 -0.225 1 98.81 346 VAL A O 1
ATOM 2594 N N . VAL A 1 347 ? -14.984 13.305 0.364 1 98.94 347 VAL A N 1
ATOM 2595 C CA . VAL A 1 347 ? -13.836 12.406 0.382 1 98.94 347 VAL A CA 1
ATOM 2596 C C . VAL A 1 347 ? -13.273 12.312 1.797 1 98.94 347 VAL A C 1
ATOM 2598 O O . VAL A 1 347 ? -13.078 13.336 2.459 1 98.94 347 VAL A O 1
ATOM 2601 N N . VAL A 1 348 ? -13.062 11.117 2.311 1 98.94 348 VAL A N 1
ATOM 2602 C CA . VAL A 1 348 ? -12.469 10.859 3.619 1 98.94 348 VAL A CA 1
ATOM 2603 C C . VAL A 1 348 ? -11.117 10.172 3.445 1 98.94 348 VAL A C 1
ATOM 2605 O O . VAL A 1 348 ? -10.992 9.219 2.678 1 98.94 348 VAL A O 1
ATOM 2608 N N . ALA A 1 349 ? -10.109 10.688 4.105 1 98.88 349 ALA A N 1
ATOM 2609 C CA . ALA A 1 349 ? -8.789 10.07 4.051 1 98.88 349 ALA A CA 1
ATOM 2610 C C . ALA A 1 349 ? -8.672 8.945 5.082 1 98.88 349 ALA A C 1
ATOM 2612 O O . ALA A 1 349 ? -8.891 9.164 6.273 1 98.88 349 ALA A O 1
ATOM 2613 N N . LEU A 1 350 ? -8.352 7.734 4.676 1 98.81 350 LEU A N 1
ATOM 2614 C CA . LEU A 1 350 ? -7.996 6.637 5.566 1 98.81 350 LEU A CA 1
ATOM 2615 C C . LEU A 1 350 ? -6.484 6.559 5.758 1 98.81 350 LEU A C 1
ATOM 2617 O O . LEU A 1 350 ? -5.781 5.941 4.953 1 98.81 350 LEU A O 1
ATOM 2621 N N . THR A 1 351 ? -5.973 7.035 6.812 1 98.38 351 THR A N 1
ATOM 2622 C CA . THR A 1 351 ? -4.656 7.656 6.887 1 98.38 351 THR A CA 1
ATOM 2623 C C . THR A 1 351 ? -3.594 6.625 7.254 1 98.38 351 THR A C 1
ATOM 2625 O O . THR A 1 351 ? -2.396 6.871 7.09 1 98.38 351 THR A O 1
ATOM 2628 N N . GLY A 1 352 ? -3.938 5.535 7.855 1 97.44 352 GLY A N 1
ATOM 2629 C CA . GLY A 1 352 ? -2.961 4.543 8.281 1 97.44 352 GLY A CA 1
ATOM 2630 C C . GLY A 1 352 ? -3.521 3.135 8.328 1 97.44 352 GLY A C 1
ATOM 2631 O O . GLY A 1 352 ? -4.738 2.947 8.391 1 97.44 352 GLY A O 1
ATOM 2632 N N . SER A 1 353 ? -2.633 2.205 8.344 1 96.69 353 SER A N 1
ATOM 2633 C CA . SER A 1 353 ? -3.029 0.802 8.266 1 96.69 353 SER A CA 1
ATOM 2634 C C . SER A 1 353 ? -3.193 0.199 9.656 1 96.69 353 SER A C 1
ATOM 2636 O O . SER A 1 353 ? -2.404 0.487 10.562 1 96.69 353 SER A O 1
ATOM 2638 N N . GLY A 1 354 ? -4.203 -0.622 9.781 1 95.06 354 GLY A N 1
ATOM 2639 C CA . GLY A 1 354 ? -4.406 -1.391 11 1 95.06 354 GLY A CA 1
ATOM 2640 C C . GLY A 1 354 ? -3.705 -2.736 10.977 1 95.06 354 GLY A C 1
ATOM 2641 O O . GLY A 1 354 ? -3.791 -3.502 11.938 1 95.06 354 GLY A O 1
ATOM 2642 N N . LEU A 1 355 ? -3.02 -3.01 9.914 1 92.44 355 LEU A N 1
ATOM 2643 C CA . LEU A 1 355 ? -2.346 -4.297 9.789 1 92.44 355 LEU A CA 1
ATOM 2644 C C . LEU A 1 355 ? -0.954 -4.25 10.406 1 92.44 355 LEU A C 1
ATOM 2646 O O . LEU A 1 355 ? -0.323 -5.289 10.609 1 92.44 355 LEU A O 1
ATOM 2650 N N . LYS A 1 356 ? -0.519 -2.971 10.773 1 86.69 356 LYS A N 1
ATOM 2651 C CA . LYS A 1 356 ? 0.814 -2.805 11.344 1 86.69 356 LYS A CA 1
ATOM 2652 C C . LYS A 1 356 ? 0.892 -3.42 12.742 1 86.69 356 LYS A C 1
ATOM 2654 O O . LYS A 1 356 ? -0.065 -3.344 13.516 1 86.69 356 LYS A O 1
ATOM 2659 N N . GLY A 1 357 ? 1.716 -4.363 13.047 1 70.94 357 GLY A N 1
ATOM 2660 C CA . GLY A 1 357 ? 1.917 -5.043 14.32 1 70.94 357 GLY A CA 1
ATOM 2661 C C . GLY A 1 357 ? 1.946 -4.094 15.508 1 70.94 357 GLY A C 1
ATOM 2662 O O . GLY A 1 357 ? 2.084 -2.881 15.336 1 70.94 357 GLY A O 1
ATOM 2663 N N . MET B 1 1 ? -17.797 -18.047 -20.875 1 83 1 MET B N 1
ATOM 2664 C CA . MET B 1 1 ? -16.406 -18.375 -20.594 1 83 1 MET B CA 1
ATOM 2665 C C . MET B 1 1 ? -16.234 -19.875 -20.359 1 83 1 MET B C 1
ATOM 2667 O O . MET B 1 1 ? -17.031 -20.484 -19.656 1 83 1 MET B O 1
ATOM 2671 N N . THR B 1 2 ? -15.383 -20.5 -21.125 1 92.75 2 THR B N 1
ATOM 2672 C CA . THR B 1 2 ? -15.125 -21.938 -21.031 1 92.75 2 THR B CA 1
ATOM 2673 C C . THR B 1 2 ? -13.82 -22.203 -20.281 1 92.75 2 THR B C 1
ATOM 2675 O O . THR B 1 2 ? -12.859 -21.438 -20.406 1 92.75 2 THR B O 1
ATOM 2678 N N . LEU B 1 3 ? -13.844 -23.281 -19.438 1 96.62 3 LEU B N 1
ATOM 2679 C CA . LEU B 1 3 ? -12.648 -23.75 -18.75 1 96.62 3 LEU B CA 1
ATOM 2680 C C . LEU B 1 3 ? -12.102 -25.016 -19.391 1 96.62 3 LEU B C 1
ATOM 2682 O O . LEU B 1 3 ? -12.828 -25.719 -20.094 1 96.62 3 LEU B O 1
ATOM 2686 N N . VAL B 1 4 ? -10.836 -25.234 -19.203 1 97 4 VAL B N 1
ATOM 2687 C CA . VAL B 1 4 ? -10.219 -26.406 -19.828 1 97 4 VAL B CA 1
ATOM 2688 C C . VAL B 1 4 ? -9.195 -27.016 -18.859 1 97 4 VAL B C 1
ATOM 2690 O O . VAL B 1 4 ? -8.539 -26.297 -18.109 1 97 4 VAL B O 1
ATOM 2693 N N . CYS B 1 5 ? -9.141 -28.281 -18.797 1 96.81 5 CYS B N 1
ATOM 2694 C CA . CYS B 1 5 ? -8.062 -29 -18.141 1 96.81 5 CYS B CA 1
ATOM 2695 C C . CYS B 1 5 ? -6.883 -29.203 -19.078 1 96.81 5 CYS B C 1
ATOM 2697 O O . CYS B 1 5 ? -7.004 -29.875 -20.109 1 96.81 5 CYS B O 1
ATOM 2699 N N . ARG B 1 6 ? -5.773 -28.719 -18.75 1 94.06 6 ARG B N 1
ATOM 2700 C CA . ARG B 1 6 ? -4.625 -28.766 -19.641 1 94.06 6 ARG B CA 1
ATOM 2701 C C . ARG B 1 6 ? -3.949 -30.141 -19.578 1 94.06 6 ARG B C 1
ATOM 2703 O O . ARG B 1 6 ? -3.121 -30.469 -20.438 1 94.06 6 ARG B O 1
ATOM 2710 N N . ASP B 1 7 ? -4.312 -30.844 -18.625 1 94.12 7 ASP B N 1
ATOM 2711 C CA . ASP B 1 7 ? -3.744 -32.188 -18.484 1 94.12 7 ASP B CA 1
ATOM 2712 C C . ASP B 1 7 ? -4.469 -33.188 -19.391 1 94.12 7 ASP B C 1
ATOM 2714 O O . ASP B 1 7 ? -3.834 -33.875 -20.172 1 94.12 7 ASP B O 1
ATOM 2718 N N . CYS B 1 8 ? -5.844 -33.219 -19.438 1 96.56 8 CYS B N 1
ATOM 2719 C CA . CYS B 1 8 ? -6.578 -34.219 -20.172 1 96.56 8 CYS B CA 1
ATOM 2720 C C . CYS B 1 8 ? -7.336 -33.625 -21.344 1 96.56 8 CYS B C 1
ATOM 2722 O O . CYS B 1 8 ? -7.879 -34.344 -22.188 1 96.56 8 CYS B O 1
ATOM 2724 N N . GLY B 1 9 ? -7.438 -32.312 -21.359 1 96 9 GLY B N 1
ATOM 2725 C CA . GLY B 1 9 ? -8.023 -31.625 -22.5 1 96 9 GLY B CA 1
ATOM 2726 C C . GLY B 1 9 ? -9.516 -31.406 -22.359 1 96 9 GLY B C 1
ATOM 2727 O O . GLY B 1 9 ? -10.133 -30.719 -23.188 1 96 9 GLY B O 1
ATOM 2728 N N . ARG B 1 10 ? -10.125 -31.891 -21.312 1 96.31 10 ARG B N 1
ATOM 2729 C CA . ARG B 1 10 ? -11.562 -31.75 -21.125 1 96.31 10 ARG B CA 1
ATOM 2730 C C . ARG B 1 10 ? -11.953 -30.297 -20.922 1 96.31 10 ARG B C 1
ATOM 2732 O O . ARG B 1 10 ? -11.258 -29.547 -20.234 1 96.31 10 ARG B O 1
ATOM 2739 N N . GLU B 1 11 ? -13.039 -29.906 -21.516 1 96.38 11 GLU B N 1
ATOM 2740 C CA . GLU B 1 11 ? -13.578 -28.562 -21.391 1 96.38 11 GLU B CA 1
ATOM 2741 C C . GLU B 1 11 ? -14.797 -28.531 -20.484 1 96.38 11 GLU B C 1
ATOM 2743 O O . GLU B 1 11 ? -15.523 -29.531 -20.391 1 96.38 11 GLU B O 1
ATOM 2748 N N . TYR B 1 12 ? -14.938 -27.469 -19.781 1 95.56 12 TYR B N 1
ATOM 2749 C CA . TYR B 1 12 ? -16.062 -27.266 -18.875 1 95.56 12 TYR B CA 1
ATOM 2750 C C . TYR B 1 12 ? -16.719 -25.906 -19.125 1 95.56 12 TYR B C 1
ATOM 2752 O O . TYR B 1 12 ? -16.062 -24.969 -19.562 1 95.56 12 TYR B O 1
ATOM 2760 N N . PRO B 1 13 ? -18.062 -25.906 -18.844 1 91.38 13 PRO B N 1
ATOM 2761 C CA . PRO B 1 13 ? -18.688 -24.578 -18.859 1 91.38 13 PRO B CA 1
ATOM 2762 C C . PRO B 1 13 ? -18.219 -23.688 -17.703 1 91.38 13 PRO B C 1
ATOM 2764 O O . PRO B 1 13 ? -17.484 -24.156 -16.828 1 91.38 13 PRO B O 1
ATOM 2767 N N . ALA B 1 14 ? -18.672 -22.453 -17.688 1 78.81 14 ALA B N 1
ATOM 2768 C CA . ALA B 1 14 ? -18.172 -21.453 -16.75 1 78.81 14 ALA B CA 1
ATOM 2769 C C . ALA B 1 14 ? -18.609 -21.781 -15.328 1 78.81 14 ALA B C 1
ATOM 2771 O O . ALA B 1 14 ? -17.906 -21.469 -14.367 1 78.81 14 ALA B O 1
ATOM 2772 N N . ASP B 1 15 ? -19.766 -22.312 -15.133 1 75.31 15 ASP B N 1
ATOM 2773 C CA . ASP B 1 15 ? -20.281 -22.625 -13.812 1 75.31 15 ASP B CA 1
ATOM 2774 C C . ASP B 1 15 ? -19.875 -24.047 -13.391 1 75.31 15 ASP B C 1
ATOM 2776 O O . ASP B 1 15 ? -20.578 -24.688 -12.602 1 75.31 15 ASP B O 1
ATOM 2780 N N . SER B 1 16 ? -18.625 -24.328 -13.812 1 74 16 SER B N 1
ATOM 2781 C CA . SER B 1 16 ? -18.047 -25.672 -13.766 1 74 16 SER B CA 1
ATOM 2782 C C . SER B 1 16 ? -17.484 -25.984 -12.383 1 74 16 SER B C 1
ATOM 2784 O O . SER B 1 16 ? -17.359 -25.094 -11.539 1 74 16 SER B O 1
ATOM 2786 N N . PRO B 1 17 ? -17.156 -27.297 -12.227 1 83.94 17 PRO B N 1
ATOM 2787 C CA . PRO B 1 17 ? -16.469 -27.719 -11.008 1 83.94 17 PRO B CA 1
ATOM 2788 C C . PRO B 1 17 ? -15.141 -26.984 -10.805 1 83.94 17 PRO B C 1
ATOM 2790 O O . PRO B 1 17 ? -14.594 -26.422 -11.75 1 83.94 17 PRO B O 1
ATOM 2793 N N . TRP B 1 18 ? -14.773 -26.922 -9.562 1 91.75 18 TRP B N 1
ATOM 2794 C CA . TRP B 1 18 ? -13.562 -26.188 -9.211 1 91.75 18 TRP B CA 1
ATOM 2795 C C . TRP B 1 18 ? -12.32 -26.938 -9.672 1 91.75 18 TRP B C 1
ATOM 2797 O O . TRP B 1 18 ? -11.227 -26.375 -9.703 1 91.75 18 TRP B O 1
ATOM 2807 N N . ARG B 1 19 ? -12.453 -28.203 -10.062 1 94.19 19 ARG B N 1
ATOM 2808 C CA . ARG B 1 19 ? -11.352 -29 -10.602 1 94.19 19 ARG B CA 1
ATOM 2809 C C . ARG B 1 19 ? -11.859 -30 -11.625 1 94.19 19 ARG B C 1
ATOM 2811 O O . ARG B 1 19 ? -13.031 -30.375 -11.609 1 94.19 19 ARG B O 1
ATOM 2818 N N . CYS B 1 20 ? -10.961 -30.438 -12.477 1 95.94 20 CYS B N 1
ATOM 2819 C CA . CYS B 1 20 ? -11.305 -31.438 -13.492 1 95.94 20 CYS B CA 1
ATOM 2820 C C . CYS B 1 20 ? -11.562 -32.781 -12.852 1 95.94 20 CYS B C 1
ATOM 2822 O O . CYS B 1 20 ? -10.977 -33.125 -11.82 1 95.94 20 CYS B O 1
ATOM 2824 N N . THR B 1 21 ? -12.305 -33.562 -13.477 1 94.31 21 THR B N 1
ATOM 2825 C CA . THR B 1 21 ? -12.586 -34.938 -13.016 1 94.31 21 THR B CA 1
ATOM 2826 C C . THR B 1 21 ? -11.305 -35.75 -12.961 1 94.31 21 THR B C 1
ATOM 2828 O O . THR B 1 21 ? -11.219 -36.719 -12.203 1 94.31 21 THR B O 1
ATOM 2831 N N . CYS B 1 22 ? -10.336 -35.344 -13.68 1 95.94 22 CYS B N 1
ATOM 2832 C CA . CYS B 1 22 ? -9.078 -36.094 -13.688 1 95.94 22 CYS B CA 1
ATOM 2833 C C . CYS B 1 22 ? -8.195 -35.688 -12.516 1 95.94 22 CYS B C 1
ATOM 2835 O O . CYS B 1 22 ? -7.125 -36.25 -12.305 1 95.94 22 CYS B O 1
ATOM 2837 N N . GLY B 1 23 ? -8.586 -34.656 -11.836 1 94.19 23 GLY B N 1
ATOM 2838 C CA . GLY B 1 23 ? -7.883 -34.25 -10.633 1 94.19 23 GLY B CA 1
ATOM 2839 C C . GLY B 1 23 ? -6.992 -33.062 -10.828 1 94.19 23 GLY B C 1
ATOM 2840 O O . GLY B 1 23 ? -6.453 -32.5 -9.867 1 94.19 23 GLY B O 1
ATOM 2841 N N . TYR B 1 24 ? -6.859 -32.562 -12.016 1 95.94 24 TYR B N 1
ATOM 2842 C CA . TYR B 1 24 ? -5.961 -31.453 -12.32 1 95.94 24 TYR B CA 1
ATOM 2843 C C . TYR B 1 24 ? -6.719 -30.125 -12.359 1 95.94 24 TYR B C 1
ATOM 2845 O O . TYR B 1 24 ? -7.945 -30.109 -12.5 1 95.94 24 TYR B O 1
ATOM 2853 N N . PRO B 1 25 ? -5.984 -29.031 -12.156 1 96.69 25 PRO B N 1
ATOM 2854 C CA . PRO B 1 25 ? -6.645 -27.734 -12.141 1 96.69 25 PRO B CA 1
ATOM 2855 C C . PRO B 1 25 ? -7.188 -27.328 -13.516 1 96.69 25 PRO B C 1
ATOM 2857 O O . PRO B 1 25 ? -6.707 -27.828 -14.539 1 96.69 25 PRO B O 1
ATOM 2860 N N . LEU B 1 26 ? -8.188 -26.484 -13.477 1 96.81 26 LEU B N 1
ATOM 2861 C CA . LEU B 1 26 ? -8.773 -25.922 -14.688 1 96.81 26 LEU B CA 1
ATOM 2862 C C . LEU B 1 26 ? -8.18 -24.547 -14.992 1 96.81 26 LEU B C 1
ATOM 2864 O O . LEU B 1 26 ? -7.738 -23.844 -14.078 1 96.81 26 LEU B O 1
ATOM 2868 N N . ASP B 1 27 ? -8.078 -24.203 -16.219 1 97 27 ASP B N 1
ATOM 2869 C CA . ASP B 1 27 ? -7.699 -22.891 -16.719 1 97 27 ASP B CA 1
ATOM 2870 C C . ASP B 1 27 ? -8.789 -22.312 -17.625 1 97 27 ASP B C 1
ATOM 2872 O O . ASP B 1 27 ? -9.656 -23.047 -18.109 1 97 27 ASP B O 1
ATOM 2876 N N . PHE B 1 28 ? -8.773 -21 -17.75 1 96.75 28 PHE B N 1
ATOM 2877 C CA . PHE B 1 28 ? -9.609 -20.438 -18.812 1 96.75 28 PHE B CA 1
ATOM 2878 C C . PHE B 1 28 ? -9.164 -20.938 -20.172 1 96.75 28 PHE B C 1
ATOM 2880 O O . PHE B 1 28 ? -7.969 -20.984 -20.469 1 96.75 28 PHE B O 1
ATOM 2887 N N . ALA B 1 29 ? -10.094 -21.328 -20.984 1 95.44 29 ALA B N 1
ATOM 2888 C CA . ALA B 1 29 ? -9.781 -21.938 -22.281 1 95.44 29 ALA B CA 1
ATOM 2889 C C . ALA B 1 29 ? -9.133 -20.922 -23.219 1 95.44 29 ALA B C 1
ATOM 2891 O O . ALA B 1 29 ? -8.297 -21.266 -24.047 1 95.44 29 ALA B O 1
ATOM 2892 N N . GLU B 1 30 ? -9.547 -19.719 -23.047 1 93.38 30 GLU B N 1
ATOM 2893 C CA . GLU B 1 30 ? -9.031 -18.656 -23.891 1 93.38 30 GLU B CA 1
ATOM 2894 C C . GLU B 1 30 ? -8.453 -17.516 -23.078 1 93.38 30 GLU B C 1
ATOM 2896 O O . GLU B 1 30 ? -8.953 -17.203 -21.984 1 93.38 30 GLU B O 1
ATOM 2901 N N . GLN B 1 31 ? -7.348 -16.969 -23.594 1 94 31 GLN B N 1
ATOM 2902 C CA . GLN B 1 31 ? -6.789 -15.727 -23.078 1 94 31 GLN B CA 1
ATOM 2903 C C . GLN B 1 31 ? -7.285 -14.531 -23.891 1 94 31 GLN B C 1
ATOM 2905 O O . GLN B 1 31 ? -6.906 -14.359 -25.062 1 94 31 GLN B O 1
ATOM 2910 N N . PRO B 1 32 ? -8.117 -13.695 -23.25 1 96.94 32 PRO B N 1
ATOM 2911 C CA . PRO B 1 32 ? -8.523 -12.492 -23.984 1 96.94 32 PRO B CA 1
ATOM 2912 C C . PRO B 1 32 ? -7.34 -11.602 -24.359 1 96.94 32 PRO B C 1
ATOM 2914 O O . PRO B 1 32 ? -6.383 -11.477 -23.594 1 96.94 32 PRO B O 1
ATOM 2917 N N . LEU B 1 33 ? -7.371 -11.031 -25.469 1 97.5 33 LEU B N 1
ATOM 2918 C CA . LEU B 1 33 ? -6.402 -10.047 -25.953 1 97.5 33 LEU B CA 1
ATOM 2919 C C . LEU B 1 33 ? -7.105 -8.789 -26.453 1 97.5 33 LEU B C 1
ATOM 2921 O O . LEU B 1 33 ? -8.227 -8.859 -26.953 1 97.5 33 LEU B O 1
ATOM 2925 N N . PRO B 1 34 ? -6.449 -7.695 -26.281 1 96.25 34 PRO B N 1
ATOM 2926 C CA . PRO B 1 34 ? -7.035 -6.477 -26.859 1 96.25 34 PRO B CA 1
ATOM 2927 C C . PRO B 1 34 ? -7.059 -6.492 -28.375 1 96.25 34 PRO B C 1
ATOM 2929 O O . PRO B 1 34 ? -6.309 -7.242 -29 1 96.25 34 PRO B O 1
ATOM 2932 N N . ASP B 1 35 ? -7.91 -5.641 -29.031 1 91.81 35 ASP B N 1
ATOM 2933 C CA . ASP B 1 35 ? -8.055 -5.562 -30.484 1 91.81 35 ASP B CA 1
ATOM 2934 C C . ASP B 1 35 ? -6.902 -4.777 -31.109 1 91.81 35 ASP B C 1
ATOM 2936 O O . ASP B 1 35 ? -6.656 -4.879 -32.312 1 91.81 35 ASP B O 1
ATOM 2940 N N . SER B 1 36 ? -6.145 -4.117 -30.312 1 91.5 36 SER B N 1
ATOM 2941 C CA . SER B 1 36 ? -5.082 -3.25 -30.812 1 91.5 36 SER B CA 1
ATOM 2942 C C . SER B 1 36 ? -3.709 -3.881 -30.609 1 91.5 36 SER B C 1
ATOM 2944 O O . SER B 1 36 ? -3.463 -4.512 -29.578 1 91.5 36 SER B O 1
ATOM 2946 N N . ASP B 1 37 ? -2.854 -3.629 -31.609 1 92.31 37 ASP B N 1
ATOM 2947 C CA . ASP B 1 37 ? -1.476 -4.09 -31.453 1 92.31 37 ASP B CA 1
ATOM 2948 C C . ASP B 1 37 ? -0.603 -3.01 -30.812 1 92.31 37 ASP B C 1
ATOM 2950 O O . ASP B 1 37 ? 0.6 -3.207 -30.625 1 92.31 37 ASP B O 1
ATOM 2954 N N . THR B 1 38 ? -1.285 -1.949 -30.562 1 95.31 38 THR B N 1
ATOM 2955 C CA . THR B 1 38 ? -0.638 -0.891 -29.781 1 95.31 38 THR B CA 1
ATOM 2956 C C . THR B 1 38 ? -1.249 -0.782 -28.391 1 95.31 38 THR B C 1
ATOM 2958 O O . THR B 1 38 ? -2.467 -0.896 -28.234 1 95.31 38 THR B O 1
ATOM 2961 N N . PRO B 1 39 ? -0.341 -0.58 -27.516 1 96.44 39 PRO B N 1
ATOM 2962 C CA . PRO B 1 39 ? -0.843 -0.544 -26.141 1 96.44 39 PRO B CA 1
ATOM 2963 C C . PRO B 1 39 ? -1.92 0.519 -25.938 1 96.44 39 PRO B C 1
ATOM 2965 O O . PRO B 1 39 ? -1.722 1.682 -26.297 1 96.44 39 PRO B O 1
ATOM 2968 N N . ALA B 1 40 ? -3.016 0.143 -25.531 1 94.88 40 ALA B N 1
ATOM 2969 C CA . ALA B 1 40 ? -4.164 0.964 -25.156 1 94.88 40 ALA B CA 1
ATOM 2970 C C . ALA B 1 40 ? -4.863 0.407 -23.922 1 94.88 40 ALA B C 1
ATOM 2972 O O . ALA B 1 40 ? -5.664 -0.526 -24.016 1 94.88 40 ALA B O 1
ATOM 2973 N N . ILE B 1 41 ? -4.555 0.966 -22.734 1 96.56 41 ILE B N 1
ATOM 2974 C CA . ILE B 1 41 ? -5.121 0.44 -21.5 1 96.56 41 ILE B CA 1
ATOM 2975 C C . ILE B 1 41 ? -6.148 1.425 -20.938 1 96.56 41 ILE B C 1
ATOM 2977 O O . ILE B 1 41 ? -6.227 2.568 -21.391 1 96.56 41 ILE B O 1
ATOM 2981 N N . GLY B 1 42 ? -6.977 0.938 -20.031 1 96.5 42 GLY B N 1
ATOM 2982 C CA . GLY B 1 42 ? -7.91 1.81 -19.344 1 96.5 42 GLY B CA 1
ATOM 2983 C C . GLY B 1 42 ? -7.234 2.764 -18.375 1 96.5 42 GLY B C 1
ATOM 2984 O O . GLY B 1 42 ? -6.008 2.889 -18.375 1 96.5 42 GLY B O 1
ATOM 2985 N N . SER B 1 43 ? -8.039 3.422 -17.594 1 97.44 43 SER B N 1
ATOM 2986 C CA . SER B 1 43 ? -7.547 4.406 -16.625 1 97.44 43 SER B CA 1
ATOM 2987 C C . SER B 1 43 ? -6.77 3.736 -15.5 1 97.44 43 SER B C 1
ATOM 2989 O O . SER B 1 43 ? -7.191 2.701 -14.977 1 97.44 43 SER B O 1
ATOM 2991 N N . ARG B 1 44 ? -5.668 4.32 -15.117 1 97.56 44 ARG B N 1
ATOM 2992 C CA . ARG B 1 44 ? -4.91 3.809 -13.977 1 97.56 44 ARG B CA 1
ATOM 2993 C C . ARG B 1 44 ? -5.707 3.938 -12.688 1 97.56 44 ARG B C 1
ATOM 2995 O O . ARG B 1 44 ? -5.391 3.287 -11.688 1 97.56 44 ARG B O 1
ATOM 3002 N N . ASP B 1 45 ? -6.699 4.781 -12.711 1 97.62 45 ASP B N 1
ATOM 3003 C CA . ASP B 1 45 ? -7.52 4.969 -11.516 1 97.62 45 ASP B CA 1
ATOM 3004 C C . ASP B 1 45 ? -8.406 3.752 -11.266 1 97.62 45 ASP B C 1
ATOM 3006 O O . ASP B 1 45 ? -8.961 3.598 -10.172 1 97.62 45 ASP B O 1
ATOM 3010 N N . ASP B 1 46 ? -8.445 2.893 -12.219 1 97.94 46 ASP B N 1
ATOM 3011 C CA . ASP B 1 46 ? -9.195 1.652 -12.039 1 97.94 46 ASP B CA 1
ATOM 3012 C C . ASP B 1 46 ? -8.305 0.548 -11.477 1 97.94 46 ASP B C 1
ATOM 3014 O O . ASP B 1 46 ? -8.727 -0.603 -11.359 1 97.94 46 ASP B O 1
ATOM 3018 N N . GLY B 1 47 ? -7.09 0.894 -11.094 1 98.5 47 GLY B N 1
ATOM 3019 C CA . GLY B 1 47 ? -6.168 -0.119 -10.602 1 98.5 47 GLY B CA 1
ATOM 3020 C C . GLY B 1 47 ? -5.773 -1.126 -11.672 1 98.5 47 GLY B C 1
ATOM 3021 O O . GLY B 1 47 ? -5.555 -0.762 -12.828 1 98.5 47 GLY B O 1
ATOM 3022 N N . LEU B 1 48 ? -5.641 -2.348 -11.242 1 98.81 48 LEU B N 1
ATOM 3023 C CA . LEU B 1 48 ? -5.188 -3.387 -12.164 1 98.81 48 LEU B CA 1
ATOM 3024 C C . LEU B 1 48 ? -6.242 -3.672 -13.227 1 98.81 48 LEU B C 1
ATOM 3026 O O . LEU B 1 48 ? -5.945 -4.289 -14.25 1 98.81 48 LEU B O 1
ATOM 3030 N N . TRP B 1 49 ? -7.434 -3.162 -13.062 1 98.81 49 TRP B N 1
ATOM 3031 C CA . TRP B 1 49 ? -8.516 -3.371 -14.016 1 98.81 49 TRP B CA 1
ATOM 3032 C C . TRP B 1 49 ? -8.344 -2.473 -15.242 1 98.81 49 TRP B C 1
ATOM 3034 O O . TRP B 1 49 ? -9.109 -2.572 -16.203 1 98.81 49 TRP B O 1
ATOM 3044 N N . ALA B 1 50 ? -7.363 -1.582 -15.18 1 98.69 50 ALA B N 1
ATOM 3045 C CA . ALA B 1 50 ? -6.941 -0.887 -16.391 1 98.69 50 ALA B CA 1
ATOM 3046 C C . ALA B 1 50 ? -6.625 -1.878 -17.516 1 98.69 50 ALA B C 1
ATOM 3048 O O . ALA B 1 50 ? -6.676 -1.529 -18.688 1 98.69 50 ALA B O 1
ATOM 3049 N N . PHE B 1 51 ? -6.348 -3.139 -17.141 1 98.69 51 PHE B N 1
ATOM 3050 C CA . PHE B 1 51 ? -5.973 -4.176 -18.109 1 98.69 51 PHE B CA 1
ATOM 3051 C C . PHE B 1 51 ? -7.148 -5.109 -18.375 1 98.69 51 PHE B C 1
ATOM 3053 O O . PHE B 1 51 ? -6.953 -6.285 -18.703 1 98.69 51 PHE B O 1
ATOM 3060 N N . ALA B 1 52 ? -8.336 -4.621 -18.266 1 98.19 52 ALA B N 1
ATOM 3061 C CA . ALA B 1 52 ? -9.562 -5.418 -18.359 1 98.19 52 ALA B CA 1
ATOM 3062 C C . ALA B 1 52 ? -9.617 -6.172 -19.688 1 98.19 52 ALA B C 1
ATOM 3064 O O . ALA B 1 52 ? -10.133 -7.289 -19.75 1 98.19 52 ALA B O 1
ATOM 3065 N N . ASP B 1 53 ? -9.062 -5.672 -20.734 1 97.88 53 ASP B N 1
ATOM 3066 C CA . ASP B 1 53 ? -9.148 -6.281 -22.062 1 97.88 53 ASP B CA 1
ATOM 3067 C C . ASP B 1 53 ? -8.344 -7.578 -22.125 1 97.88 53 ASP B C 1
ATOM 3069 O O . ASP B 1 53 ? -8.523 -8.383 -23.047 1 97.88 53 ASP B O 1
ATOM 3073 N N . PHE B 1 54 ? -7.441 -7.789 -21.156 1 98.44 54 PHE B N 1
ATOM 3074 C CA . PHE B 1 54 ? -6.645 -9.008 -21.109 1 98.44 54 PHE B CA 1
ATOM 3075 C C . PHE B 1 54 ? -7.27 -10.023 -20.156 1 98.44 54 PHE B C 1
ATOM 3077 O O . PHE B 1 54 ? -6.816 -11.164 -20.062 1 98.44 54 PHE B O 1
ATOM 3084 N N . LEU B 1 55 ? -8.266 -9.641 -19.344 1 98.12 55 LEU B N 1
ATOM 3085 C CA . LEU B 1 55 ? -8.742 -10.461 -18.234 1 98.12 55 LEU B CA 1
ATOM 3086 C C . LEU B 1 55 ? -10.023 -11.195 -18.609 1 98.12 55 LEU B C 1
ATOM 3088 O O . LEU B 1 55 ? -10.945 -10.594 -19.172 1 98.12 55 LEU B O 1
ATOM 3092 N N . PRO B 1 56 ? -10.102 -12.461 -18.297 1 97.19 56 PRO B N 1
ATOM 3093 C CA . PRO B 1 56 ? -11.305 -13.25 -18.609 1 97.19 56 PRO B CA 1
ATOM 3094 C C . PRO B 1 56 ? -12.414 -13.055 -17.578 1 97.19 56 PRO B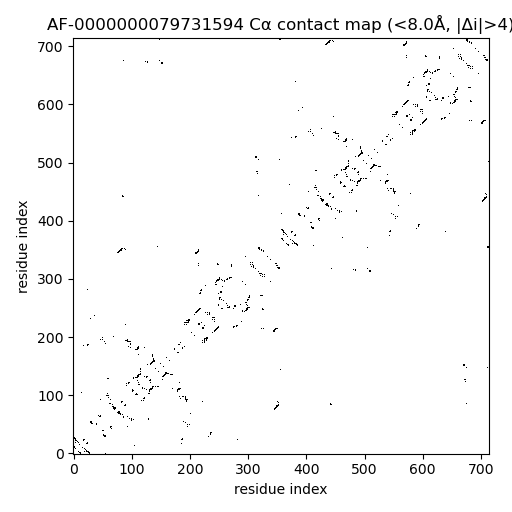 C 1
ATOM 3096 O O . PRO B 1 56 ? -13.414 -13.781 -17.594 1 97.19 56 PRO B O 1
ATOM 3099 N N . VAL B 1 57 ? -12.172 -12.156 -16.609 1 96.38 57 VAL B N 1
ATOM 3100 C CA . VAL B 1 57 ? -13.117 -11.836 -15.547 1 96.38 57 VAL B CA 1
ATOM 3101 C C . VAL B 1 57 ? -13.422 -10.344 -15.562 1 96.38 57 VAL B C 1
ATOM 3103 O O . VAL B 1 57 ? -12.547 -9.531 -15.875 1 96.38 57 VAL B O 1
ATOM 3106 N N . GLU B 1 58 ? -14.68 -10 -15.242 1 97.44 58 GLU B N 1
ATOM 3107 C CA . GLU B 1 58 ? -15.07 -8.594 -15.195 1 97.44 58 GLU B CA 1
ATOM 3108 C C . GLU B 1 58 ? -14.914 -8.023 -13.789 1 97.44 58 GLU B C 1
ATOM 3110 O O . GLU B 1 58 ? -15.102 -8.734 -12.797 1 97.44 58 GLU B O 1
ATOM 3115 N N . ARG B 1 59 ? -14.641 -6.797 -13.773 1 98.31 59 ARG B N 1
ATOM 3116 C CA . ARG B 1 59 ? -14.516 -6.102 -12.5 1 98.31 59 ARG B CA 1
ATOM 3117 C C . ARG B 1 59 ? -15.852 -6.031 -11.773 1 98.31 59 ARG B C 1
ATOM 3119 O O . ARG B 1 59 ? -16.797 -5.414 -12.258 1 98.31 59 ARG B O 1
ATOM 3126 N N . ARG B 1 60 ? -15.938 -6.672 -10.641 1 98.38 60 ARG B N 1
ATOM 3127 C CA . ARG B 1 60 ? -17.141 -6.594 -9.82 1 98.38 60 ARG B CA 1
ATOM 3128 C C . ARG B 1 60 ? -16.812 -6.074 -8.422 1 98.38 60 ARG B C 1
ATOM 3130 O O . ARG B 1 60 ? -17.656 -5.465 -7.77 1 98.38 60 ARG B O 1
ATOM 3137 N N . VAL B 1 61 ? -15.625 -6.348 -7.898 1 98.44 61 VAL B N 1
ATOM 3138 C CA . VAL B 1 61 ? -15.188 -5.902 -6.582 1 98.44 61 VAL B CA 1
ATOM 3139 C C . VAL B 1 61 ? -13.734 -5.426 -6.656 1 98.44 61 VAL B C 1
ATOM 3141 O O . VAL B 1 61 ? -12.898 -6.066 -7.289 1 98.44 61 VAL B O 1
ATOM 3144 N N . SER B 1 62 ? -13.445 -4.289 -6.082 1 98.81 62 SER B N 1
ATOM 3145 C CA . SER B 1 62 ? -12.109 -3.717 -6.137 1 98.81 62 SER B CA 1
ATOM 3146 C C . SER B 1 62 ? -11.891 -2.707 -5.016 1 98.81 62 SER B C 1
ATOM 3148 O O . SER B 1 62 ? -12.852 -2.088 -4.539 1 98.81 62 SER B O 1
ATOM 3150 N N . PHE B 1 63 ? -10.711 -2.613 -4.543 1 98.81 63 PHE B N 1
ATOM 3151 C CA . PHE B 1 63 ? -10.273 -1.536 -3.666 1 98.81 63 PHE B CA 1
ATOM 3152 C C . PHE B 1 63 ? -9.406 -0.541 -4.43 1 98.81 63 PHE B C 1
ATOM 3154 O O . PHE B 1 63 ? -8.695 0.263 -3.822 1 98.81 63 PHE B O 1
ATOM 3161 N N . GLY B 1 64 ? -9.406 -0.642 -5.75 1 98.62 64 GLY B N 1
ATOM 3162 C CA . GLY B 1 64 ? -8.555 0.214 -6.559 1 98.62 64 GLY B CA 1
ATOM 3163 C C . GLY B 1 64 ? -7.102 -0.237 -6.586 1 98.62 64 GLY B C 1
ATOM 3164 O O . GLY B 1 64 ? -6.211 0.546 -6.914 1 98.62 64 GLY B O 1
ATOM 3165 N N . GLU B 1 65 ? -6.848 -1.513 -6.262 1 98.69 65 GLU B N 1
ATOM 3166 C CA . GLU B 1 65 ? -5.504 -2.072 -6.133 1 98.69 65 GLU B CA 1
ATOM 3167 C C . GLU B 1 65 ? -4.801 -2.141 -7.488 1 98.69 65 GLU B C 1
ATOM 3169 O O . GLU B 1 65 ? -5.457 -2.16 -8.531 1 98.69 65 GLU B O 1
ATOM 3174 N N . GLY B 1 66 ? -3.471 -2.189 -7.414 1 98.56 66 GLY B N 1
ATOM 3175 C CA . GLY B 1 66 ? -2.652 -2.256 -8.617 1 98.56 66 GLY B CA 1
ATOM 3176 C C . GLY B 1 66 ? -1.724 -1.067 -8.773 1 98.56 66 GLY B C 1
ATOM 3177 O O . GLY B 1 66 ? -1.679 -0.19 -7.906 1 98.56 66 GLY B O 1
ATOM 3178 N N . TRP B 1 67 ? -0.888 -1.151 -9.797 1 98.69 67 TRP B N 1
ATOM 3179 C CA . TRP B 1 67 ? 0.08 -0.124 -10.164 1 98.69 67 TRP B CA 1
ATOM 3180 C C . TRP B 1 67 ? 1.033 0.165 -9.008 1 98.69 67 TRP B C 1
ATOM 3182 O O . TRP B 1 67 ? 1.303 1.326 -8.695 1 98.69 67 TRP B O 1
ATOM 3192 N N . THR B 1 68 ? 1.436 -0.882 -8.328 1 98.75 68 THR B N 1
ATOM 3193 C CA . THR B 1 68 ? 2.441 -0.71 -7.281 1 98.75 68 THR B CA 1
ATOM 3194 C C . THR B 1 68 ? 3.734 -0.148 -7.863 1 98.75 68 THR B C 1
ATOM 3196 O O . THR B 1 68 ? 4.027 -0.345 -9.047 1 98.75 68 THR B O 1
ATOM 3199 N N . PRO B 1 69 ? 4.527 0.52 -7.094 1 98.81 69 PRO B N 1
ATOM 3200 C CA . PRO B 1 69 ? 5.734 1.175 -7.602 1 98.81 69 PRO B CA 1
ATOM 3201 C C . PRO B 1 69 ? 6.754 0.184 -8.156 1 98.81 69 PRO B C 1
ATOM 3203 O O . PRO B 1 69 ? 6.832 -0.955 -7.688 1 98.81 69 PRO B O 1
ATOM 3206 N N . LEU B 1 70 ? 7.375 0.562 -9.172 1 98.81 70 LEU B N 1
ATOM 3207 C CA . LEU B 1 70 ? 8.602 -0.028 -9.703 1 98.81 70 LEU B CA 1
ATOM 3208 C C . LEU B 1 70 ? 9.797 0.889 -9.461 1 98.81 70 LEU B C 1
ATOM 3210 O O . LEU B 1 70 ? 9.875 1.972 -10.047 1 98.81 70 LEU B O 1
ATOM 3214 N N . VAL B 1 71 ? 10.727 0.439 -8.57 1 98.56 71 VAL B N 1
ATOM 3215 C CA . VAL B 1 71 ? 11.719 1.398 -8.102 1 98.56 71 VAL B CA 1
ATOM 3216 C C . VAL B 1 71 ? 13.125 0.835 -8.32 1 98.56 71 VAL B C 1
ATOM 3218 O O . VAL B 1 71 ? 13.344 -0.374 -8.195 1 98.56 71 VAL B O 1
ATOM 3221 N N . ASP B 1 72 ? 14.086 1.707 -8.57 1 98.12 72 ASP B N 1
ATOM 3222 C CA . ASP B 1 72 ? 15.484 1.306 -8.734 1 98.12 72 ASP B CA 1
ATOM 3223 C C . ASP B 1 72 ? 16.094 0.88 -7.395 1 98.12 72 ASP B C 1
ATOM 3225 O O . ASP B 1 72 ? 15.82 1.494 -6.359 1 98.12 72 ASP B O 1
ATOM 3229 N N . ALA B 1 73 ? 16.766 -0.183 -7.43 1 97.81 73 ALA B N 1
ATOM 3230 C CA . ALA B 1 73 ? 17.562 -0.654 -6.297 1 97.81 73 ALA B CA 1
ATOM 3231 C C . ALA B 1 73 ? 19.016 -0.894 -6.707 1 97.81 73 ALA B C 1
ATOM 3233 O O . ALA B 1 73 ? 19.438 -2.041 -6.879 1 97.81 73 ALA B O 1
ATOM 3234 N N . PRO B 1 74 ? 19.734 0.139 -6.738 1 96.19 74 PRO B N 1
ATOM 3235 C CA . PRO B 1 74 ? 21.094 0.038 -7.281 1 96.19 74 PRO B CA 1
ATOM 3236 C C . PRO B 1 74 ? 21.984 -0.882 -6.461 1 96.19 74 PRO B C 1
ATOM 3238 O O . PRO B 1 74 ? 22.891 -1.532 -7.012 1 96.19 74 PRO B O 1
ATOM 3241 N N . GLU B 1 75 ? 21.75 -0.964 -5.156 1 95.62 75 GLU B N 1
ATOM 3242 C CA . GLU B 1 75 ? 22.562 -1.825 -4.305 1 95.62 75 GLU B CA 1
ATOM 3243 C C . GLU B 1 75 ? 22.453 -3.287 -4.73 1 95.62 75 GLU B C 1
ATOM 3245 O O . GLU B 1 75 ? 23.344 -4.09 -4.445 1 95.62 75 GLU B O 1
ATOM 3250 N N . TRP B 1 76 ? 21.391 -3.637 -5.41 1 97.56 76 TRP B N 1
ATOM 3251 C CA . TRP B 1 76 ? 21.172 -4.996 -5.883 1 97.56 76 TRP B CA 1
ATOM 3252 C C . TRP B 1 76 ? 21.312 -5.078 -7.398 1 97.56 76 TRP B C 1
ATOM 3254 O O . TRP B 1 76 ? 21.25 -6.164 -7.977 1 97.56 76 TRP B O 1
ATOM 3264 N N . ASP B 1 77 ? 21.5 -3.953 -8.094 1 97.31 77 ASP B N 1
ATOM 3265 C CA . ASP B 1 77 ? 21.531 -3.844 -9.547 1 97.31 77 ASP B CA 1
ATOM 3266 C C . ASP B 1 77 ? 20.25 -4.406 -10.172 1 97.31 77 ASP B C 1
ATOM 3268 O O . ASP B 1 77 ? 20.312 -5.25 -11.07 1 97.31 77 ASP B O 1
ATOM 3272 N N . VAL B 1 78 ? 19.125 -4.031 -9.609 1 98.62 78 VAL B N 1
ATOM 3273 C CA . VAL B 1 78 ? 17.812 -4.469 -10.102 1 98.62 78 VAL B CA 1
ATOM 3274 C C . VAL B 1 78 ? 16.797 -3.355 -9.914 1 98.62 78 VAL B C 1
ATOM 3276 O O . VAL B 1 78 ? 17.109 -2.293 -9.383 1 98.62 78 VAL B O 1
ATOM 3279 N N . GLN B 1 79 ? 15.57 -3.586 -10.414 1 98.81 79 GLN B N 1
ATOM 3280 C CA . GLN B 1 79 ? 14.375 -2.867 -9.969 1 98.81 79 GLN B CA 1
ATOM 3281 C C . GLN B 1 79 ? 13.5 -3.748 -9.078 1 98.81 79 GLN B C 1
ATOM 3283 O O . GLN B 1 79 ? 13.406 -4.957 -9.297 1 98.81 79 GLN B O 1
ATOM 3288 N N . PHE B 1 80 ? 12.945 -3.107 -8.062 1 98.88 80 PHE B N 1
ATOM 3289 C CA . PHE B 1 80 ? 11.969 -3.781 -7.219 1 98.88 80 PHE B CA 1
ATOM 3290 C C . PHE B 1 80 ? 10.555 -3.393 -7.613 1 98.88 80 PHE B C 1
ATOM 3292 O O . PHE B 1 80 ? 10.242 -2.209 -7.766 1 98.88 80 PHE B O 1
ATOM 3299 N N . LYS B 1 81 ? 9.688 -4.352 -7.922 1 98.94 81 LYS B N 1
ATOM 3300 C CA . LYS B 1 81 ? 8.242 -4.152 -7.945 1 98.94 81 LYS B CA 1
ATOM 3301 C C . LYS B 1 81 ? 7.645 -4.316 -6.551 1 98.94 81 LYS B C 1
ATOM 3303 O O . LYS B 1 81 ? 7.691 -5.402 -5.973 1 98.94 81 LYS B O 1
ATOM 3308 N N . LEU B 1 82 ? 7.09 -3.262 -5.977 1 98.81 82 LEU B N 1
ATOM 3309 C CA . LEU B 1 82 ? 6.719 -3.25 -4.566 1 98.81 82 LEU B CA 1
ATOM 3310 C C . LEU B 1 82 ? 5.336 -3.859 -4.359 1 98.81 82 LEU B C 1
ATOM 3312 O O . LEU B 1 82 ? 4.414 -3.18 -3.91 1 98.81 82 LEU B O 1
ATOM 3316 N N . GLU B 1 83 ? 5.27 -5.133 -4.477 1 98.44 83 GLU B N 1
ATOM 3317 C CA . GLU B 1 83 ? 4.027 -5.902 -4.5 1 98.44 83 GLU B CA 1
ATOM 3318 C C . GLU B 1 83 ? 3.449 -6.055 -3.096 1 98.44 83 GLU B C 1
ATOM 3320 O O . GLU B 1 83 ? 2.381 -6.645 -2.92 1 98.44 83 GLU B O 1
ATOM 3325 N N . SER B 1 84 ? 4.117 -5.488 -2.086 1 97.81 84 SER B N 1
ATOM 3326 C CA . SER B 1 84 ? 3.574 -5.449 -0.732 1 97.81 84 SER B CA 1
ATOM 3327 C C . SER B 1 84 ? 2.562 -4.32 -0.573 1 97.81 84 SER B C 1
ATOM 3329 O O . SER B 1 84 ? 1.816 -4.281 0.407 1 97.81 84 SER B O 1
ATOM 3331 N N . LEU B 1 85 ? 2.561 -3.381 -1.494 1 98.19 85 LEU B N 1
ATOM 3332 C CA . LEU B 1 85 ? 1.74 -2.184 -1.351 1 98.19 85 LEU B CA 1
ATOM 3333 C C . LEU B 1 85 ? 0.351 -2.402 -1.94 1 98.19 85 LEU B C 1
ATOM 3335 O O . LEU B 1 85 ? -0.032 -1.734 -2.902 1 98.19 85 LEU B O 1
ATOM 3339 N N . PHE B 1 86 ? -0.412 -3.326 -1.319 1 98.56 86 PHE B N 1
ATOM 3340 C CA . PHE B 1 86 ? -1.8 -3.666 -1.612 1 98.56 86 PHE B CA 1
ATOM 3341 C C . PHE B 1 86 ? -2.666 -3.525 -0.365 1 98.56 86 PHE B C 1
ATOM 3343 O O . PHE B 1 86 ? -2.146 -3.43 0.749 1 98.56 86 PHE B O 1
ATOM 3350 N N . PRO B 1 87 ? -3.973 -3.467 -0.499 1 98.38 87 PRO B N 1
ATOM 3351 C CA . PRO B 1 87 ? -4.887 -3.26 0.626 1 98.38 87 PRO B CA 1
ATOM 3352 C C . PRO B 1 87 ? -4.664 -4.258 1.76 1 98.38 87 PRO B C 1
ATOM 3354 O O . PRO B 1 87 ? -4.781 -3.9 2.934 1 98.38 87 PRO B O 1
ATOM 3357 N N . THR B 1 88 ? -4.293 -5.469 1.415 1 97.75 88 THR B N 1
ATOM 3358 C CA . THR B 1 88 ? -4.066 -6.461 2.459 1 97.75 88 THR B CA 1
ATOM 3359 C C . THR B 1 88 ? -2.576 -6.719 2.65 1 97.75 88 THR B C 1
ATOM 3361 O O . THR B 1 88 ? -2.186 -7.719 3.256 1 97.75 88 THR B O 1
ATOM 3364 N N . ALA B 1 89 ? -1.75 -5.887 1.967 1 97.31 89 ALA B N 1
ATOM 3365 C CA . ALA B 1 89 ? -0.307 -5.828 2.186 1 97.31 89 ALA B CA 1
ATOM 3366 C C . ALA B 1 89 ? 0.398 -7 1.515 1 97.31 89 ALA B C 1
ATOM 3368 O O . ALA B 1 89 ? 1.396 -7.512 2.029 1 97.31 89 ALA B O 1
ATOM 3369 N N . SER B 1 90 ? -0.141 -7.484 0.429 1 97.88 90 SER B N 1
ATOM 3370 C CA . SER B 1 90 ? 0.544 -8.5 -0.366 1 97.88 90 SER B CA 1
ATOM 3371 C C . SER B 1 90 ? -0.019 -8.562 -1.781 1 97.88 90 SER B C 1
ATOM 3373 O O . SER B 1 90 ? -1.147 -8.133 -2.027 1 97.88 90 SER B O 1
ATOM 3375 N N . PHE B 1 91 ? 0.693 -9.172 -2.674 1 98.62 91 PHE B N 1
ATOM 3376 C CA . PHE B 1 91 ? 0.336 -9.305 -4.082 1 98.62 91 PHE B CA 1
ATOM 3377 C C . PHE B 1 91 ? -0.914 -10.156 -4.246 1 98.62 91 PHE B C 1
ATOM 3379 O O . PHE B 1 91 ? -1.531 -10.172 -5.312 1 98.62 91 PHE B O 1
ATOM 3386 N N . LYS B 1 92 ? -1.304 -10.891 -3.152 1 98.69 92 LYS B N 1
ATOM 3387 C CA . LYS B 1 92 ? -2.432 -11.812 -3.252 1 98.69 92 LYS B CA 1
ATOM 3388 C C . LYS B 1 92 ? -3.721 -11.07 -3.59 1 98.69 92 LYS B C 1
ATOM 3390 O O . LYS B 1 92 ? -4.664 -11.656 -4.117 1 98.69 92 LYS B O 1
ATOM 3395 N N . ASP B 1 93 ? -3.723 -9.82 -3.328 1 98.88 93 ASP B N 1
ATOM 3396 C CA . ASP B 1 93 ? -4.895 -9.008 -3.654 1 98.88 93 ASP B CA 1
ATOM 3397 C C . ASP B 1 93 ? -5.184 -9.039 -5.152 1 98.88 93 ASP B C 1
ATOM 3399 O O . ASP B 1 93 ? -6.344 -8.953 -5.566 1 98.88 93 ASP B O 1
ATOM 3403 N N . ARG B 1 94 ? -4.102 -9.172 -6.016 1 98.94 94 ARG B N 1
ATOM 3404 C CA . ARG B 1 94 ? -4.309 -9.266 -7.457 1 98.94 94 ARG B CA 1
ATOM 3405 C C . ARG B 1 94 ? -5.242 -10.422 -7.801 1 98.94 94 ARG B C 1
ATOM 3407 O O . ARG B 1 94 ? -6.18 -10.258 -8.586 1 98.94 94 ARG B O 1
ATOM 3414 N N . GLY B 1 95 ? -4.945 -11.539 -7.23 1 98.88 95 GLY B N 1
ATOM 3415 C CA . GLY B 1 95 ? -5.766 -12.711 -7.492 1 98.88 95 GLY B CA 1
ATOM 3416 C C . GLY B 1 95 ? -7.117 -12.656 -6.809 1 98.88 95 GLY B C 1
ATOM 3417 O O . GLY B 1 95 ? -8.125 -13.086 -7.379 1 98.88 95 GLY B O 1
ATOM 3418 N N . ALA B 1 96 ? -7.133 -12.133 -5.602 1 98.88 96 ALA B N 1
ATOM 3419 C CA . ALA B 1 96 ? -8.359 -12.117 -4.809 1 98.88 96 ALA B CA 1
ATOM 3420 C C . ALA B 1 96 ? -9.43 -11.258 -5.473 1 98.88 96 ALA B C 1
ATOM 3422 O O . ALA B 1 96 ? -10.602 -11.641 -5.516 1 98.88 96 ALA B O 1
ATOM 3423 N N . THR B 1 97 ? -9.055 -10.062 -5.98 1 98.94 97 THR B N 1
ATOM 3424 C CA . THR B 1 97 ? -10.047 -9.211 -6.633 1 98.94 97 THR B CA 1
ATOM 3425 C C . THR B 1 97 ? -10.664 -9.922 -7.836 1 98.94 97 THR B C 1
ATOM 3427 O O . THR B 1 97 ? -11.875 -9.883 -8.031 1 98.94 97 THR B O 1
ATOM 3430 N N . ALA B 1 98 ? -9.859 -10.641 -8.609 1 98.81 98 ALA B N 1
ATOM 3431 C CA . ALA B 1 98 ? -10.359 -11.367 -9.773 1 98.81 98 ALA B CA 1
ATOM 3432 C C . ALA B 1 98 ? -11.227 -12.547 -9.359 1 98.81 98 ALA B C 1
ATOM 3434 O O . ALA B 1 98 ? -12.305 -12.766 -9.906 1 98.81 98 ALA B O 1
ATOM 3435 N N . THR B 1 99 ? -10.773 -13.328 -8.367 1 98.56 99 THR B N 1
ATOM 3436 C CA . THR B 1 99 ? -11.484 -14.508 -7.891 1 98.56 99 THR B CA 1
ATOM 3437 C C . THR B 1 99 ? -12.852 -14.133 -7.34 1 98.56 99 THR B C 1
ATOM 3439 O O . THR B 1 99 ? -13.859 -14.758 -7.691 1 98.56 99 THR B O 1
ATOM 3442 N N . ILE B 1 100 ? -12.914 -13.109 -6.516 1 98.69 100 ILE B N 1
ATOM 3443 C CA . ILE B 1 100 ? -14.172 -12.727 -5.887 1 98.69 100 ILE B CA 1
ATOM 3444 C C . ILE B 1 100 ? -15.078 -12.047 -6.91 1 98.69 100 ILE B C 1
ATOM 3446 O O . ILE B 1 100 ? -16.297 -12.211 -6.879 1 98.69 100 ILE B O 1
ATOM 3450 N N . SER B 1 101 ? -14.477 -11.266 -7.859 1 98.62 101 SER B N 1
ATOM 3451 C CA . SER B 1 101 ? -15.289 -10.734 -8.953 1 98.62 101 SER B CA 1
ATOM 3452 C C . SER B 1 101 ? -15.969 -11.844 -9.734 1 98.62 101 SER B C 1
ATOM 3454 O O . SER B 1 101 ? -17.141 -11.742 -10.078 1 98.62 101 SER B O 1
ATOM 3456 N N . ARG B 1 102 ? -15.258 -12.906 -10.031 1 97 102 ARG B N 1
ATOM 3457 C CA . ARG B 1 102 ? -15.844 -14.055 -10.711 1 97 102 ARG B CA 1
ATOM 3458 C C . ARG B 1 102 ? -16.953 -14.672 -9.875 1 97 102 ARG B C 1
ATOM 3460 O O . ARG B 1 102 ? -18.016 -15.016 -10.406 1 97 102 ARG B O 1
ATOM 3467 N N . ALA B 1 103 ? -16.656 -14.805 -8.578 1 96.5 103 ALA B N 1
ATOM 3468 C CA . ALA B 1 103 ? -17.672 -15.352 -7.68 1 96.5 103 ALA B CA 1
ATOM 3469 C C . ALA B 1 103 ? -18.953 -14.523 -7.738 1 96.5 103 ALA B C 1
ATOM 3471 O O . ALA B 1 103 ? -20.062 -15.078 -7.82 1 96.5 103 ALA B O 1
ATOM 3472 N N . VAL B 1 104 ? -18.828 -13.195 -7.715 1 97.06 104 VAL B N 1
ATOM 3473 C CA . VAL B 1 104 ? -19.969 -12.297 -7.805 1 97.06 104 VAL B CA 1
ATOM 3474 C C . VAL B 1 104 ? -20.688 -12.523 -9.133 1 97.06 104 VAL B C 1
ATOM 3476 O O . VAL B 1 104 ? -21.922 -12.617 -9.164 1 97.06 104 VAL B O 1
ATOM 3479 N N . GLU B 1 105 ? -19.938 -12.578 -10.195 1 95.25 105 GLU B N 1
ATOM 3480 C CA . GLU B 1 105 ? -20.5 -12.805 -11.523 1 95.25 105 GLU B CA 1
ATOM 3481 C C . GLU B 1 105 ? -21.328 -14.086 -11.562 1 95.25 105 GLU B C 1
ATOM 3483 O O . GLU B 1 105 ? -22.375 -14.141 -12.219 1 95.25 105 GLU B O 1
ATOM 3488 N N . LEU B 1 106 ? -20.875 -15.109 -10.883 1 93.56 106 LEU B N 1
ATOM 3489 C CA . LEU B 1 106 ? -21.531 -16.422 -10.891 1 93.56 106 LEU B CA 1
ATOM 3490 C C . LEU B 1 106 ? -22.688 -16.453 -9.906 1 93.56 106 LEU B C 1
ATOM 3492 O O . LEU B 1 106 ? -23.406 -17.453 -9.828 1 93.56 106 LEU B O 1
ATOM 3496 N N . GLY B 1 107 ? -22.844 -15.406 -9.109 1 93.75 107 GLY B N 1
ATOM 3497 C CA . GLY B 1 107 ? -23.953 -15.312 -8.172 1 93.75 107 GLY B CA 1
ATOM 3498 C C . GLY B 1 107 ? -23.75 -16.141 -6.918 1 93.75 107 GLY B C 1
ATOM 3499 O O . GLY B 1 107 ? -24.719 -16.562 -6.281 1 93.75 107 GLY B O 1
ATOM 3500 N N . VAL B 1 108 ? -22.516 -16.328 -6.566 1 92.19 108 VAL B N 1
ATOM 3501 C CA . VAL B 1 108 ? -22.156 -17.094 -5.379 1 92.19 108 VAL B CA 1
ATOM 3502 C C . VAL B 1 108 ? -22.375 -16.234 -4.129 1 92.19 108 VAL B C 1
ATOM 3504 O O . VAL B 1 108 ? -22.078 -15.039 -4.129 1 92.19 108 VAL B O 1
ATOM 3507 N N . ASP B 1 109 ? -22.844 -16.891 -3.092 1 93.62 109 ASP B N 1
ATOM 3508 C CA . ASP B 1 109 ? -23.078 -16.125 -1.872 1 93.62 109 ASP B CA 1
ATOM 3509 C C . ASP B 1 109 ? -22.094 -16.531 -0.771 1 93.62 109 ASP B C 1
ATOM 3511 O O . ASP B 1 109 ? -22.047 -15.898 0.285 1 93.62 109 ASP B O 1
ATOM 3515 N N . ARG B 1 110 ? -21.359 -17.609 -1.093 1 96.31 110 ARG B N 1
ATOM 3516 C CA . ARG B 1 110 ? -20.438 -18.109 -0.092 1 96.31 110 ARG B CA 1
ATOM 3517 C C . ARG B 1 110 ? -19.156 -18.641 -0.748 1 96.31 110 ARG B C 1
ATOM 3519 O O . ARG B 1 110 ? -19.219 -19.391 -1.729 1 96.31 110 ARG B O 1
ATOM 3526 N N . VAL B 1 111 ? -18.016 -18.203 -0.176 1 97.81 111 VAL B N 1
ATOM 3527 C CA . VAL B 1 111 ? -16.734 -18.703 -0.675 1 97.81 111 VAL B CA 1
ATOM 3528 C C . VAL B 1 111 ? -15.961 -19.375 0.457 1 97.81 111 VAL B C 1
ATOM 3530 O O . VAL B 1 111 ? -16.156 -19.047 1.63 1 97.81 111 VAL B O 1
ATOM 3533 N N . VAL B 1 112 ? -15.07 -20.359 0.109 1 97.75 112 VAL B N 1
ATOM 3534 C CA . VAL B 1 112 ? -14.203 -21.016 1.077 1 97.75 112 VAL B CA 1
ATOM 3535 C C . VAL B 1 112 ? -12.758 -20.953 0.595 1 97.75 112 VAL B C 1
ATOM 3537 O O . VAL B 1 112 ? -12.492 -20.953 -0.611 1 97.75 112 VAL B O 1
ATOM 3540 N N . GLU B 1 113 ? -11.875 -20.812 1.436 1 97.06 113 GLU B N 1
ATOM 3541 C CA . GLU B 1 113 ? -10.438 -20.766 1.193 1 97.06 113 GLU B CA 1
ATOM 3542 C C . GLU B 1 113 ? -9.664 -21.422 2.336 1 97.06 113 GLU B C 1
ATOM 3544 O O . GLU B 1 113 ? -10.086 -21.359 3.492 1 97.06 113 GLU B O 1
ATOM 3549 N N . ASP B 1 114 ? -8.531 -22.094 2.033 1 95.56 114 ASP B N 1
ATOM 3550 C CA . ASP B 1 114 ? -7.82 -22.859 3.053 1 95.56 114 ASP B CA 1
ATOM 3551 C C . ASP B 1 114 ? -6.426 -22.281 3.289 1 95.56 114 ASP B C 1
ATOM 3553 O O . ASP B 1 114 ? -5.438 -23.016 3.289 1 95.56 114 ASP B O 1
ATOM 3557 N N . SER B 1 115 ? -6.281 -21.062 3.492 1 91.69 115 SER B N 1
ATOM 3558 C CA . SER B 1 115 ? -5.027 -20.391 3.834 1 91.69 115 SER B CA 1
ATOM 3559 C C . SER B 1 115 ? -5.191 -19.5 5.055 1 91.69 115 SER B C 1
ATOM 3561 O O . SER B 1 115 ? -6.152 -18.734 5.145 1 91.69 115 SER B O 1
ATOM 3563 N N . SER B 1 116 ? -4.273 -19.625 5.949 1 86.62 116 SER B N 1
ATOM 3564 C CA . SER B 1 116 ? -4.266 -18.766 7.129 1 86.62 116 SER B CA 1
ATOM 3565 C C . SER B 1 116 ? -3.434 -17.5 6.887 1 86.62 116 SER B C 1
ATOM 3567 O O . SER B 1 116 ? -3.377 -16.625 7.742 1 86.62 116 SER B O 1
ATOM 3569 N N . GLY B 1 117 ? -2.77 -17.391 5.789 1 92.06 117 GLY B N 1
ATOM 3570 C CA . GLY B 1 117 ? -1.844 -16.297 5.535 1 92.06 117 GLY B CA 1
ATOM 3571 C C . GLY B 1 117 ? -2.395 -15.258 4.582 1 92.06 117 GLY B C 1
ATOM 3572 O O . GLY B 1 117 ? -3.559 -14.867 4.684 1 92.06 117 GLY B O 1
ATOM 3573 N N . ASN B 1 118 ? -1.548 -14.789 3.693 1 95.31 118 ASN B N 1
ATOM 3574 C CA . ASN B 1 118 ? -1.847 -13.672 2.797 1 95.31 118 ASN B CA 1
ATOM 3575 C C . ASN B 1 118 ? -3.051 -13.977 1.908 1 95.31 118 ASN B C 1
ATOM 3577 O O . ASN B 1 118 ? -3.9 -13.117 1.69 1 95.31 118 ASN B O 1
ATOM 3581 N N . ALA B 1 119 ? -3.146 -15.203 1.436 1 96.75 119 ALA B N 1
ATOM 3582 C CA . ALA B 1 119 ? -4.258 -15.555 0.556 1 96.75 119 ALA B CA 1
ATOM 3583 C C . ALA B 1 119 ? -5.582 -15.539 1.313 1 96.75 119 ALA B C 1
ATOM 3585 O O . ALA B 1 119 ? -6.59 -15.039 0.806 1 96.75 119 ALA B O 1
ATOM 3586 N N . GLY B 1 120 ? -5.574 -16.141 2.463 1 96.94 120 GLY B N 1
ATOM 3587 C CA . GLY B 1 120 ? -6.777 -16.141 3.277 1 96.94 120 GLY B CA 1
ATOM 3588 C C . GLY B 1 120 ? -7.266 -14.742 3.615 1 96.94 120 GLY B C 1
ATOM 3589 O O . GLY B 1 120 ? -8.461 -14.453 3.508 1 96.94 120 GLY B O 1
ATOM 3590 N N . LEU B 1 121 ? -6.359 -13.914 4 1 97.38 121 LEU B N 1
ATOM 3591 C CA . LEU B 1 121 ? -6.719 -12.539 4.324 1 97.38 121 LEU B CA 1
ATOM 3592 C C . LEU B 1 121 ? -7.258 -11.812 3.098 1 97.38 121 LEU B C 1
ATOM 3594 O O . LEU B 1 121 ? -8.266 -11.109 3.18 1 97.38 121 LEU B O 1
ATOM 3598 N N . ALA B 1 122 ? -6.586 -11.953 1.972 1 98.56 122 ALA B N 1
ATOM 3599 C CA . ALA B 1 122 ? -7.02 -11.289 0.744 1 98.56 122 ALA B CA 1
ATOM 3600 C C . ALA B 1 122 ? -8.422 -11.734 0.344 1 98.56 122 ALA B C 1
ATOM 3602 O O . ALA B 1 122 ? -9.297 -10.898 0.109 1 98.56 122 ALA B O 1
ATOM 3603 N N . ILE B 1 123 ? -8.648 -13.047 0.332 1 98.81 123 ILE B N 1
ATOM 3604 C CA . ILE B 1 123 ? -9.945 -13.578 -0.076 1 98.81 123 ILE B CA 1
ATOM 3605 C C . ILE B 1 123 ? -11.031 -13.094 0.884 1 98.81 123 ILE B C 1
ATOM 3607 O O . ILE B 1 123 ? -12.078 -12.609 0.453 1 98.81 123 ILE B O 1
ATOM 3611 N N . ALA B 1 124 ? -10.766 -13.18 2.168 1 98.69 124 ALA B N 1
ATOM 3612 C CA . ALA B 1 124 ? -11.719 -12.719 3.166 1 98.69 124 ALA B CA 1
ATOM 3613 C C . ALA B 1 124 ? -12.039 -11.234 2.977 1 98.69 124 ALA B C 1
ATOM 3615 O O . ALA B 1 124 ? -13.203 -10.828 3.07 1 98.69 124 ALA B O 1
ATOM 3616 N N . THR B 1 125 ? -11.078 -10.453 2.707 1 98.69 125 THR B N 1
ATOM 3617 C CA . THR B 1 125 ? -11.211 -9 2.584 1 98.69 125 THR B CA 1
ATOM 3618 C C . THR B 1 125 ? -12.055 -8.633 1.368 1 98.69 125 THR B C 1
ATOM 3620 O O . THR B 1 125 ? -12.984 -7.836 1.474 1 98.69 125 THR B O 1
ATOM 3623 N N . TYR B 1 126 ? -11.758 -9.203 0.251 1 98.88 126 TYR B N 1
ATOM 3624 C CA . TYR B 1 126 ? -12.492 -8.883 -0.963 1 98.88 126 TYR B CA 1
ATOM 3625 C C . TYR B 1 126 ? -13.898 -9.461 -0.92 1 98.88 126 TYR B C 1
ATOM 3627 O O . TYR B 1 126 ? -14.836 -8.883 -1.472 1 98.88 126 TYR B O 1
ATOM 3635 N N . ALA B 1 127 ? -14.047 -10.617 -0.267 1 98.81 127 ALA B N 1
ATOM 3636 C CA . ALA B 1 127 ? -15.391 -11.141 -0.038 1 98.81 127 ALA B CA 1
ATOM 3637 C C . ALA B 1 127 ? -16.219 -10.18 0.8 1 98.81 127 ALA B C 1
ATOM 3639 O O . ALA B 1 127 ? -17.391 -9.906 0.48 1 98.81 127 ALA B O 1
ATOM 3640 N N . ALA B 1 128 ? -15.648 -9.664 1.811 1 98.56 128 ALA B N 1
ATOM 3641 C CA . ALA B 1 128 ? -16.328 -8.688 2.66 1 98.56 128 ALA B CA 1
ATOM 3642 C C . ALA B 1 128 ? -16.781 -7.477 1.849 1 98.56 128 ALA B C 1
ATOM 3644 O O . ALA B 1 128 ? -17.922 -7.039 1.971 1 98.56 128 ALA B O 1
ATOM 3645 N N . ARG B 1 129 ? -15.898 -6.98 1.02 1 98.56 129 ARG B N 1
ATOM 3646 C CA . ARG B 1 129 ? -16.219 -5.828 0.181 1 98.56 129 ARG B CA 1
ATOM 3647 C C . ARG B 1 129 ? -17.375 -6.137 -0.755 1 98.56 129 ARG B C 1
ATOM 3649 O O . ARG B 1 129 ? -18.203 -5.262 -1.038 1 98.56 129 ARG B O 1
ATOM 3656 N N . ALA B 1 130 ? -17.422 -7.367 -1.198 1 98.12 130 ALA B N 1
ATOM 3657 C CA . ALA B 1 130 ? -18.438 -7.781 -2.174 1 98.12 130 ALA B CA 1
ATOM 3658 C C . ALA B 1 130 ? -19.734 -8.172 -1.486 1 98.12 130 ALA B C 1
ATOM 3660 O O . ALA B 1 130 ? -20.75 -8.406 -2.148 1 98.12 130 ALA B O 1
ATOM 3661 N N . GLY B 1 131 ? -19.719 -8.258 -0.152 1 97.38 131 GLY B N 1
ATOM 3662 C CA . GLY B 1 131 ? -20.906 -8.727 0.562 1 97.38 131 GLY B CA 1
ATOM 3663 C C . GLY B 1 131 ? -21.109 -10.227 0.429 1 97.38 131 GLY B C 1
ATOM 3664 O O . GLY B 1 131 ? -22.25 -10.695 0.439 1 97.38 131 GLY B O 1
ATOM 3665 N N . ILE B 1 132 ? -20.078 -11.016 0.174 1 97.5 132 ILE B N 1
ATOM 3666 C CA . ILE B 1 132 ? -20.109 -12.469 0.066 1 97.5 132 ILE B CA 1
ATOM 3667 C C . ILE B 1 132 ? -19.578 -13.094 1.359 1 97.5 132 ILE B C 1
ATOM 3669 O O . ILE B 1 132 ? -18.578 -12.648 1.908 1 97.5 132 ILE B O 1
ATOM 3673 N N . ASP B 1 133 ? -20.266 -14.117 1.874 1 97.62 133 ASP B N 1
ATOM 3674 C CA . ASP B 1 133 ? -19.797 -14.82 3.062 1 97.62 133 ASP B CA 1
ATOM 3675 C C . ASP B 1 133 ? -18.516 -15.602 2.764 1 97.62 133 ASP B C 1
ATOM 3677 O O . ASP B 1 133 ? -18.422 -16.266 1.729 1 97.62 133 ASP B O 1
ATOM 3681 N N . ALA B 1 134 ? -17.578 -15.484 3.645 1 98.25 134 ALA B N 1
ATOM 3682 C CA . ALA B 1 134 ? -16.328 -16.203 3.471 1 98.25 134 ALA B CA 1
ATOM 3683 C C . ALA B 1 134 ? -16.047 -17.109 4.664 1 98.25 134 ALA B C 1
ATOM 3685 O O . ALA B 1 134 ? -16.25 -16.719 5.812 1 98.25 134 ALA B O 1
ATOM 3686 N N . GLU B 1 135 ? -15.656 -18.344 4.402 1 98.06 135 GLU B N 1
ATOM 3687 C CA . GLU B 1 135 ? -15.109 -19.281 5.379 1 98.06 135 GLU B CA 1
ATOM 3688 C C . GLU B 1 135 ? -13.648 -19.594 5.09 1 98.06 135 GLU B C 1
ATOM 3690 O O . GLU B 1 135 ? -13.312 -20.078 4.004 1 98.06 135 GLU B O 1
ATOM 3695 N N . ILE B 1 136 ? -12.875 -19.297 6.055 1 98.12 136 ILE B N 1
ATOM 3696 C CA . ILE B 1 136 ? -11.445 -19.531 5.898 1 98.12 136 ILE B CA 1
ATOM 3697 C C . ILE B 1 136 ? -11 -20.688 6.793 1 98.12 136 ILE B C 1
ATOM 3699 O O . ILE B 1 136 ? -11.109 -20.594 8.023 1 98.12 136 ILE B O 1
ATOM 3703 N N . PHE B 1 137 ? -10.492 -21.719 6.168 1 97.69 137 PHE B N 1
ATOM 3704 C CA . PHE B 1 137 ? -10.008 -22.906 6.887 1 97.69 137 PHE B CA 1
ATOM 3705 C C . PHE B 1 137 ? -8.547 -22.734 7.281 1 97.69 137 PHE B C 1
ATOM 3707 O O . PHE B 1 137 ? -7.695 -22.469 6.434 1 97.69 137 PHE B O 1
ATOM 3714 N N . VAL B 1 138 ? -8.32 -22.844 8.539 1 95.75 138 VAL B N 1
ATOM 3715 C CA . VAL B 1 138 ? -6.973 -22.594 9.062 1 95.75 138 VAL B CA 1
ATOM 3716 C C . VAL B 1 138 ? -6.594 -23.688 10.055 1 95.75 138 VAL B C 1
ATOM 3718 O O . VAL B 1 138 ? -7.469 -24.344 10.633 1 95.75 138 VAL B O 1
ATOM 3721 N N . PRO B 1 139 ? -5.238 -23.891 10.211 1 92.94 139 PRO B N 1
ATOM 3722 C CA . PRO B 1 139 ? -4.844 -24.797 11.297 1 92.94 139 PRO B CA 1
ATOM 3723 C C . PRO B 1 139 ? -5.309 -24.312 12.664 1 92.94 139 PRO B C 1
ATOM 3725 O O . PRO B 1 139 ? -5.281 -23.109 12.945 1 92.94 139 PRO B O 1
ATOM 3728 N N . ALA B 1 140 ? -5.605 -25.234 13.5 1 92.56 140 ALA B N 1
ATOM 3729 C CA . ALA B 1 140 ? -6.094 -24.906 14.836 1 92.56 140 ALA B CA 1
ATOM 3730 C C . ALA B 1 140 ? -5.023 -24.188 15.641 1 92.56 140 ALA B C 1
ATOM 3732 O O . ALA B 1 140 ? -5.344 -23.391 16.531 1 92.56 140 ALA B O 1
ATOM 3733 N N . ASP B 1 141 ? -3.828 -24.375 15.281 1 87.94 141 ASP B N 1
ATOM 3734 C CA . ASP B 1 141 ? -2.734 -23.797 16.047 1 87.94 141 ASP B CA 1
ATOM 3735 C C . ASP B 1 141 ? -2.17 -22.562 15.352 1 87.94 141 ASP B C 1
ATOM 3737 O O . ASP B 1 141 ? -1.102 -22.062 15.719 1 87.94 141 ASP B O 1
ATOM 3741 N N . ALA B 1 142 ? -2.857 -22.109 14.359 1 85 142 ALA B N 1
ATOM 3742 C CA . ALA B 1 142 ? -2.408 -20.891 13.688 1 85 142 ALA B CA 1
ATOM 3743 C C . ALA B 1 142 ? -2.338 -19.719 14.664 1 85 142 ALA B C 1
ATOM 3745 O O . ALA B 1 142 ? -3.189 -19.594 15.547 1 85 142 ALA B O 1
ATOM 3746 N N . LYS B 1 143 ? -1.255 -18.828 14.5 1 78.62 143 LYS B N 1
ATOM 3747 C CA . LYS B 1 143 ? -1.012 -17.703 15.406 1 78.62 143 LYS B CA 1
ATOM 3748 C C . LYS B 1 143 ? -2.111 -16.656 15.281 1 78.62 143 LYS B C 1
ATOM 3750 O O . LYS B 1 143 ? -2.531 -16.312 14.18 1 78.62 143 LYS B O 1
ATOM 3755 N N . PRO B 1 144 ? -2.557 -16.125 16.438 1 79 144 PRO B N 1
ATOM 3756 C CA . PRO B 1 144 ? -3.641 -15.141 16.453 1 79 144 PRO B CA 1
ATOM 3757 C C . PRO B 1 144 ? -3.33 -13.922 15.586 1 79 144 PRO B C 1
ATOM 3759 O O . PRO B 1 144 ? -4.23 -13.367 14.945 1 79 144 PRO B O 1
ATOM 3762 N N . GLY B 1 145 ? -2.156 -13.523 15.633 1 75.5 145 GLY B N 1
ATOM 3763 C CA . GLY B 1 145 ? -1.792 -12.344 14.867 1 75.5 145 GLY B CA 1
ATOM 3764 C C . GLY B 1 145 ? -2.166 -12.445 13.398 1 75.5 145 GLY B C 1
ATOM 3765 O O . GLY B 1 145 ? -2.617 -11.469 12.797 1 75.5 145 GLY B O 1
ATOM 3766 N N . LYS B 1 146 ? -2.17 -13.594 12.883 1 76.12 146 LYS B N 1
ATOM 3767 C CA . LYS B 1 146 ? -2.496 -13.828 11.477 1 76.12 146 LYS B CA 1
ATOM 3768 C C . LYS B 1 146 ? -4.008 -13.906 11.266 1 76.12 146 LYS B C 1
ATOM 3770 O O . LYS B 1 146 ? -4.512 -13.57 10.195 1 76.12 146 LYS B O 1
ATOM 3775 N N . LEU B 1 147 ? -4.656 -14.312 12.32 1 91.25 147 LEU B N 1
ATOM 3776 C CA . LEU B 1 147 ? -6.066 -14.641 12.18 1 91.25 147 LEU B CA 1
ATOM 3777 C C . LEU B 1 147 ? -6.945 -13.438 12.492 1 91.25 147 LEU B C 1
ATOM 3779 O O . LEU B 1 147 ? -8.062 -13.328 11.984 1 91.25 147 LEU B O 1
ATOM 3783 N N . ASN B 1 148 ? -6.457 -12.555 13.266 1 92.38 148 ASN B N 1
ATOM 3784 C CA . ASN B 1 148 ? -7.254 -11.422 13.727 1 92.38 148 ASN B CA 1
ATOM 3785 C C . ASN B 1 148 ? -7.766 -10.586 12.555 1 92.38 148 ASN B C 1
ATOM 3787 O O . ASN B 1 148 ? -8.945 -10.234 12.508 1 92.38 148 ASN B O 1
ATOM 3791 N N . ALA B 1 149 ? -6.891 -10.344 11.664 1 94 149 ALA B N 1
ATOM 3792 C CA . ALA B 1 149 ? -7.273 -9.516 10.523 1 94 149 ALA B CA 1
ATOM 3793 C C . ALA B 1 149 ? -8.352 -10.203 9.688 1 94 149 ALA B C 1
ATOM 3795 O O . ALA B 1 149 ? -9.266 -9.539 9.18 1 94 149 ALA B O 1
ATOM 3796 N N . ILE B 1 150 ? -8.25 -11.5 9.562 1 96.81 150 ILE B N 1
ATOM 3797 C CA . ILE B 1 150 ? -9.242 -12.266 8.82 1 96.81 150 ILE B CA 1
ATOM 3798 C C . ILE B 1 150 ? -10.586 -12.203 9.547 1 96.81 150 ILE B C 1
ATOM 3800 O O . ILE B 1 150 ? -11.617 -11.906 8.93 1 96.81 150 ILE B O 1
ATOM 3804 N N . GLU B 1 151 ? -10.523 -12.406 10.812 1 96 151 GLU B N 1
ATOM 3805 C CA . GLU B 1 151 ? -11.742 -12.414 11.617 1 96 151 GLU B CA 1
ATOM 3806 C C . GLU B 1 151 ? -12.438 -11.055 11.578 1 96 151 GLU B C 1
ATOM 3808 O O . GLU B 1 151 ? -13.664 -10.977 11.578 1 96 151 GLU B O 1
ATOM 3813 N N . ARG B 1 152 ? -11.766 -10.055 11.523 1 96 152 ARG B N 1
ATOM 3814 C CA . ARG B 1 152 ? -12.305 -8.695 11.57 1 96 152 ARG B CA 1
ATOM 3815 C C . ARG B 1 152 ? -13.094 -8.383 10.305 1 96 152 ARG B C 1
ATOM 3817 O O . ARG B 1 152 ? -13.906 -7.453 10.289 1 96 152 ARG B O 1
ATOM 3824 N N . THR B 1 153 ? -12.844 -9.094 9.258 1 97.88 153 THR B N 1
ATOM 3825 C CA . THR B 1 153 ? -13.609 -8.891 8.031 1 97.88 153 THR B CA 1
ATOM 3826 C C . THR B 1 153 ? -15.031 -9.422 8.172 1 97.88 153 THR B C 1
ATOM 3828 O O . THR B 1 153 ? -15.898 -9.109 7.359 1 97.88 153 THR B O 1
ATOM 3831 N N . GLY B 1 154 ? -15.234 -10.219 9.172 1 97.94 154 GLY B N 1
ATOM 3832 C CA . GLY B 1 154 ? -16.5 -10.914 9.328 1 97.94 154 GLY B CA 1
ATOM 3833 C C . GLY B 1 154 ? -16.484 -12.328 8.781 1 97.94 154 GLY B C 1
ATOM 3834 O O . GLY B 1 154 ? -17.484 -13.039 8.867 1 97.94 154 GLY B O 1
ATOM 3835 N N . ALA B 1 155 ? -15.359 -12.781 8.266 1 98.25 155 ALA B N 1
ATOM 3836 C CA . ALA B 1 155 ? -15.234 -14.141 7.762 1 98.25 155 ALA B CA 1
ATOM 3837 C C . ALA B 1 155 ? -15.297 -15.156 8.898 1 98.25 155 ALA B C 1
ATOM 3839 O O . ALA B 1 155 ? -14.883 -14.859 10.023 1 98.25 155 ALA B O 1
ATOM 3840 N N . THR B 1 156 ? -15.812 -16.312 8.609 1 97.62 156 THR B N 1
ATOM 3841 C CA . THR B 1 156 ? -15.82 -17.406 9.57 1 97.62 156 THR B CA 1
ATOM 3842 C C . THR B 1 156 ? -14.516 -18.188 9.508 1 97.62 156 THR B C 1
ATOM 3844 O O . THR B 1 156 ? -14.125 -18.672 8.445 1 97.62 156 THR B O 1
ATOM 3847 N N . LEU B 1 157 ? -13.859 -18.266 10.656 1 97 157 LEU B N 1
ATOM 3848 C CA . LEU B 1 157 ? -12.664 -19.094 10.742 1 97 157 LEU B CA 1
ATOM 3849 C C . LEU B 1 157 ? -13.023 -20.531 11.078 1 97 157 LEU B C 1
ATOM 3851 O O . LEU B 1 157 ? -13.719 -20.797 12.062 1 97 157 LEU B O 1
ATOM 3855 N N . ARG B 1 158 ? -12.641 -21.422 10.203 1 97.19 158 ARG B N 1
ATOM 3856 C CA . ARG B 1 158 ? -12.781 -22.844 10.461 1 97.19 158 ARG B CA 1
ATOM 3857 C C . ARG B 1 158 ? -11.453 -23.453 10.891 1 97.19 158 ARG B C 1
ATOM 3859 O O . ARG B 1 158 ? -10.617 -23.797 10.055 1 97.19 158 ARG B O 1
ATOM 3866 N N . LYS B 1 159 ? -11.305 -23.656 12.172 1 95.94 159 LYS B N 1
ATOM 3867 C CA . LYS B 1 159 ? -10.062 -24.188 12.727 1 95.94 159 LYS B CA 1
ATOM 3868 C C . LYS B 1 159 ? -10.055 -25.719 12.656 1 95.94 159 LYS B C 1
ATOM 3870 O O . LYS B 1 159 ? -10.953 -26.375 13.195 1 95.94 159 LYS B O 1
ATOM 3875 N N . ILE B 1 160 ? -9.125 -26.234 12.016 1 96.94 160 ILE B N 1
ATOM 3876 C CA . ILE B 1 160 ? -9.055 -27.656 11.758 1 96.94 160 ILE B CA 1
ATOM 3877 C C . ILE B 1 160 ? -7.828 -28.25 12.469 1 96.94 160 ILE B C 1
ATOM 3879 O O . ILE B 1 160 ? -6.711 -27.766 12.289 1 96.94 160 ILE B O 1
ATOM 3883 N N . GLU B 1 161 ? -7.957 -29.281 13.227 1 95.12 161 GLU B N 1
ATOM 3884 C CA . GLU B 1 161 ? -6.848 -29.984 13.867 1 95.12 161 GLU B CA 1
ATOM 3885 C C . GLU B 1 161 ? -6.051 -30.797 12.859 1 95.12 161 GLU B C 1
ATOM 3887 O O . GLU B 1 161 ? -6.613 -31.312 11.891 1 95.12 161 GLU B O 1
ATOM 3892 N N . GLY B 1 162 ? -4.754 -30.875 13.148 1 90.75 162 GLY B N 1
ATOM 3893 C CA . GLY B 1 162 ? -3.943 -31.75 12.328 1 90.75 162 GLY B CA 1
ATOM 3894 C C . GLY B 1 162 ? -2.996 -31.016 11.406 1 90.75 162 GLY B C 1
ATOM 3895 O O . GLY B 1 162 ? -2.496 -29.938 11.758 1 90.75 162 GLY B O 1
ATOM 3896 N N . SER B 1 163 ? -2.684 -31.672 10.305 1 86 163 SER B N 1
ATOM 3897 C CA . SER B 1 163 ? -1.691 -31.188 9.352 1 86 163 SER B CA 1
ATOM 3898 C C . SER B 1 163 ? -2.303 -30.188 8.375 1 86 163 SER B C 1
ATOM 3900 O O . SER B 1 163 ? -3.518 -29.969 8.375 1 86 163 SER B O 1
ATOM 3902 N N . ARG B 1 164 ? -1.424 -29.594 7.602 1 85.44 164 ARG B N 1
ATOM 3903 C CA . ARG B 1 164 ? -1.875 -28.719 6.523 1 85.44 164 ARG B CA 1
ATOM 3904 C C . ARG B 1 164 ? -2.793 -29.469 5.562 1 85.44 164 ARG B C 1
ATOM 3906 O O . ARG B 1 164 ? -3.754 -28.891 5.043 1 85.44 164 ARG B O 1
ATOM 3913 N N . GLN B 1 165 ? -2.494 -30.656 5.363 1 87.94 165 GLN B N 1
ATOM 3914 C CA . GLN B 1 165 ? -3.32 -31.469 4.477 1 87.94 165 GLN B CA 1
ATOM 3915 C C . GLN B 1 165 ? -4.715 -31.672 5.059 1 87.94 165 GLN B C 1
ATOM 3917 O O . GLN B 1 165 ? -5.703 -31.703 4.324 1 87.94 165 GLN B O 1
ATOM 3922 N N . ASP B 1 166 ? -4.766 -31.797 6.332 1 93.5 166 ASP B N 1
ATOM 3923 C CA . ASP B 1 166 ? -6.062 -31.922 6.984 1 93.5 166 ASP B CA 1
ATOM 3924 C C . ASP B 1 166 ? -6.922 -30.688 6.754 1 93.5 166 ASP B C 1
ATOM 3926 O O . ASP B 1 166 ? -8.133 -30.781 6.547 1 93.5 166 ASP B O 1
ATOM 3930 N N . VAL B 1 167 ? -6.309 -29.578 6.824 1 94.62 167 VAL B N 1
ATOM 3931 C CA . VAL B 1 167 ? -6.996 -28.312 6.59 1 94.62 167 VAL B CA 1
ATOM 3932 C C . VAL B 1 167 ? -7.543 -28.281 5.164 1 94.62 167 VAL B C 1
ATOM 3934 O O . VAL B 1 167 ? -8.711 -27.953 4.949 1 94.62 167 VAL B O 1
ATOM 3937 N N . THR B 1 168 ? -6.742 -28.641 4.207 1 92.81 168 THR B N 1
ATOM 3938 C CA . THR B 1 168 ? -7.148 -28.656 2.805 1 92.81 168 THR B CA 1
ATOM 3939 C C . THR B 1 168 ? -8.289 -29.641 2.584 1 92.81 168 THR B C 1
ATOM 3941 O O . THR B 1 168 ? -9.266 -29.328 1.901 1 92.81 168 THR B O 1
ATOM 3944 N N . ASP B 1 169 ? -8.156 -30.828 3.172 1 94.5 169 ASP B N 1
ATOM 3945 C CA . ASP B 1 169 ? -9.18 -31.859 3.021 1 94.5 169 ASP B CA 1
ATOM 3946 C C . ASP B 1 169 ? -10.523 -31.375 3.574 1 94.5 169 ASP B C 1
ATOM 3948 O O . ASP B 1 169 ? -11.562 -31.609 2.961 1 94.5 169 ASP B O 1
ATOM 3952 N N . ALA B 1 170 ? -10.461 -30.75 4.68 1 96 170 ALA B N 1
ATOM 3953 C CA . ALA B 1 170 ? -11.68 -30.234 5.285 1 96 170 ALA B CA 1
ATOM 3954 C C . ALA B 1 170 ? -12.328 -29.172 4.395 1 96 170 ALA B C 1
ATOM 3956 O O . ALA B 1 170 ? -13.547 -29.125 4.258 1 96 170 ALA B O 1
ATOM 3957 N N . CYS B 1 171 ? -11.531 -28.312 3.881 1 95.69 171 CYS B N 1
ATOM 3958 C CA . CYS B 1 171 ? -12.023 -27.266 2.988 1 95.69 171 CYS B CA 1
ATOM 3959 C C . CYS B 1 171 ? -12.656 -27.859 1.74 1 95.69 171 CYS B C 1
ATOM 3961 O O . CYS B 1 171 ? -13.75 -27.453 1.343 1 95.69 171 CYS B O 1
ATOM 3963 N N . VAL B 1 172 ? -12.023 -28.828 1.177 1 93 172 VAL B N 1
ATOM 3964 C CA . VAL B 1 172 ? -12.508 -29.484 -0.032 1 93 172 VAL B CA 1
ATOM 3965 C C . VAL B 1 172 ? -13.812 -30.219 0.266 1 93 172 VAL B C 1
ATOM 3967 O O . VAL B 1 172 ? -14.734 -30.203 -0.55 1 93 172 VAL B O 1
ATOM 3970 N N . GLU B 1 173 ? -13.844 -30.812 1.379 1 94.12 173 GLU B N 1
ATOM 3971 C CA . GLU B 1 173 ? -15.078 -31.469 1.794 1 94.12 173 GLU B CA 1
ATOM 3972 C C . GLU B 1 173 ? -16.234 -30.469 1.877 1 94.12 173 GLU B C 1
ATOM 3974 O O . GLU B 1 173 ? -17.344 -30.766 1.458 1 94.12 173 GLU B O 1
ATOM 3979 N N . ALA B 1 174 ? -15.922 -29.328 2.416 1 92.75 174 ALA B N 1
ATOM 3980 C CA . ALA B 1 174 ? -16.938 -28.281 2.533 1 92.75 174 ALA B CA 1
ATOM 3981 C C . ALA B 1 174 ? -17.422 -27.844 1.159 1 92.75 174 ALA B C 1
ATOM 3983 O O . ALA B 1 174 ? -18.625 -27.625 0.96 1 92.75 174 ALA B O 1
ATOM 3984 N N . VAL B 1 175 ? -16.531 -27.703 0.239 1 91.75 175 VAL B N 1
ATOM 3985 C CA . VAL B 1 175 ? -16.875 -27.312 -1.126 1 91.75 175 VAL B CA 1
ATOM 3986 C C . VAL B 1 175 ? -17.75 -28.391 -1.768 1 91.75 175 VAL B C 1
ATOM 3988 O O . VAL B 1 175 ? -18.766 -28.078 -2.391 1 91.75 175 VAL B O 1
ATOM 3991 N N . ASN B 1 176 ? -17.375 -29.609 -1.511 1 89.38 176 ASN B N 1
ATOM 3992 C CA . ASN B 1 176 ? -18.062 -30.719 -2.16 1 89.38 176 ASN B CA 1
ATOM 3993 C C . ASN B 1 176 ? -19.453 -30.938 -1.569 1 89.38 176 ASN B C 1
ATOM 3995 O O . ASN B 1 176 ? -20.344 -31.422 -2.26 1 89.38 176 ASN B O 1
ATOM 3999 N N . LYS B 1 177 ? -19.641 -30.562 -0.373 1 90.06 177 LYS B N 1
ATOM 4000 C CA . LYS B 1 177 ? -20.891 -30.828 0.326 1 90.06 177 LYS B CA 1
ATOM 4001 C C . LYS B 1 177 ? -21.844 -29.641 0.206 1 90.06 177 LYS B C 1
ATOM 4003 O O . LYS B 1 177 ? -22.984 -29.719 0.647 1 90.06 177 LYS B O 1
ATOM 4008 N N . SER B 1 178 ? -21.312 -28.625 -0.32 1 84.94 178 SER B N 1
ATOM 4009 C CA . SER B 1 178 ? -22.156 -27.422 -0.383 1 84.94 178 SER B CA 1
ATOM 4010 C C . SER B 1 178 ? -22 -26.719 -1.729 1 84.94 178 SER B C 1
ATOM 4012 O O . SER B 1 178 ? -21.375 -27.25 -2.648 1 84.94 178 SER B O 1
ATOM 4014 N N . ASP B 1 179 ? -22.734 -25.672 -1.855 1 83.81 179 ASP B N 1
ATOM 4015 C CA . ASP B 1 179 ? -22.672 -24.844 -3.057 1 83.81 179 ASP B CA 1
ATOM 4016 C C . ASP B 1 179 ? -21.656 -23.719 -2.902 1 83.81 179 ASP B C 1
ATOM 4018 O O . ASP B 1 179 ? -21.719 -22.719 -3.609 1 83.81 179 ASP B O 1
ATOM 4022 N N . ALA B 1 180 ? -20.719 -23.953 -2.01 1 91.94 180 ALA B N 1
ATOM 4023 C CA . ALA B 1 180 ? -19.719 -22.906 -1.784 1 91.94 180 ALA B CA 1
ATOM 4024 C C . ALA B 1 180 ? -18.719 -22.859 -2.934 1 91.94 180 ALA B C 1
ATOM 4026 O O . ALA B 1 180 ? -18.438 -23.875 -3.578 1 91.94 180 ALA B O 1
ATOM 4027 N N . TYR B 1 181 ? -18.281 -21.672 -3.258 1 95.56 181 TYR B N 1
ATOM 4028 C CA . TYR B 1 181 ? -17.25 -21.438 -4.27 1 95.56 181 TYR B CA 1
ATOM 4029 C C . TYR B 1 181 ? -15.852 -21.594 -3.682 1 95.56 181 TYR B C 1
ATOM 4031 O O . TYR B 1 181 ? -15.516 -20.938 -2.695 1 95.56 181 TYR B O 1
ATOM 4039 N N . TYR B 1 182 ? -15.031 -22.5 -4.234 1 97.19 182 TYR B N 1
ATOM 4040 C CA . TYR B 1 182 ? -13.672 -22.688 -3.752 1 97.19 182 TYR B CA 1
ATOM 4041 C C . TYR B 1 182 ? -12.75 -21.578 -4.27 1 97.19 182 TYR B C 1
ATOM 4043 O O . TYR B 1 182 ? -12.148 -21.719 -5.336 1 97.19 182 TYR B O 1
ATOM 4051 N N . ALA B 1 183 ? -12.578 -20.578 -3.469 1 97.69 183 ALA B N 1
ATOM 4052 C CA . ALA B 1 183 ? -11.758 -19.422 -3.822 1 97.69 183 ALA B CA 1
ATOM 4053 C C . ALA B 1 183 ? -10.289 -19.688 -3.543 1 97.69 183 ALA B C 1
ATOM 4055 O O . ALA B 1 183 ? -9.609 -18.859 -2.906 1 97.69 183 ALA B O 1
ATOM 4056 N N . SER B 1 184 ? -9.828 -20.844 -4.043 1 96.75 184 SER B N 1
ATOM 4057 C CA . SER B 1 184 ? -8.453 -21.25 -3.783 1 96.75 184 SER B CA 1
ATOM 4058 C C . SER B 1 184 ? -7.469 -20.469 -4.641 1 96.75 184 SER B C 1
ATOM 4060 O O . SER B 1 184 ? -7.617 -20.406 -5.863 1 96.75 184 SER B O 1
ATOM 4062 N N . HIS B 1 185 ? -6.391 -19.953 -3.979 1 96.38 185 HIS B N 1
ATOM 4063 C CA . HIS B 1 185 ? -5.355 -19.234 -4.703 1 96.38 185 HIS B CA 1
ATOM 4064 C C . HIS B 1 185 ? -4.535 -20.172 -5.578 1 96.38 185 HIS B C 1
ATOM 4066 O O . HIS B 1 185 ? -3.893 -19.734 -6.535 1 96.38 185 HIS B O 1
ATOM 4072 N N . ALA B 1 186 ? -4.547 -21.453 -5.281 1 95.69 186 ALA B N 1
ATOM 4073 C CA . ALA B 1 186 ? -3.729 -22.406 -6.031 1 95.69 186 ALA B CA 1
ATOM 4074 C C . ALA B 1 186 ? -4.527 -23.047 -7.16 1 95.69 186 ALA B C 1
ATOM 4076 O O . ALA B 1 186 ? -3.971 -23.422 -8.195 1 95.69 186 ALA B O 1
ATOM 4077 N N . TRP B 1 187 ? -5.879 -23.156 -7.012 1 96.75 187 TRP B N 1
ATOM 4078 C CA . TRP B 1 187 ? -6.699 -23.938 -7.93 1 96.75 187 TRP B CA 1
ATOM 4079 C C . TRP B 1 187 ? -7.469 -23.016 -8.883 1 96.75 187 TRP B C 1
ATOM 4081 O O . TRP B 1 187 ? -7.629 -23.344 -10.062 1 96.75 187 TRP B O 1
ATOM 4091 N N . ASP B 1 188 ? -7.941 -21.891 -8.406 1 96.94 188 ASP B N 1
ATOM 4092 C CA . ASP B 1 188 ? -8.891 -21.062 -9.148 1 96.94 188 ASP B CA 1
ATOM 4093 C C . ASP B 1 188 ? -8.188 -20.297 -10.281 1 96.94 188 ASP B C 1
ATOM 4095 O O . ASP B 1 188 ? -7.305 -19.484 -10.031 1 96.94 188 ASP B O 1
ATOM 4099 N N . PRO B 1 189 ? -8.625 -20.484 -11.516 1 96.81 189 PRO B N 1
ATOM 4100 C CA . PRO B 1 189 ? -7.957 -19.812 -12.641 1 96.81 189 PRO B CA 1
ATOM 4101 C C . PRO B 1 189 ? -8.109 -18.297 -12.602 1 96.81 189 PRO B C 1
ATOM 4103 O O . PRO B 1 189 ? -7.273 -17.578 -13.148 1 96.81 189 PRO B O 1
ATOM 4106 N N . ALA B 1 190 ? -9.164 -17.812 -11.953 1 97.69 190 ALA B N 1
ATOM 4107 C CA . ALA B 1 190 ? -9.352 -16.359 -11.852 1 97.69 190 ALA B CA 1
ATOM 4108 C C . ALA B 1 190 ? -8.242 -15.719 -11.023 1 97.69 190 ALA B C 1
ATOM 4110 O O . ALA B 1 190 ? -7.836 -14.586 -11.289 1 97.69 190 ALA B O 1
ATOM 4111 N N . PHE B 1 191 ? -7.797 -16.484 -10.023 1 98.56 191 PHE B N 1
ATOM 4112 C CA . PHE B 1 191 ? -6.695 -15.984 -9.211 1 98.56 191 PHE B CA 1
ATOM 4113 C C . PHE B 1 191 ? -5.465 -15.719 -10.07 1 98.56 191 PHE B C 1
ATOM 4115 O O . PHE B 1 191 ? -4.824 -14.672 -9.938 1 98.56 191 PHE B O 1
ATOM 4122 N N . PHE B 1 192 ? -5.172 -16.547 -11 1 98.31 192 PHE B N 1
ATOM 4123 C CA . PHE B 1 192 ? -4.016 -16.422 -11.875 1 98.31 192 PHE B CA 1
ATOM 4124 C C . PHE B 1 192 ? -4.238 -15.32 -12.914 1 98.31 192 PHE B C 1
ATOM 4126 O O . PHE B 1 192 ? -3.291 -14.641 -13.32 1 98.31 192 PHE B O 1
ATOM 4133 N N . ALA B 1 193 ? -5.512 -15.164 -13.336 1 98.44 193 ALA B N 1
ATOM 4134 C CA . ALA B 1 193 ? -5.828 -14.031 -14.203 1 98.44 193 ALA B CA 1
ATOM 4135 C C . ALA B 1 193 ? -5.477 -12.711 -13.523 1 98.44 193 ALA B C 1
ATOM 4137 O O . ALA B 1 193 ? -4.906 -11.812 -14.156 1 98.44 193 ALA B O 1
ATOM 4138 N N . GLY B 1 194 ? -5.781 -12.617 -12.227 1 98.88 194 GLY B N 1
ATOM 4139 C CA . GLY B 1 194 ? -5.441 -11.422 -11.477 1 98.88 194 GLY B CA 1
ATOM 4140 C C . GLY B 1 194 ? -3.945 -11.203 -11.344 1 98.88 194 GLY B C 1
ATOM 4141 O O . GLY B 1 194 ? -3.451 -10.102 -11.578 1 98.88 194 GLY B O 1
ATOM 4142 N N . THR B 1 195 ? -3.219 -12.273 -11.023 1 98.88 195 THR B N 1
ATOM 4143 C CA . THR B 1 195 ? -1.789 -12.133 -10.773 1 98.88 195 THR B CA 1
ATOM 4144 C C . THR B 1 195 ? -1.039 -11.852 -12.078 1 98.88 195 THR B C 1
ATOM 4146 O O . THR B 1 195 ? 0.082 -11.336 -12.055 1 98.88 195 THR B O 1
ATOM 4149 N N . ALA B 1 196 ? -1.632 -12.102 -13.258 1 98.88 196 ALA B N 1
ATOM 4150 C CA . ALA B 1 196 ? -1.019 -11.805 -14.555 1 98.88 196 ALA B CA 1
ATOM 4151 C C . ALA B 1 196 ? -0.8 -10.305 -14.719 1 98.88 196 ALA B C 1
ATOM 4153 O O . ALA B 1 196 ? 0.082 -9.875 -15.469 1 98.88 196 ALA B O 1
ATOM 4154 N N . THR B 1 197 ? -1.549 -9.531 -13.984 1 98.94 197 THR B N 1
ATOM 4155 C CA . THR B 1 197 ? -1.487 -8.086 -14.148 1 98.94 197 THR B CA 1
ATOM 4156 C C . THR B 1 197 ? -0.179 -7.531 -13.594 1 98.94 197 THR B C 1
ATOM 4158 O O . THR B 1 197 ? 0.212 -6.406 -13.914 1 98.94 197 THR B O 1
ATOM 4161 N N . ALA B 1 198 ? 0.486 -8.297 -12.734 1 98.94 198 ALA B N 1
ATOM 4162 C CA . ALA B 1 198 ? 1.806 -7.871 -12.273 1 98.94 198 ALA B CA 1
ATOM 4163 C C . ALA B 1 198 ? 2.752 -7.645 -13.445 1 98.94 198 ALA B C 1
ATOM 4165 O O . ALA B 1 198 ? 3.43 -6.617 -13.523 1 98.94 198 ALA B O 1
ATOM 4166 N N . ALA B 1 199 ? 2.732 -8.602 -14.344 1 98.94 199 ALA B N 1
ATOM 4167 C CA . ALA B 1 199 ? 3.572 -8.516 -15.539 1 98.94 199 ALA B CA 1
ATOM 4168 C C . ALA B 1 199 ? 3.148 -7.355 -16.438 1 98.94 199 ALA B C 1
ATOM 4170 O O . ALA B 1 199 ? 3.992 -6.648 -16.984 1 98.94 199 ALA B O 1
ATOM 4171 N N . MET B 1 200 ? 1.88 -7.188 -16.547 1 98.88 200 MET B N 1
ATOM 4172 C CA . MET B 1 200 ? 1.341 -6.145 -17.422 1 98.88 200 MET B CA 1
ATOM 4173 C C . MET B 1 200 ? 1.708 -4.762 -16.891 1 98.88 200 MET B C 1
ATOM 4175 O O . MET B 1 200 ? 2.096 -3.885 -17.672 1 98.88 200 MET B O 1
ATOM 4179 N N . GLU B 1 201 ? 1.62 -4.582 -15.617 1 98.94 201 GLU B N 1
ATOM 4180 C CA . GLU B 1 201 ? 2.023 -3.322 -15.008 1 98.94 201 GLU B CA 1
ATOM 4181 C C . GLU B 1 201 ? 3.518 -3.07 -15.195 1 98.94 201 GLU B C 1
ATOM 4183 O O . GLU B 1 201 ? 3.928 -1.952 -15.516 1 98.94 201 GLU B O 1
ATOM 4188 N N . VAL B 1 202 ? 4.336 -4.125 -14.945 1 98.94 202 VAL B N 1
ATOM 4189 C CA . VAL B 1 202 ? 5.777 -3.977 -15.102 1 98.94 202 VAL B CA 1
ATOM 4190 C C . VAL B 1 202 ? 6.098 -3.492 -16.516 1 98.94 202 VAL B C 1
ATOM 4192 O O . VAL B 1 202 ? 6.867 -2.545 -16.688 1 98.94 202 VAL B O 1
ATOM 4195 N N . ALA B 1 203 ? 5.512 -4.113 -17.516 1 98.88 203 ALA B N 1
ATOM 4196 C CA . ALA B 1 203 ? 5.746 -3.723 -18.906 1 98.88 203 ALA B CA 1
ATOM 4197 C C . ALA B 1 203 ? 5.297 -2.285 -19.156 1 98.88 203 ALA B C 1
ATOM 4199 O O . ALA B 1 203 ? 6.027 -1.497 -19.766 1 98.88 203 ALA B O 1
ATOM 4200 N N . ALA B 1 204 ? 4.098 -1.962 -18.672 1 98.81 204 ALA B N 1
ATOM 4201 C CA . ALA B 1 204 ? 3.561 -0.618 -18.859 1 98.81 204 ALA B CA 1
ATOM 4202 C C . ALA B 1 204 ? 4.457 0.432 -18.219 1 98.81 204 ALA B C 1
ATOM 4204 O O . ALA B 1 204 ? 4.699 1.493 -18.797 1 98.81 204 ALA B O 1
ATOM 4205 N N . GLN B 1 205 ? 4.969 0.139 -17.094 1 98.75 205 GLN B N 1
ATOM 4206 C CA . GLN B 1 205 ? 5.797 1.073 -16.328 1 98.75 205 GLN B CA 1
ATOM 4207 C C . GLN B 1 205 ? 7.195 1.186 -16.938 1 98.75 205 GLN B C 1
ATOM 4209 O O . GLN B 1 205 ? 7.973 2.057 -16.547 1 98.75 205 GLN B O 1
ATOM 4214 N N . ARG B 1 206 ? 7.449 0.313 -17.859 1 98.38 206 ARG B N 1
ATOM 4215 C CA . ARG B 1 206 ? 8.727 0.307 -18.562 1 98.38 206 ARG B CA 1
ATOM 4216 C C . ARG B 1 206 ? 8.531 0.611 -20.047 1 98.38 206 ARG B C 1
ATOM 4218 O O . ARG B 1 206 ? 9.273 0.102 -20.891 1 98.38 206 ARG B O 1
ATOM 4225 N N . ASP B 1 207 ? 7.449 1.309 -20.359 1 97.81 207 ASP B N 1
ATOM 4226 C CA . ASP B 1 207 ? 7.137 1.725 -21.734 1 97.81 207 ASP B CA 1
ATOM 4227 C C . ASP B 1 207 ? 7.039 0.519 -22.656 1 97.81 207 ASP B C 1
ATOM 4229 O O . ASP B 1 207 ? 7.617 0.519 -23.75 1 97.81 207 ASP B O 1
ATOM 4233 N N . TRP B 1 208 ? 6.469 -0.529 -22.094 1 98.44 208 TRP B N 1
ATOM 4234 C CA . TRP B 1 208 ? 6.121 -1.746 -22.812 1 98.44 208 TRP B CA 1
ATOM 4235 C C . TRP B 1 208 ? 7.375 -2.486 -23.281 1 98.44 208 TRP B C 1
ATOM 4237 O O . TRP B 1 208 ? 7.414 -3.035 -24.375 1 98.44 208 TRP B O 1
ATOM 4247 N N . THR B 1 209 ? 8.352 -2.404 -22.406 1 98.5 209 THR B N 1
ATOM 4248 C CA . THR B 1 209 ? 9.555 -3.219 -22.547 1 98.5 209 THR B CA 1
ATOM 4249 C C . THR B 1 209 ? 9.688 -4.188 -21.375 1 98.5 209 THR B C 1
ATOM 4251 O O . THR B 1 209 ? 9.688 -3.773 -20.219 1 98.5 209 THR B O 1
ATOM 4254 N N . ALA B 1 210 ? 9.742 -5.461 -21.672 1 98.56 210 ALA B N 1
ATOM 4255 C CA . ALA B 1 210 ? 9.93 -6.465 -20.641 1 98.56 210 ALA B CA 1
ATOM 4256 C C . ALA B 1 210 ? 11.367 -6.445 -20.109 1 98.56 210 ALA B C 1
ATOM 4258 O O . ALA B 1 210 ? 12.297 -6.129 -20.859 1 98.56 210 ALA B O 1
ATOM 4259 N N . PRO B 1 211 ? 11.602 -6.719 -18.859 1 98.88 211 PRO B N 1
ATOM 4260 C CA . PRO B 1 211 ? 12.969 -6.941 -18.391 1 98.88 211 PRO B CA 1
ATOM 4261 C C . PRO B 1 211 ? 13.594 -8.211 -18.969 1 98.88 211 PRO B C 1
ATOM 4263 O O . PRO B 1 211 ? 12.898 -9 -19.609 1 98.88 211 PRO B O 1
ATOM 4266 N N . ASP B 1 212 ? 14.883 -8.305 -18.75 1 98.75 212 ASP B N 1
ATOM 4267 C CA . ASP B 1 212 ? 15.547 -9.547 -19.141 1 98.75 212 ASP B CA 1
ATOM 4268 C C . ASP B 1 212 ? 15.109 -10.711 -18.25 1 98.75 212 ASP B C 1
ATOM 4270 O O . ASP B 1 212 ? 14.977 -11.844 -18.734 1 98.75 212 ASP B O 1
ATOM 4274 N N . ALA B 1 213 ? 14.922 -10.422 -17.031 1 98.88 213 ALA B N 1
ATOM 4275 C CA . ALA B 1 213 ? 14.523 -11.461 -16.078 1 98.88 213 ALA B CA 1
ATOM 4276 C C . ALA B 1 213 ? 13.547 -10.914 -15.055 1 98.88 213 ALA B C 1
ATOM 4278 O O . ALA B 1 213 ? 13.555 -9.719 -14.75 1 98.88 213 ALA B O 1
ATOM 4279 N N . PHE B 1 214 ? 12.695 -11.742 -14.617 1 98.94 214 PHE B N 1
ATOM 4280 C CA . PHE B 1 214 ? 11.727 -11.484 -13.555 1 98.94 214 PHE B CA 1
ATOM 4281 C C . PHE B 1 214 ? 11.836 -12.531 -12.453 1 98.94 214 PHE B C 1
ATOM 4283 O O . PHE B 1 214 ? 11.703 -13.727 -12.711 1 98.94 214 PHE B O 1
ATOM 4290 N N . VAL B 1 215 ? 12.117 -12.086 -11.18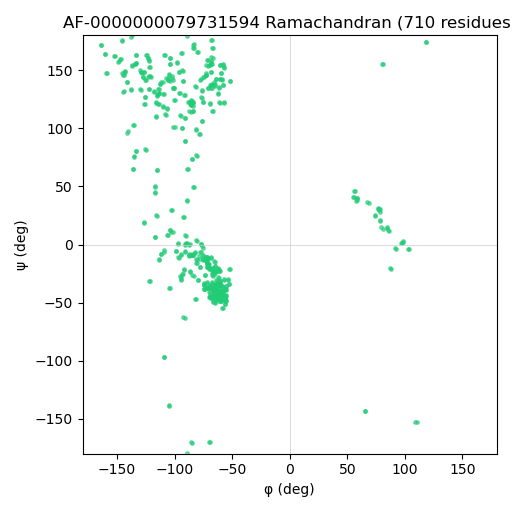8 1 98.94 215 VAL B N 1
ATOM 4291 C CA . VAL B 1 215 ? 12.43 -12.992 -10.086 1 98.94 215 VAL B CA 1
ATOM 4292 C C . VAL B 1 215 ? 11.328 -12.922 -9.023 1 98.94 215 VAL B C 1
ATOM 4294 O O . VAL B 1 215 ? 10.922 -11.828 -8.617 1 98.94 215 VAL B O 1
ATOM 4297 N N . THR B 1 216 ? 10.836 -14.008 -8.633 1 98.88 216 THR B N 1
ATOM 4298 C CA . THR B 1 216 ? 9.828 -14.078 -7.578 1 98.88 216 THR B CA 1
ATOM 4299 C C . THR B 1 216 ? 10.133 -15.219 -6.613 1 98.88 216 THR B C 1
ATOM 4301 O O . THR B 1 216 ? 10.773 -16.203 -6.984 1 98.88 216 THR B O 1
ATOM 4304 N N . PRO B 1 217 ? 9.656 -15.078 -5.328 1 98.75 217 PRO B N 1
ATOM 4305 C CA . PRO B 1 217 ? 9.508 -16.312 -4.562 1 98.75 217 PRO B CA 1
ATOM 4306 C C . PRO B 1 217 ? 8.594 -17.328 -5.254 1 98.75 217 PRO B C 1
ATOM 4308 O O . PRO B 1 217 ? 7.742 -16.953 -6.062 1 98.75 217 PRO B O 1
ATOM 4311 N N . LEU B 1 218 ? 8.875 -18.594 -4.941 1 98.75 218 LEU B N 1
ATOM 4312 C CA . LEU B 1 218 ? 8.156 -19.641 -5.664 1 98.75 218 LEU B CA 1
ATOM 4313 C C . LEU B 1 218 ? 7.676 -20.734 -4.711 1 98.75 218 LEU B C 1
ATOM 4315 O O . LEU B 1 218 ? 8.484 -21.5 -4.172 1 98.75 218 LEU B O 1
ATOM 4319 N N . GLY B 1 219 ? 6.367 -20.719 -4.371 1 97 219 GLY B N 1
ATOM 4320 C CA . GLY B 1 219 ? 5.656 -21.781 -3.693 1 97 219 GLY B CA 1
ATOM 4321 C C . GLY B 1 219 ? 4.672 -22.516 -4.594 1 97 219 GLY B C 1
ATOM 4322 O O . GLY B 1 219 ? 5.07 -23.281 -5.461 1 97 219 GLY B O 1
ATOM 4323 N N . HIS B 1 220 ? 3.395 -22.078 -4.5 1 95.88 220 HIS B N 1
ATOM 4324 C CA . HIS B 1 220 ? 2.402 -22.594 -5.441 1 95.88 220 HIS B CA 1
ATOM 4325 C C . HIS B 1 220 ? 2.586 -21.969 -6.824 1 95.88 220 HIS B C 1
ATOM 4327 O O . HIS B 1 220 ? 2.018 -22.453 -7.805 1 95.88 220 HIS B O 1
ATOM 4333 N N . GLY B 1 221 ? 3.379 -20.953 -6.844 1 97.75 221 GLY B N 1
ATOM 4334 C CA . GLY B 1 221 ? 3.711 -20.312 -8.109 1 97.75 221 GLY B CA 1
ATOM 4335 C C . GLY B 1 221 ? 2.605 -19.422 -8.641 1 97.75 221 GLY B C 1
ATOM 4336 O O . GLY B 1 221 ? 2.469 -19.25 -9.852 1 97.75 221 GLY B O 1
ATOM 4337 N N . THR B 1 222 ? 1.814 -18.797 -7.75 1 98 222 THR B N 1
ATOM 4338 C CA . THR B 1 222 ? 0.688 -17.984 -8.211 1 98 222 THR B CA 1
ATOM 4339 C C . THR B 1 222 ? 1.176 -16.719 -8.906 1 98 222 THR B C 1
ATOM 4341 O O . THR B 1 222 ? 0.696 -16.375 -9.992 1 98 222 THR B O 1
ATOM 4344 N N . LEU B 1 223 ? 2.141 -16.062 -8.305 1 98.75 223 LEU B N 1
ATOM 4345 C CA . LEU B 1 223 ? 2.689 -14.875 -8.961 1 98.75 223 LEU B CA 1
ATOM 4346 C C . LEU B 1 223 ? 3.584 -15.273 -10.133 1 98.75 223 LEU B C 1
ATOM 4348 O O . LEU B 1 223 ? 3.57 -14.617 -11.18 1 98.75 223 LEU B O 1
ATOM 4352 N N . PHE B 1 224 ? 4.367 -16.344 -10.023 1 98.88 224 PHE B N 1
ATOM 4353 C CA . PHE B 1 224 ? 5.273 -16.844 -11.047 1 98.88 224 PHE B CA 1
ATOM 4354 C C . PHE B 1 224 ? 4.516 -17.172 -12.32 1 98.88 224 PHE B C 1
ATOM 4356 O O . PHE B 1 224 ? 4.828 -16.656 -13.391 1 98.88 224 PHE B O 1
ATOM 4363 N N . LEU B 1 225 ? 3.512 -18 -12.172 1 98.81 225 LEU B N 1
ATOM 4364 C CA . LEU B 1 225 ? 2.697 -18.391 -13.312 1 98.81 225 LEU B CA 1
ATOM 4365 C C . LEU B 1 225 ? 1.868 -17.219 -13.828 1 98.81 225 LEU B C 1
ATOM 4367 O O . LEU B 1 225 ? 1.64 -17.094 -15.031 1 98.81 225 LEU B O 1
ATOM 4371 N N . GLY B 1 226 ? 1.383 -16.391 -12.867 1 98.75 226 GLY B N 1
ATOM 4372 C CA . GLY B 1 226 ? 0.707 -15.18 -13.281 1 98.75 226 GLY B CA 1
ATOM 4373 C C . GLY B 1 226 ? 1.566 -14.289 -14.164 1 98.75 226 GLY B C 1
ATOM 4374 O O . GLY B 1 226 ? 1.111 -13.812 -15.203 1 98.75 226 GLY B O 1
ATOM 4375 N N . ALA B 1 227 ? 2.77 -14.086 -13.75 1 98.88 227 ALA B N 1
ATOM 4376 C CA . ALA B 1 227 ? 3.695 -13.258 -14.523 1 98.88 227 ALA B CA 1
ATOM 4377 C C . ALA B 1 227 ? 3.941 -13.859 -15.906 1 98.88 227 ALA B C 1
ATOM 4379 O O . ALA B 1 227 ? 3.918 -13.148 -16.906 1 98.88 227 ALA B O 1
ATOM 4380 N N . TYR B 1 228 ? 4.133 -15.156 -15.992 1 98.88 228 TYR B N 1
ATOM 4381 C CA . TYR B 1 228 ? 4.316 -15.836 -17.266 1 98.88 228 TYR B CA 1
ATOM 4382 C C . TYR B 1 228 ? 3.143 -15.562 -18.203 1 98.88 228 TYR B C 1
ATOM 4384 O O . TYR B 1 228 ? 3.338 -15.164 -19.359 1 98.88 228 TYR B O 1
ATOM 4392 N N . ARG B 1 229 ? 1.98 -15.797 -17.641 1 98.56 229 ARG B N 1
ATOM 4393 C CA . ARG B 1 229 ? 0.768 -15.617 -18.438 1 98.56 229 ARG B CA 1
ATOM 4394 C C . ARG B 1 229 ? 0.617 -14.172 -18.891 1 98.56 229 ARG B C 1
ATOM 4396 O O . ARG B 1 229 ? 0.209 -13.914 -20.031 1 98.56 229 ARG B O 1
ATOM 4403 N N . GLY B 1 230 ? 0.938 -13.234 -18 1 98.81 230 GLY B N 1
ATOM 4404 C CA . GLY B 1 230 ? 0.835 -11.82 -18.328 1 98.81 230 GLY B CA 1
ATOM 4405 C C . GLY B 1 230 ? 1.799 -11.391 -19.422 1 98.81 230 GLY B C 1
ATOM 4406 O O . GLY B 1 230 ? 1.395 -10.758 -20.391 1 98.81 230 GLY B O 1
ATOM 4407 N N . PHE B 1 231 ? 3.08 -11.742 -19.281 1 98.88 231 PHE B N 1
ATOM 4408 C CA . PHE B 1 231 ? 4.07 -11.383 -20.297 1 98.88 231 PHE B CA 1
ATOM 4409 C C . PHE B 1 231 ? 3.752 -12.055 -21.625 1 98.88 231 PHE B C 1
ATOM 4411 O O . PHE B 1 231 ? 3.893 -11.438 -22.688 1 98.88 231 PHE B O 1
ATOM 4418 N N . ARG B 1 232 ? 3.342 -13.305 -21.562 1 98.62 232 ARG B N 1
ATOM 4419 C CA . ARG B 1 232 ? 2.982 -14.031 -22.781 1 98.62 232 ARG B CA 1
ATOM 4420 C C . ARG B 1 232 ? 1.814 -13.352 -23.5 1 98.62 232 ARG B C 1
ATOM 4422 O O . ARG B 1 232 ? 1.812 -13.234 -24.719 1 98.62 232 ARG B O 1
ATOM 4429 N N . ALA B 1 233 ? 0.797 -12.969 -22.719 1 98.62 233 ALA B N 1
ATOM 4430 C CA . ALA B 1 233 ? -0.357 -12.289 -23.297 1 98.62 233 ALA B CA 1
ATOM 4431 C C . ALA B 1 233 ? 0.059 -10.992 -23.984 1 98.62 233 ALA B C 1
ATOM 4433 O O . ALA B 1 233 ? -0.416 -10.68 -25.078 1 98.62 233 ALA B O 1
ATOM 4434 N N . LEU B 1 234 ? 0.917 -10.25 -23.328 1 98.75 234 LEU B N 1
ATOM 4435 C CA . LEU B 1 234 ? 1.402 -9 -23.906 1 98.75 234 LEU B CA 1
ATOM 4436 C C . LEU B 1 234 ? 2.164 -9.258 -25.188 1 98.75 234 LEU B C 1
ATOM 4438 O O . LEU B 1 234 ? 2.014 -8.508 -26.172 1 98.75 234 LEU B O 1
ATOM 4442 N N . GLN B 1 235 ? 2.986 -10.289 -25.172 1 98.62 235 GLN B N 1
ATOM 4443 C CA . GLN B 1 235 ? 3.736 -10.641 -26.375 1 98.62 235 GLN B CA 1
ATOM 4444 C C . GLN B 1 235 ? 2.799 -11.031 -27.516 1 98.62 235 GLN B C 1
ATOM 4446 O O . GLN B 1 235 ? 2.977 -10.586 -28.656 1 98.62 235 GLN B O 1
ATOM 4451 N N . LYS B 1 236 ? 1.848 -11.828 -27.203 1 98 236 LYS B N 1
ATOM 4452 C CA . LYS B 1 236 ? 0.875 -12.266 -28.203 1 98 236 LYS B CA 1
ATOM 4453 C C . LYS B 1 236 ? 0.104 -11.078 -28.766 1 98 236 LYS B C 1
ATOM 4455 O O . LYS B 1 236 ? -0.258 -11.078 -29.953 1 98 236 LYS B O 1
ATOM 4460 N N . ALA B 1 237 ? -0.157 -10.109 -27.953 1 98.12 237 ALA B N 1
ATOM 4461 C CA . ALA B 1 237 ? -0.881 -8.914 -28.391 1 98.12 237 ALA B CA 1
ATOM 4462 C C . ALA B 1 237 ? 0.009 -8.008 -29.219 1 98.12 237 ALA B C 1
ATOM 4464 O O . ALA B 1 237 ? -0.472 -7.051 -29.844 1 98.12 237 ALA B O 1
ATOM 4465 N N . GLY B 1 238 ? 1.282 -8.281 -29.188 1 98 238 GLY B N 1
ATOM 4466 C CA . GLY B 1 238 ? 2.23 -7.457 -29.922 1 98 238 GLY B CA 1
ATOM 4467 C C . GLY B 1 238 ? 2.672 -6.227 -29.156 1 98 238 GLY B C 1
ATOM 4468 O O . GLY B 1 238 ? 3.205 -5.281 -29.734 1 98 238 GLY B O 1
ATOM 4469 N N . TRP B 1 239 ? 2.402 -6.18 -27.844 1 98.38 239 TRP B N 1
ATOM 4470 C CA . TRP B 1 239 ? 2.686 -4.992 -27.047 1 98.38 239 TRP B CA 1
ATOM 4471 C C . TRP B 1 239 ? 4.125 -5.012 -26.531 1 98.38 239 TRP B C 1
ATOM 4473 O O . TRP B 1 239 ? 4.672 -3.971 -26.172 1 98.38 239 TRP B O 1
ATOM 4483 N N . ILE B 1 240 ? 4.734 -6.211 -26.438 1 98.38 240 ILE B N 1
ATOM 4484 C CA . ILE B 1 240 ? 6.145 -6.355 -26.094 1 98.38 240 ILE B CA 1
ATOM 4485 C C . ILE B 1 240 ? 6.816 -7.336 -27.047 1 98.38 240 ILE B C 1
ATOM 4487 O O . ILE B 1 240 ? 6.148 -8.164 -27.672 1 98.38 240 ILE B O 1
ATOM 4491 N N . ASP B 1 241 ? 8.133 -7.324 -27.109 1 97.62 241 ASP B N 1
ATOM 4492 C CA . ASP B 1 241 ? 8.859 -8.086 -28.109 1 97.62 241 ASP B CA 1
ATOM 4493 C C . ASP B 1 241 ? 9.289 -9.453 -27.578 1 97.62 241 ASP B C 1
ATOM 4495 O O . ASP B 1 241 ? 9.469 -10.398 -28.344 1 97.62 241 ASP B O 1
ATOM 4499 N N . SER B 1 242 ? 9.5 -9.453 -26.281 1 97.31 242 SER B N 1
ATOM 4500 C CA . SER B 1 242 ? 10 -10.68 -25.672 1 97.31 242 SER B CA 1
ATOM 4501 C C . SER B 1 242 ? 9.469 -10.859 -24.25 1 97.31 242 SER B C 1
ATOM 4503 O O . SER B 1 242 ? 8.969 -9.906 -23.656 1 97.31 242 SER B O 1
ATOM 4505 N N . ILE B 1 243 ? 9.508 -12.047 -23.812 1 98.19 243 ILE B N 1
ATOM 4506 C CA . ILE B 1 243 ? 9.141 -12.375 -22.438 1 98.19 243 ILE B CA 1
ATOM 4507 C C . ILE B 1 243 ? 10.406 -12.586 -21.609 1 98.19 243 ILE B C 1
ATOM 4509 O O . ILE B 1 243 ? 11.398 -13.133 -22.094 1 98.19 243 ILE B O 1
ATOM 4513 N N . PRO B 1 244 ? 10.398 -12.195 -20.406 1 98.81 244 PRO B N 1
ATOM 4514 C CA . PRO B 1 244 ? 11.594 -12.344 -19.562 1 98.81 244 PRO B CA 1
ATOM 4515 C C . PRO B 1 244 ? 11.875 -13.797 -19.188 1 98.81 244 PRO B C 1
ATOM 4517 O O . PRO B 1 244 ? 10.961 -14.617 -19.172 1 98.81 244 PRO B O 1
ATOM 4520 N N . THR B 1 245 ? 13.141 -14.055 -18.938 1 98.75 245 THR B N 1
ATOM 4521 C CA . THR B 1 245 ? 13.492 -15.258 -18.203 1 98.75 245 THR B CA 1
ATOM 4522 C C . THR B 1 245 ? 12.852 -15.25 -16.812 1 98.75 245 THR B C 1
ATOM 4524 O O . THR B 1 245 ? 13.062 -14.32 -16.031 1 98.75 245 THR B O 1
ATOM 4527 N N . LEU B 1 246 ? 12.055 -16.266 -16.531 1 98.88 246 LEU B N 1
ATOM 4528 C CA . LEU B 1 246 ? 11.406 -16.328 -15.219 1 98.88 246 LEU B CA 1
ATOM 4529 C C . LEU B 1 246 ? 12.258 -17.109 -14.227 1 98.88 246 LEU B C 1
ATOM 4531 O O . LEU B 1 246 ? 12.711 -18.219 -14.523 1 98.88 246 LEU B O 1
ATOM 4535 N N . LEU B 1 247 ? 12.484 -16.516 -13.117 1 98.94 247 LEU B N 1
ATOM 4536 C CA . LEU B 1 247 ? 13.359 -17.109 -12.109 1 98.94 247 LEU B CA 1
ATOM 4537 C C . LEU B 1 247 ? 12.648 -17.219 -10.766 1 98.94 247 LEU B C 1
ATOM 4539 O O . LEU B 1 247 ? 12.055 -16.25 -10.289 1 98.94 247 LEU B O 1
ATOM 4543 N N . GLY B 1 248 ? 12.656 -18.438 -10.195 1 98.88 248 GLY B N 1
ATOM 4544 C CA . GLY B 1 248 ? 11.969 -18.703 -8.945 1 98.88 248 GLY B CA 1
ATOM 4545 C C . GLY B 1 248 ? 12.914 -19.016 -7.801 1 98.88 248 GLY B C 1
ATOM 4546 O O . GLY B 1 248 ? 13.93 -19.688 -7.992 1 98.88 248 GLY B O 1
ATOM 4547 N N . ALA B 1 249 ? 12.648 -18.469 -6.617 1 98.88 249 ALA B N 1
ATOM 4548 C CA . ALA B 1 249 ? 13.375 -18.812 -5.395 1 98.88 249 ALA B CA 1
ATOM 4549 C C . ALA B 1 249 ? 12.523 -19.672 -4.473 1 98.88 249 ALA B C 1
ATOM 4551 O O . ALA B 1 249 ? 11.453 -19.25 -4.02 1 98.88 249 ALA B O 1
ATOM 4552 N N . GLN B 1 250 ? 12.93 -20.859 -4.199 1 98.81 250 GLN B N 1
ATOM 4553 C CA . GLN B 1 250 ? 12.227 -21.75 -3.283 1 98.81 250 GLN B CA 1
ATOM 4554 C C . GLN B 1 250 ? 12.938 -21.828 -1.936 1 98.81 250 GLN B C 1
ATOM 4556 O O . GLN B 1 250 ? 14.086 -21.391 -1.809 1 98.81 250 GLN B O 1
ATOM 4561 N N . ALA B 1 251 ? 12.234 -22.266 -0.888 1 98.5 251 ALA B N 1
ATOM 4562 C CA . ALA B 1 251 ? 12.805 -22.469 0.439 1 98.5 251 ALA B CA 1
ATOM 4563 C C . ALA B 1 251 ? 13.625 -23.75 0.492 1 98.5 251 ALA B C 1
ATOM 4565 O O . ALA B 1 251 ? 13.125 -24.828 0.158 1 98.5 251 ALA B O 1
ATOM 4566 N N . ALA B 1 252 ? 14.883 -23.578 0.937 1 98.38 252 ALA B N 1
ATOM 4567 C CA . ALA B 1 252 ? 15.695 -24.781 1.112 1 98.38 252 ALA B CA 1
ATOM 4568 C C . ALA B 1 252 ? 14.977 -25.828 1.957 1 98.38 252 ALA B C 1
ATOM 4570 O O . ALA B 1 252 ? 14.305 -25.484 2.936 1 98.38 252 ALA B O 1
ATOM 4571 N N . GLY B 1 253 ? 15.117 -27.078 1.57 1 97.56 253 GLY B N 1
ATOM 4572 C CA . GLY B 1 253 ? 14.477 -28.172 2.279 1 97.56 253 GLY B CA 1
ATOM 4573 C C . GLY B 1 253 ? 13.07 -28.469 1.786 1 97.56 253 GLY B C 1
ATOM 4574 O O . GLY B 1 253 ? 12.508 -29.531 2.066 1 97.56 253 GLY B O 1
ATOM 4575 N N . VAL B 1 254 ? 12.422 -27.547 1.135 1 97.31 254 VAL B N 1
ATOM 4576 C CA . VAL B 1 254 ? 11.133 -27.703 0.463 1 97.31 254 VAL B CA 1
ATOM 4577 C C . VAL B 1 254 ? 11.188 -27.047 -0.917 1 97.31 254 VAL B C 1
ATOM 4579 O O . VAL B 1 254 ? 10.625 -25.969 -1.127 1 97.31 254 VAL B O 1
ATOM 4582 N N . ALA B 1 255 ? 11.852 -27.734 -1.829 1 98.38 255 ALA B N 1
ATOM 4583 C CA . ALA B 1 255 ? 12.141 -27.125 -3.125 1 98.38 255 ALA B CA 1
ATOM 4584 C C . ALA B 1 255 ? 11.875 -28.109 -4.262 1 98.38 255 ALA B C 1
ATOM 4586 O O . ALA B 1 255 ? 12.789 -28.438 -5.027 1 98.38 255 ALA B O 1
ATOM 4587 N N . PRO B 1 256 ? 10.625 -28.469 -4.418 1 98.25 256 PRO B N 1
ATOM 4588 C CA . PRO B 1 256 ? 10.305 -29.5 -5.406 1 98.25 256 PRO B CA 1
ATOM 4589 C C . PRO B 1 256 ? 10.617 -29.078 -6.836 1 98.25 256 PRO B C 1
ATOM 4591 O O . PRO B 1 256 ? 10.977 -29.906 -7.672 1 98.25 256 PRO B O 1
ATOM 4594 N N . VAL B 1 257 ? 10.461 -27.797 -7.207 1 98.75 257 VAL B N 1
ATOM 4595 C CA . VAL B 1 257 ? 10.766 -27.328 -8.555 1 98.75 257 VAL B CA 1
ATOM 4596 C C . VAL B 1 257 ? 12.266 -27.438 -8.82 1 98.75 257 VAL B C 1
ATOM 4598 O O . VAL B 1 257 ? 12.68 -27.891 -9.883 1 98.75 257 VAL B O 1
ATOM 4601 N N . VAL B 1 258 ? 13.047 -27.047 -7.844 1 98.69 258 VAL B N 1
ATOM 4602 C CA . VAL B 1 258 ? 14.5 -27.141 -7.949 1 98.69 258 VAL B CA 1
ATOM 4603 C C . VAL B 1 258 ? 14.898 -28.609 -8.18 1 98.69 258 VAL B C 1
ATOM 4605 O O . VAL B 1 258 ? 15.727 -28.906 -9.047 1 98.69 258 VAL B O 1
ATOM 4608 N N . GLU B 1 259 ? 14.289 -29.453 -7.418 1 98.25 259 GLU B N 1
ATOM 4609 C CA . GLU B 1 259 ? 14.562 -30.875 -7.551 1 98.25 259 GLU B CA 1
ATOM 4610 C C . GLU B 1 259 ? 14.203 -31.375 -8.945 1 98.25 259 GLU B C 1
ATOM 4612 O O . GLU B 1 259 ? 14.961 -32.125 -9.555 1 98.25 259 GLU B O 1
ATOM 4617 N N . ALA B 1 260 ? 13.086 -31 -9.383 1 98.44 260 ALA B N 1
ATOM 4618 C CA . ALA B 1 260 ? 12.617 -31.422 -10.695 1 98.44 260 ALA B CA 1
ATOM 4619 C C . ALA B 1 260 ? 13.555 -30.938 -11.797 1 98.44 260 ALA B C 1
ATOM 4621 O O . ALA B 1 260 ? 13.672 -31.594 -12.844 1 98.44 260 ALA B O 1
ATOM 4622 N N . LEU B 1 261 ? 14.227 -29.844 -11.594 1 98.25 261 LEU B N 1
ATOM 4623 C CA . LEU B 1 261 ? 15.141 -29.266 -12.578 1 98.25 261 LEU B CA 1
ATOM 4624 C C . LEU B 1 261 ? 16.531 -29.875 -12.445 1 98.25 261 LEU B C 1
ATOM 4626 O O . LEU B 1 261 ? 17.453 -29.5 -13.172 1 98.25 261 LEU B O 1
ATOM 4630 N N . GLY B 1 262 ? 16.656 -30.812 -11.469 1 97.31 262 GLY B N 1
ATOM 4631 C CA . GLY B 1 262 ? 17.922 -31.484 -11.273 1 97.31 262 GLY B CA 1
ATOM 4632 C C . GLY B 1 262 ? 18.875 -30.719 -10.367 1 97.31 262 GLY B C 1
ATOM 4633 O O . GLY B 1 262 ? 20.078 -31.016 -10.32 1 97.31 262 GLY B O 1
ATOM 4634 N N . GLY B 1 263 ? 18.312 -29.703 -9.719 1 95.88 263 GLY B N 1
ATOM 4635 C CA . GLY B 1 263 ? 19.141 -28.891 -8.836 1 95.88 263 GLY B CA 1
ATOM 4636 C C . GLY B 1 263 ? 19.188 -29.422 -7.414 1 95.88 263 GLY B C 1
ATOM 4637 O O . GLY B 1 263 ? 18.562 -30.453 -7.109 1 95.88 263 GLY B O 1
ATOM 4638 N N . ASP B 1 264 ? 19.953 -28.719 -6.547 1 94.56 264 ASP B N 1
ATOM 4639 C CA . ASP B 1 264 ? 20.062 -29.031 -5.129 1 94.56 264 ASP B CA 1
ATOM 4640 C C . ASP B 1 264 ? 18.953 -28.375 -4.32 1 94.56 264 ASP B C 1
ATOM 4642 O O . ASP B 1 264 ? 18.922 -27.156 -4.176 1 94.56 264 ASP B O 1
ATOM 4646 N N . PRO B 1 265 ? 18.109 -29.156 -3.756 1 94.81 265 PRO B N 1
ATOM 4647 C CA . PRO B 1 265 ? 16.984 -28.578 -3.002 1 94.81 265 PRO B CA 1
ATOM 4648 C C . PRO B 1 265 ? 17.406 -28.047 -1.637 1 94.81 265 PRO B C 1
ATOM 4650 O O . PRO B 1 265 ? 16.594 -27.453 -0.925 1 94.81 265 PRO B O 1
ATOM 4653 N N . GLY B 1 266 ? 18.672 -28.188 -1.308 1 87.81 266 GLY B N 1
ATOM 4654 C CA . GLY B 1 266 ? 19.141 -27.781 0.001 1 87.81 266 GLY B CA 1
ATOM 4655 C C . GLY B 1 266 ? 18.859 -28.797 1.089 1 87.81 266 GLY B C 1
ATOM 4656 O O . GLY B 1 266 ? 18.031 -29.688 0.906 1 87.81 266 GLY B O 1
ATOM 4657 N N . GLY B 1 267 ? 19.625 -28.812 2.199 1 86.19 267 GLY B N 1
ATOM 4658 C CA . GLY B 1 267 ? 19.469 -29.797 3.258 1 86.19 267 GLY B CA 1
ATOM 4659 C C . GLY B 1 267 ? 18.547 -29.344 4.367 1 86.19 267 GLY B C 1
ATOM 4660 O O . GLY B 1 267 ? 17.422 -29.828 4.48 1 86.19 267 GLY B O 1
ATOM 4661 N N . SER B 1 268 ? 18.969 -28.219 5.047 1 92.25 268 SER B N 1
ATOM 4662 C CA . SER B 1 268 ? 18.188 -27.734 6.191 1 92.25 268 SER B CA 1
ATOM 4663 C C . SER B 1 268 ? 16.984 -26.906 5.742 1 92.25 268 SER B C 1
ATOM 4665 O O . SER B 1 268 ? 17.109 -26.047 4.867 1 92.25 268 SER B O 1
ATOM 4667 N N . ARG B 1 269 ? 15.906 -27.203 6.371 1 95.56 269 ARG B N 1
ATOM 4668 C CA . ARG B 1 269 ? 14.648 -26.516 6.051 1 95.56 269 ARG B CA 1
ATOM 4669 C C . ARG B 1 269 ? 14.75 -25.031 6.34 1 95.56 269 ARG B C 1
ATOM 4671 O O . ARG B 1 269 ? 15.227 -24.625 7.402 1 95.56 269 ARG B O 1
ATOM 4678 N N . ASN B 1 270 ? 14.352 -24.188 5.352 1 97.75 270 ASN B N 1
ATOM 4679 C CA . ASN B 1 270 ? 14.289 -22.734 5.527 1 97.75 270 ASN B CA 1
ATOM 4680 C C . ASN B 1 270 ? 13.008 -22.312 6.238 1 97.75 270 ASN B C 1
ATOM 4682 O O . ASN B 1 270 ? 12 -22.031 5.59 1 97.75 270 ASN B O 1
ATOM 4686 N N . ASP B 1 271 ? 13.062 -22.078 7.477 1 95.06 271 ASP B N 1
ATOM 4687 C CA . ASP B 1 271 ? 11.883 -21.781 8.289 1 95.06 271 ASP B CA 1
ATOM 4688 C C . ASP B 1 271 ? 11.547 -20.297 8.242 1 95.06 271 ASP B C 1
ATOM 4690 O O . ASP B 1 271 ? 10.477 -19.875 8.695 1 95.06 271 ASP B O 1
ATOM 4694 N N . ALA B 1 272 ? 12.43 -19.484 7.652 1 96.19 272 ALA B N 1
ATOM 4695 C CA . ALA B 1 272 ? 12.188 -18.047 7.555 1 96.19 272 ALA B CA 1
ATOM 4696 C C . ALA B 1 272 ? 11.203 -17.734 6.43 1 96.19 272 ALA B C 1
ATOM 4698 O O . ALA B 1 272 ? 10.617 -16.656 6.391 1 96.19 272 ALA B O 1
ATOM 4699 N N . ALA B 1 273 ? 11.062 -18.672 5.52 1 95.56 273 ALA B N 1
ATOM 4700 C CA . ALA B 1 273 ? 10.211 -18.453 4.355 1 95.56 273 ALA B CA 1
ATOM 4701 C C . ALA B 1 273 ? 9.023 -19.406 4.359 1 95.56 273 ALA B C 1
ATOM 4703 O O . ALA B 1 273 ? 8.828 -20.172 3.41 1 95.56 273 ALA B O 1
ATOM 4704 N N . ASP B 1 274 ? 8.227 -19.266 5.309 1 89.25 274 ASP B N 1
ATOM 4705 C CA . ASP B 1 274 ? 7.117 -20.188 5.539 1 89.25 274 ASP B CA 1
ATOM 4706 C C . ASP B 1 274 ? 6.078 -20.078 4.43 1 89.25 274 ASP B C 1
ATOM 4708 O O . ASP B 1 274 ? 5.398 -21.062 4.113 1 89.25 274 ASP B O 1
ATOM 4712 N N . GLY B 1 275 ? 5.969 -18.984 3.787 1 89.38 275 GLY B N 1
ATOM 4713 C CA . GLY B 1 275 ? 4.938 -18.734 2.795 1 89.38 275 GLY B CA 1
ATOM 4714 C C . GLY B 1 275 ? 5.133 -19.516 1.514 1 89.38 275 GLY B C 1
ATOM 4715 O O . GLY B 1 275 ? 4.211 -19.641 0.703 1 89.38 275 GLY B O 1
ATOM 4716 N N . ILE B 1 276 ? 6.328 -20.125 1.357 1 95.81 276 ILE B N 1
ATOM 4717 C CA . ILE B 1 276 ? 6.578 -20.812 0.099 1 95.81 276 ILE B CA 1
ATOM 4718 C C . ILE B 1 276 ? 7.016 -22.25 0.378 1 95.81 276 ILE B C 1
ATOM 4720 O O . ILE B 1 276 ? 7.629 -22.906 -0.475 1 95.81 276 ILE B O 1
ATOM 4724 N N . GLN B 1 277 ? 6.73 -22.734 1.581 1 94.31 277 GLN B N 1
ATOM 4725 C CA . GLN B 1 277 ? 6.988 -24.125 1.882 1 94.31 277 GLN B CA 1
ATOM 4726 C C . GLN B 1 277 ? 5.879 -25.031 1.337 1 94.31 277 GLN B C 1
ATOM 4728 O O . GLN B 1 277 ? 5.062 -25.547 2.102 1 94.31 277 GLN B O 1
ATOM 4733 N N . ILE B 1 278 ? 5.941 -25.234 0.043 1 94.81 278 ILE B N 1
ATOM 4734 C CA . ILE B 1 278 ? 4.957 -26.031 -0.673 1 94.81 278 ILE B CA 1
ATOM 4735 C C . ILE B 1 278 ? 5.633 -27.266 -1.264 1 94.81 278 ILE B C 1
ATOM 4737 O O . ILE B 1 278 ? 6.383 -27.172 -2.238 1 94.81 278 ILE B O 1
ATOM 4741 N N . SER B 1 279 ? 5.34 -28.391 -0.752 1 94.56 279 SER B N 1
ATOM 4742 C CA . SER B 1 279 ? 6.008 -29.625 -1.168 1 94.56 279 SER B CA 1
ATOM 4743 C C . SER B 1 279 ? 5.426 -30.156 -2.473 1 94.56 279 SER B C 1
ATOM 4745 O O . SER B 1 279 ? 6.125 -30.797 -3.252 1 94.56 279 SER B O 1
ATOM 4747 N N . GLU B 1 280 ? 4.188 -29.891 -2.652 1 94.75 280 GLU B N 1
ATOM 4748 C CA . GLU B 1 280 ? 3.49 -30.375 -3.844 1 94.75 280 GLU B CA 1
ATOM 4749 C C . GLU B 1 280 ? 2.654 -29.266 -4.477 1 94.75 280 GLU B C 1
ATOM 4751 O O . GLU B 1 280 ? 1.429 -29.25 -4.348 1 94.75 280 GLU B O 1
ATOM 4756 N N . PRO B 1 281 ? 3.318 -28.406 -5.238 1 96.38 281 PRO B N 1
ATOM 4757 C CA . PRO B 1 281 ? 2.539 -27.359 -5.906 1 96.38 281 PRO B CA 1
ATOM 4758 C C . PRO B 1 281 ? 1.442 -27.922 -6.805 1 96.38 281 PRO B C 1
ATOM 4760 O O . PRO B 1 281 ? 1.692 -28.844 -7.59 1 96.38 281 PRO B O 1
ATOM 4763 N N . VAL B 1 282 ? 0.275 -27.328 -6.75 1 95.38 282 VAL B N 1
ATOM 4764 C CA . VAL B 1 282 ? -0.904 -27.781 -7.48 1 95.38 282 VAL B CA 1
ATOM 4765 C C . VAL B 1 282 ? -0.621 -27.75 -8.984 1 95.38 282 VAL B C 1
ATOM 4767 O O . VAL B 1 282 ? -1.066 -28.641 -9.719 1 95.38 282 VAL B O 1
ATOM 4770 N N . ARG B 1 283 ? 0.141 -26.797 -9.375 1 97.81 283 ARG B N 1
ATOM 4771 C CA . ARG B 1 283 ? 0.367 -26.594 -10.805 1 97.81 283 ARG B CA 1
ATOM 4772 C C . ARG B 1 283 ? 1.835 -26.797 -11.164 1 97.81 283 ARG B C 1
ATOM 4774 O O . ARG B 1 283 ? 2.408 -26.016 -11.93 1 97.81 283 ARG B O 1
ATOM 4781 N N . MET B 1 284 ? 2.406 -27.828 -10.648 1 98 284 MET B N 1
ATOM 4782 C CA . MET B 1 284 ? 3.82 -28.141 -10.828 1 98 284 MET B CA 1
ATOM 4783 C C . MET B 1 284 ? 4.168 -28.234 -12.312 1 98 284 MET B C 1
ATOM 4785 O O . MET B 1 284 ? 5.152 -27.641 -12.766 1 98 284 MET B O 1
ATOM 4789 N N . LYS B 1 285 ? 3.357 -28.906 -13.07 1 97.38 285 LYS B N 1
ATOM 4790 C CA . LYS B 1 285 ? 3.631 -29.094 -14.492 1 97.38 285 LYS B CA 1
ATOM 4791 C C . LYS B 1 285 ? 3.641 -27.75 -15.219 1 97.38 285 LYS B C 1
ATOM 4793 O O . LYS B 1 285 ? 4.496 -27.5 -16.078 1 97.38 285 LYS B O 1
ATOM 4798 N N . GLN B 1 286 ? 2.729 -26.906 -14.883 1 98.25 286 GLN B N 1
ATOM 4799 C CA . GLN B 1 286 ? 2.658 -25.609 -15.523 1 98.25 286 GLN B CA 1
ATOM 4800 C C . GLN B 1 286 ? 3.865 -24.75 -15.156 1 98.25 286 GLN B C 1
ATOM 4802 O O . GLN B 1 286 ? 4.352 -23.969 -15.977 1 98.25 286 GLN B O 1
ATOM 4807 N N . ILE B 1 287 ? 4.324 -24.844 -13.906 1 98.81 287 ILE B N 1
ATOM 4808 C CA . ILE B 1 287 ? 5.508 -24.125 -13.461 1 98.81 287 ILE B CA 1
ATOM 4809 C C . ILE B 1 287 ? 6.723 -24.562 -14.266 1 98.81 287 ILE B C 1
ATOM 4811 O O . ILE B 1 287 ? 7.461 -23.719 -14.797 1 98.81 287 ILE B O 1
ATOM 4815 N N . LEU B 1 288 ? 6.887 -25.859 -14.445 1 98.75 288 LEU B N 1
ATOM 4816 C CA . LEU B 1 288 ? 8.016 -26.391 -15.195 1 98.75 288 LEU B CA 1
ATOM 4817 C C . LEU B 1 288 ? 7.93 -25.984 -16.672 1 98.75 288 LEU B C 1
ATOM 4819 O O . LEU B 1 288 ? 8.938 -25.656 -17.281 1 98.75 288 LEU B O 1
ATOM 4823 N N . ASP B 1 289 ? 6.715 -26.016 -17.234 1 98.44 289 ASP B N 1
ATOM 4824 C CA . ASP B 1 289 ? 6.508 -25.594 -18.609 1 98.44 289 ASP B CA 1
ATOM 4825 C C . ASP B 1 289 ? 6.918 -24.125 -18.797 1 98.44 289 ASP B C 1
ATOM 4827 O O . ASP B 1 289 ? 7.543 -23.781 -19.797 1 98.44 289 ASP B O 1
ATOM 4831 N N . ALA B 1 290 ? 6.539 -23.281 -17.859 1 98.75 290 ALA B N 1
ATOM 4832 C CA . ALA B 1 290 ? 6.879 -21.859 -17.922 1 98.75 290 ALA B CA 1
ATOM 4833 C C . ALA B 1 290 ? 8.391 -21.656 -17.859 1 98.75 290 ALA B C 1
ATOM 4835 O O . ALA B 1 290 ? 8.945 -20.828 -18.594 1 98.75 290 ALA B O 1
ATOM 4836 N N . ILE B 1 291 ? 9.031 -22.391 -16.984 1 98.81 291 ILE B N 1
ATOM 4837 C CA . ILE B 1 291 ? 10.484 -22.312 -16.859 1 98.81 291 ILE B CA 1
ATOM 4838 C C . ILE B 1 291 ? 11.133 -22.719 -18.188 1 98.81 291 ILE B C 1
ATOM 4840 O O . ILE B 1 291 ? 12.016 -22.016 -18.688 1 98.81 291 ILE B O 1
ATOM 4844 N N . GLU B 1 292 ? 10.672 -23.781 -18.734 1 98.62 292 GLU B N 1
ATOM 4845 C CA . GLU B 1 292 ? 11.211 -24.25 -20 1 98.62 292 GLU B CA 1
ATOM 4846 C C . GLU B 1 292 ? 10.969 -23.219 -21.109 1 98.62 292 GLU B C 1
ATOM 4848 O O . GLU B 1 292 ? 11.891 -22.891 -21.859 1 98.62 292 GLU B O 1
ATOM 4853 N N . ALA B 1 293 ? 9.797 -22.688 -21.172 1 98.56 293 ALA B N 1
ATOM 4854 C CA . ALA B 1 293 ? 9.383 -21.797 -22.25 1 98.56 293 ALA B CA 1
ATOM 4855 C C . ALA B 1 293 ? 10.156 -20.469 -22.188 1 98.56 293 ALA B C 1
ATOM 4857 O O . ALA B 1 293 ? 10.258 -19.766 -23.188 1 98.56 293 ALA B O 1
ATOM 4858 N N . THR B 1 294 ? 10.75 -20.109 -21.031 1 98.62 294 THR B N 1
ATOM 4859 C CA . THR B 1 294 ? 11.375 -18.797 -20.859 1 98.62 294 THR B CA 1
ATOM 4860 C C . THR B 1 294 ? 12.875 -18.938 -20.609 1 98.62 294 THR B C 1
ATOM 4862 O O . THR B 1 294 ? 13.547 -17.969 -20.25 1 98.62 294 THR B O 1
ATOM 4865 N N . ASP B 1 295 ? 13.305 -20.172 -20.734 1 98 295 ASP B N 1
ATOM 4866 C CA . ASP B 1 295 ? 14.688 -20.469 -20.359 1 98 295 ASP B CA 1
ATOM 4867 C C . ASP B 1 295 ? 14.969 -20.031 -18.922 1 98 295 ASP B C 1
ATOM 4869 O O . ASP B 1 295 ? 15.992 -19.406 -18.641 1 98 295 ASP B O 1
ATOM 4873 N N . GLY B 1 296 ? 13.992 -20.297 -18.109 1 98.56 296 GLY B N 1
ATOM 4874 C CA . GLY B 1 296 ? 14.062 -19.906 -16.703 1 98.56 296 GLY B CA 1
ATOM 4875 C C . GLY B 1 296 ? 14.781 -20.906 -15.836 1 98.56 296 GLY B C 1
ATOM 4876 O O . GLY B 1 296 ? 15.445 -21.812 -16.344 1 98.56 296 GLY B O 1
ATOM 4877 N N . ASP B 1 297 ? 14.68 -20.656 -14.477 1 98.69 297 ASP B N 1
ATOM 4878 C CA . ASP B 1 297 ? 15.344 -21.5 -13.492 1 98.69 297 ASP B CA 1
ATOM 4879 C C . ASP B 1 297 ? 14.781 -21.281 -12.094 1 98.69 297 ASP B C 1
ATOM 4881 O O . ASP B 1 297 ? 13.898 -20.438 -11.906 1 98.69 297 ASP B O 1
ATOM 4885 N N . ALA B 1 298 ? 15.195 -22.109 -11.195 1 98.88 298 ALA B N 1
ATOM 4886 C CA . ALA B 1 298 ? 14.844 -21.969 -9.781 1 98.88 298 ALA B CA 1
ATOM 4887 C C . ALA B 1 298 ? 15.992 -22.391 -8.875 1 98.88 298 ALA B C 1
ATOM 4889 O O . ALA B 1 298 ? 16.781 -23.281 -9.242 1 98.88 298 ALA B O 1
ATOM 4890 N N . VAL B 1 299 ? 16.109 -21.781 -7.746 1 98.69 299 VAL B N 1
ATOM 4891 C CA . VAL B 1 299 ? 17.141 -22.156 -6.777 1 98.69 299 VAL B CA 1
ATOM 4892 C C . VAL B 1 299 ? 16.531 -22.266 -5.387 1 98.69 299 VAL B C 1
ATOM 4894 O O . VAL B 1 299 ? 15.461 -21.719 -5.125 1 98.69 299 VAL B O 1
ATOM 4897 N N . ALA B 1 300 ? 17.156 -23.016 -4.543 1 98.62 300 ALA B N 1
ATOM 4898 C CA . ALA B 1 300 ? 16.781 -23.156 -3.139 1 98.62 300 ALA B CA 1
ATOM 4899 C C . ALA B 1 300 ? 17.594 -22.203 -2.26 1 98.62 300 ALA B C 1
ATOM 4901 O O . ALA B 1 300 ? 18.812 -22.141 -2.367 1 98.62 300 ALA B O 1
ATOM 4902 N N . VAL B 1 301 ? 16.938 -21.469 -1.414 1 98.69 301 VAL B N 1
ATOM 4903 C CA . VAL B 1 301 ? 17.578 -20.438 -0.604 1 98.69 301 VAL B CA 1
ATOM 4904 C C . VAL B 1 301 ? 17.516 -20.828 0.871 1 98.69 301 VAL B C 1
ATOM 4906 O O . VAL B 1 301 ? 16.469 -21.203 1.378 1 98.69 301 VAL B O 1
ATOM 4909 N N . SER B 1 302 ? 18.562 -20.719 1.595 1 98.31 302 SER B N 1
ATOM 4910 C CA . SER B 1 302 ? 18.688 -21.125 2.992 1 98.31 302 SER B CA 1
ATOM 4911 C C . SER B 1 302 ? 18.094 -20.078 3.926 1 98.31 302 SER B C 1
ATOM 4913 O O . SER B 1 302 ? 17.844 -18.938 3.516 1 98.31 302 SER B O 1
ATOM 4915 N N . THR B 1 303 ? 17.906 -20.547 5.184 1 98.38 303 THR B N 1
ATOM 4916 C CA . THR B 1 303 ? 17.453 -19.641 6.227 1 98.38 303 THR B CA 1
ATOM 4917 C C . THR B 1 303 ? 18.422 -18.484 6.402 1 98.38 303 THR B C 1
ATOM 4919 O O . THR B 1 303 ? 18.016 -17.312 6.477 1 98.38 303 THR B O 1
ATOM 4922 N N . ALA B 1 304 ? 19.703 -18.797 6.422 1 98.06 304 ALA B N 1
ATOM 4923 C CA . ALA B 1 304 ? 20.734 -17.797 6.66 1 98.06 304 ALA B CA 1
ATOM 4924 C C . ALA B 1 304 ? 20.75 -16.75 5.547 1 98.06 304 ALA B C 1
ATOM 4926 O O . ALA B 1 304 ? 20.844 -15.547 5.812 1 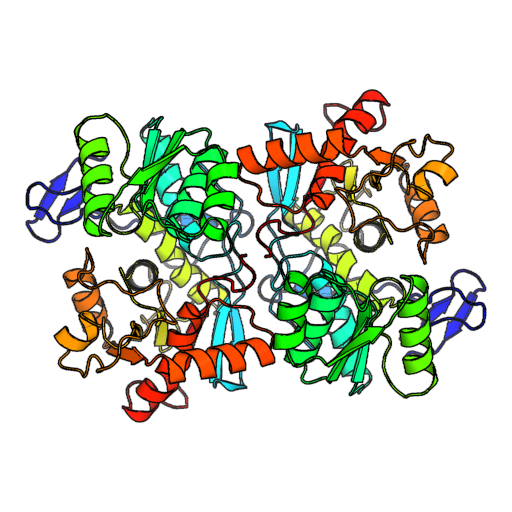98.06 304 ALA B O 1
ATOM 4927 N N . ALA B 1 305 ? 20.703 -17.188 4.301 1 98.12 305 ALA B N 1
ATOM 4928 C CA . ALA B 1 305 ? 20.703 -16.266 3.164 1 98.12 305 ALA B CA 1
ATOM 4929 C C . ALA B 1 305 ? 19.453 -15.383 3.18 1 98.12 305 ALA B C 1
ATOM 4931 O O . ALA B 1 305 ? 19.531 -14.188 2.885 1 98.12 305 ALA B O 1
ATOM 4932 N N . THR B 1 306 ? 18.328 -15.984 3.527 1 98.56 306 THR B N 1
ATOM 4933 C CA . THR B 1 306 ? 17.062 -15.258 3.617 1 98.56 306 THR B CA 1
ATOM 4934 C C . THR B 1 306 ? 17.156 -14.148 4.664 1 98.56 306 THR B C 1
ATOM 4936 O O . THR B 1 306 ? 16.797 -13 4.398 1 98.56 306 THR B O 1
ATOM 4939 N N . GLN B 1 307 ? 17.641 -14.484 5.816 1 98.31 307 GLN B N 1
ATOM 4940 C CA . GLN B 1 307 ? 17.703 -13.539 6.926 1 98.31 307 GLN B CA 1
ATOM 4941 C C . GLN B 1 307 ? 18.688 -12.398 6.617 1 98.31 307 GLN B C 1
ATOM 4943 O O . GLN B 1 307 ? 18.406 -11.242 6.922 1 98.31 307 GLN B O 1
ATOM 4948 N N . ARG B 1 308 ? 19.781 -12.734 6.023 1 98.19 308 ARG B N 1
ATOM 4949 C CA . ARG B 1 308 ? 20.766 -11.719 5.637 1 98.19 308 ARG B CA 1
ATOM 4950 C C . ARG B 1 308 ? 20.156 -10.711 4.668 1 98.19 308 ARG B C 1
ATOM 4952 O O . ARG B 1 308 ? 20.328 -9.5 4.836 1 98.19 308 ARG B O 1
ATOM 4959 N N . GLU B 1 309 ? 19.484 -11.219 3.701 1 98.38 309 GLU B N 1
ATOM 4960 C CA . GLU B 1 309 ? 18.875 -10.336 2.711 1 98.38 309 GLU B CA 1
ATOM 4961 C C . GLU B 1 309 ? 17.703 -9.555 3.309 1 98.38 309 GLU B C 1
ATOM 4963 O O . GLU B 1 309 ? 17.453 -8.406 2.934 1 98.38 309 GLU B O 1
ATOM 4968 N N . HIS B 1 310 ? 16.969 -10.234 4.176 1 98.38 310 HIS B N 1
ATOM 4969 C CA . HIS B 1 310 ? 15.891 -9.547 4.871 1 98.38 310 HIS B CA 1
ATOM 4970 C C . HIS B 1 310 ? 16.406 -8.328 5.629 1 98.38 310 HIS B C 1
ATOM 4972 O O . HIS B 1 310 ? 15.82 -7.246 5.551 1 98.38 310 HIS B O 1
ATOM 4978 N N . ASP B 1 311 ? 17.5 -8.5 6.305 1 98 311 ASP B N 1
ATOM 4979 C CA . ASP B 1 311 ? 18.141 -7.41 7.043 1 98 311 ASP B CA 1
ATOM 4980 C C . ASP B 1 311 ? 18.641 -6.328 6.094 1 98 311 ASP B C 1
ATOM 4982 O O . ASP B 1 311 ? 18.5 -5.137 6.371 1 98 311 ASP B O 1
ATOM 4986 N N . ARG B 1 312 ? 19.234 -6.746 5.027 1 98.38 312 ARG B N 1
ATOM 4987 C CA . ARG B 1 312 ? 19.75 -5.809 4.035 1 98.38 312 ARG B CA 1
ATOM 4988 C C . ARG B 1 312 ? 18.641 -4.945 3.455 1 98.38 312 ARG B C 1
ATOM 4990 O O . ARG B 1 312 ? 18.797 -3.734 3.305 1 98.38 312 ARG B O 1
ATOM 4997 N N . LEU B 1 313 ? 17.531 -5.555 3.156 1 98.69 313 LEU B N 1
ATOM 4998 C CA . LEU B 1 313 ? 16.375 -4.84 2.633 1 98.69 313 LEU B CA 1
ATOM 4999 C C . LEU B 1 313 ? 15.844 -3.842 3.658 1 98.69 313 LEU B C 1
ATOM 5001 O O . LEU B 1 313 ? 15.57 -2.689 3.322 1 98.69 313 LEU B O 1
ATOM 5005 N N . ALA B 1 314 ? 15.75 -4.289 4.875 1 97.75 314 ALA B N 1
ATOM 5006 C CA . ALA B 1 314 ? 15.242 -3.42 5.934 1 97.75 314 ALA B CA 1
ATOM 5007 C C . ALA B 1 314 ? 16.141 -2.199 6.121 1 97.75 314 ALA B C 1
ATOM 5009 O O . ALA B 1 314 ? 15.648 -1.079 6.281 1 97.75 314 ALA B O 1
ATOM 5010 N N . ARG B 1 315 ? 17.406 -2.371 6.031 1 98.06 315 ARG B N 1
ATOM 5011 C CA . ARG B 1 315 ? 18.359 -1.292 6.219 1 98.06 315 ARG B CA 1
ATOM 5012 C C . ARG B 1 315 ? 18.312 -0.307 5.059 1 98.06 315 ARG B C 1
ATOM 5014 O O . ARG B 1 315 ? 18.812 0.818 5.172 1 98.06 315 ARG B O 1
ATOM 5021 N N . ALA B 1 316 ? 17.75 -0.774 3.984 1 98.25 316 ALA B N 1
ATOM 5022 C CA . ALA B 1 316 ? 17.594 0.095 2.822 1 98.25 316 ALA B CA 1
ATOM 5023 C C . ALA B 1 316 ? 16.188 0.702 2.781 1 98.25 316 ALA B C 1
ATOM 5025 O O . ALA B 1 316 ? 15.844 1.424 1.843 1 98.25 316 ALA B O 1
ATOM 5026 N N . GLY B 1 317 ? 15.375 0.398 3.742 1 97.94 317 GLY B N 1
ATOM 5027 C CA . GLY B 1 317 ? 14.055 1.006 3.871 1 97.94 317 GLY B CA 1
ATOM 5028 C C . GLY B 1 317 ? 12.945 0.143 3.309 1 97.94 317 GLY B C 1
ATOM 5029 O O . GLY B 1 317 ? 11.781 0.553 3.295 1 97.94 317 GLY B O 1
ATOM 5030 N N . PHE B 1 318 ? 13.25 -1.042 2.828 1 98.44 318 PHE B N 1
ATOM 5031 C CA . PHE B 1 318 ? 12.219 -1.935 2.307 1 98.44 318 PHE B CA 1
ATOM 5032 C C . PHE B 1 318 ? 11.688 -2.846 3.404 1 98.44 318 PHE B C 1
ATOM 5034 O O . PHE B 1 318 ? 12.375 -3.773 3.838 1 98.44 318 PHE B O 1
ATOM 5041 N N . HIS B 1 319 ? 10.461 -2.613 3.83 1 97.06 319 HIS B N 1
ATOM 5042 C CA . HIS B 1 319 ? 9.82 -3.389 4.887 1 97.06 319 HIS B CA 1
ATOM 5043 C C . HIS B 1 319 ? 9.047 -4.57 4.309 1 97.06 319 HIS B C 1
ATOM 5045 O O . HIS B 1 319 ? 7.832 -4.492 4.117 1 97.06 319 HIS B O 1
ATOM 5051 N N . VAL B 1 320 ? 9.727 -5.637 4.172 1 97.5 320 VAL B N 1
ATOM 5052 C CA . VAL B 1 320 ? 9.078 -6.773 3.523 1 97.5 320 VAL B CA 1
ATOM 5053 C C . VAL B 1 320 ? 9.109 -7.984 4.453 1 97.5 320 VAL B C 1
ATOM 5055 O O . VAL B 1 320 ? 9.844 -7.996 5.445 1 97.5 320 VAL B O 1
ATOM 5058 N N . GLU B 1 321 ? 8.22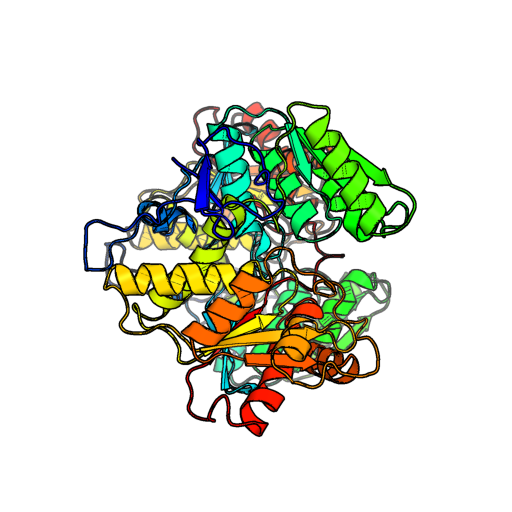7 -8.961 4.195 1 96.75 321 GLU B N 1
ATOM 5059 C CA . GLU B 1 321 ? 8.273 -10.211 4.938 1 96.75 321 GLU B CA 1
ATOM 5060 C C . GLU B 1 321 ? 9.477 -11.055 4.531 1 96.75 321 GLU B C 1
ATOM 5062 O O . GLU B 1 321 ? 9.977 -10.93 3.414 1 96.75 321 GLU B O 1
ATOM 5067 N N . PRO B 1 322 ? 9.914 -11.953 5.332 1 97.25 322 PRO B N 1
ATOM 5068 C CA . PRO B 1 322 ? 11.109 -12.742 5.051 1 97.25 322 PRO B CA 1
ATOM 5069 C C . PRO B 1 322 ? 10.992 -13.547 3.756 1 97.25 322 PRO B C 1
ATOM 5071 O O . PRO B 1 322 ? 11.977 -13.695 3.025 1 97.25 322 PRO B O 1
ATOM 5074 N N . THR B 1 323 ? 9.859 -14.016 3.457 1 97.06 323 THR B N 1
ATOM 5075 C CA . THR B 1 323 ? 9.656 -14.789 2.234 1 97.06 323 THR B CA 1
ATOM 5076 C C . THR B 1 323 ? 10.102 -13.984 1.014 1 97.06 323 THR B C 1
ATOM 5078 O O . THR B 1 323 ? 10.688 -14.531 0.081 1 97.06 323 THR B O 1
ATOM 5081 N N . CYS B 1 324 ? 9.906 -12.703 1.014 1 95.88 324 CYS B N 1
ATOM 5082 C CA . CYS B 1 324 ? 10.305 -11.812 -0.074 1 95.88 324 CYS B CA 1
ATOM 5083 C C . CYS B 1 324 ? 11.812 -11.828 -0.27 1 95.88 324 CYS B C 1
ATOM 5085 O O . CYS B 1 324 ? 12.297 -11.75 -1.4 1 95.88 324 CYS B O 1
ATOM 5087 N N . ALA B 1 325 ? 12.461 -11.977 0.817 1 98.25 325 ALA B N 1
ATOM 5088 C CA . ALA B 1 325 ? 13.914 -11.859 0.807 1 98.25 325 ALA B CA 1
ATOM 5089 C C . ALA B 1 325 ? 14.562 -13.062 0.13 1 98.25 325 ALA B C 1
ATOM 5091 O O . ALA B 1 325 ? 15.734 -13.008 -0.257 1 98.25 325 ALA B O 1
ATOM 5092 N N . THR B 1 326 ? 13.797 -14.141 -0.047 1 98.75 326 THR B N 1
ATOM 5093 C CA . THR B 1 326 ? 14.336 -15.281 -0.782 1 98.75 326 THR B CA 1
ATOM 5094 C C . THR B 1 326 ? 14.633 -14.898 -2.229 1 98.75 326 THR B C 1
ATOM 5096 O O . THR B 1 326 ? 15.625 -15.344 -2.805 1 98.75 326 THR B O 1
ATOM 5099 N N . ALA B 1 327 ? 13.805 -14.094 -2.842 1 98.81 327 ALA B N 1
ATOM 5100 C CA . ALA B 1 327 ? 13.984 -13.695 -4.238 1 98.81 327 ALA B CA 1
ATOM 5101 C C . ALA B 1 327 ? 15.234 -12.844 -4.41 1 98.81 327 ALA B C 1
ATOM 5103 O O . ALA B 1 327 ? 15.984 -13.016 -5.375 1 98.81 327 ALA B O 1
ATOM 5104 N N . THR B 1 328 ? 15.469 -11.922 -3.461 1 98.62 328 THR B N 1
ATOM 5105 C CA . THR B 1 328 ? 16.672 -11.109 -3.541 1 98.62 328 THR B CA 1
ATOM 5106 C C . THR B 1 328 ? 17.906 -11.945 -3.238 1 98.62 328 THR B C 1
ATOM 5108 O O . THR B 1 328 ? 18.953 -11.758 -3.859 1 98.62 328 THR B O 1
ATOM 5111 N N . ALA B 1 329 ? 17.766 -12.844 -2.303 1 98.69 329 ALA B N 1
ATOM 5112 C CA . ALA B 1 329 ? 18.875 -13.734 -1.971 1 98.69 329 ALA B CA 1
ATOM 5113 C C . ALA B 1 329 ? 19.25 -14.602 -3.166 1 98.69 329 ALA B C 1
ATOM 5115 O O . ALA B 1 329 ? 20.422 -14.906 -3.373 1 98.69 329 ALA B O 1
ATOM 5116 N N . ALA B 1 330 ? 18.328 -15.008 -3.947 1 98.69 330 ALA B N 1
ATOM 5117 C CA . ALA B 1 330 ? 18.531 -15.906 -5.082 1 98.69 330 ALA B CA 1
ATOM 5118 C C . ALA B 1 330 ? 19.359 -15.242 -6.172 1 98.69 330 ALA B C 1
ATOM 5120 O O . ALA B 1 330 ? 19.969 -15.93 -7.004 1 98.69 330 ALA B O 1
ATOM 5121 N N . LEU B 1 331 ? 19.375 -13.891 -6.227 1 98.44 331 LEU B N 1
ATOM 5122 C CA . LEU B 1 331 ? 20.094 -13.156 -7.262 1 98.44 331 LEU B CA 1
ATOM 5123 C C . LEU B 1 331 ? 21.562 -13.562 -7.316 1 98.44 331 LEU B C 1
ATOM 5125 O O . LEU B 1 331 ? 22.125 -13.742 -8.398 1 98.44 331 LEU B O 1
ATOM 5129 N N . ARG B 1 332 ? 22.125 -13.68 -6.141 1 96.81 332 ARG B N 1
ATOM 5130 C CA . ARG B 1 332 ? 23.531 -14.062 -6.078 1 96.81 332 ARG B CA 1
ATOM 5131 C C . ARG B 1 332 ? 23.766 -15.422 -6.738 1 96.81 332 ARG B C 1
ATOM 5133 O O . ARG B 1 332 ? 24.703 -15.594 -7.52 1 96.81 332 ARG B O 1
ATOM 5140 N N . GLN B 1 333 ? 22.922 -16.359 -6.41 1 97.12 333 GLN B N 1
ATOM 5141 C CA . GLN B 1 333 ? 23.047 -17.703 -6.969 1 97.12 333 GLN B CA 1
ATOM 5142 C C . GLN B 1 333 ? 22.844 -17.703 -8.484 1 97.12 333 GLN B C 1
ATOM 5144 O O . GLN B 1 333 ? 23.594 -18.344 -9.211 1 97.12 333 GLN B O 1
ATOM 5149 N N . PHE B 1 334 ? 21.859 -16.969 -8.945 1 98.25 334 PHE B N 1
ATOM 5150 C CA . PHE B 1 334 ? 21.594 -16.906 -10.375 1 98.25 334 PHE B CA 1
ATOM 5151 C C . PHE B 1 334 ? 22.766 -16.266 -11.117 1 98.25 334 PHE B C 1
ATOM 5153 O O . PHE B 1 334 ? 23.094 -16.688 -12.227 1 98.25 334 PHE B O 1
ATOM 5160 N N . ARG B 1 335 ? 23.344 -15.281 -10.562 1 97.25 335 ARG B N 1
ATOM 5161 C CA . ARG B 1 335 ? 24.5 -14.633 -11.172 1 97.25 335 ARG B CA 1
ATOM 5162 C C . ARG B 1 335 ? 25.703 -15.562 -11.164 1 97.25 335 ARG B C 1
ATOM 5164 O O . ARG B 1 335 ? 26.406 -15.672 -12.172 1 97.25 335 ARG B O 1
ATOM 5171 N N . GLU B 1 336 ? 25.938 -16.234 -10.008 1 96.06 336 GLU B N 1
ATOM 5172 C CA . GLU B 1 336 ? 27.062 -17.156 -9.898 1 96.06 336 GLU B CA 1
ATOM 5173 C C . GLU B 1 336 ? 26.938 -18.297 -10.914 1 96.06 336 GLU B C 1
ATOM 5175 O O . GLU B 1 336 ? 27.953 -18.766 -11.453 1 96.06 336 GLU B O 1
ATOM 5180 N N . ARG B 1 337 ? 25.719 -18.703 -11.203 1 95.38 337 ARG B N 1
ATOM 5181 C CA . ARG B 1 337 ? 25.469 -19.812 -12.117 1 95.38 337 ARG B CA 1
ATOM 5182 C C . ARG B 1 337 ? 25.438 -19.344 -13.562 1 95.38 337 ARG B C 1
ATOM 5184 O O . ARG B 1 337 ? 25.344 -20.141 -14.484 1 95.38 337 ARG B O 1
ATOM 5191 N N . GLY B 1 338 ? 25.453 -18.047 -13.75 1 95.94 338 GLY B N 1
ATOM 5192 C CA . GLY B 1 338 ? 25.469 -17.484 -15.086 1 95.94 338 GLY B CA 1
ATOM 5193 C C . GLY B 1 338 ? 24.094 -17.438 -15.727 1 95.94 338 GLY B C 1
ATOM 5194 O O . GLY B 1 338 ? 23.969 -17.281 -16.938 1 95.94 338 GLY B O 1
ATOM 5195 N N . VAL B 1 339 ? 23.062 -17.641 -14.914 1 96.5 339 VAL B N 1
ATOM 5196 C CA . VAL B 1 339 ? 21.688 -17.562 -15.406 1 96.5 339 VAL B CA 1
ATOM 5197 C C . VAL B 1 339 ? 21.344 -16.125 -15.758 1 96.5 339 VAL B C 1
ATOM 5199 O O . VAL B 1 339 ? 20.625 -15.867 -16.734 1 96.5 339 VAL B O 1
ATOM 5202 N N . ILE B 1 340 ? 21.781 -15.141 -14.898 1 96.12 340 ILE B N 1
ATOM 5203 C CA . ILE B 1 340 ? 21.688 -13.727 -15.219 1 96.12 340 ILE B CA 1
ATOM 5204 C C . ILE B 1 340 ? 23.078 -13.102 -15.211 1 96.12 340 ILE B C 1
ATOM 5206 O O . ILE B 1 340 ? 23.938 -13.477 -14.391 1 96.12 340 ILE B O 1
ATOM 5210 N N . ASP B 1 341 ? 23.25 -12.156 -16.125 1 94.12 341 ASP B N 1
ATOM 5211 C CA . ASP B 1 341 ? 24.5 -11.398 -16.203 1 94.12 341 ASP B CA 1
ATOM 5212 C C . ASP B 1 341 ? 24.406 -10.102 -15.398 1 94.12 341 ASP B C 1
ATOM 5214 O O . ASP B 1 341 ? 23.297 -9.641 -15.078 1 94.12 341 ASP B O 1
ATOM 5218 N N . ASP B 1 342 ? 25.547 -9.516 -15.156 1 89.56 342 ASP B N 1
ATOM 5219 C CA . ASP B 1 342 ? 25.625 -8.289 -14.375 1 89.56 342 ASP B CA 1
ATOM 5220 C C . ASP B 1 342 ? 24.922 -7.137 -15.102 1 89.56 342 ASP B C 1
ATOM 5222 O O . ASP B 1 342 ? 24.453 -6.188 -14.469 1 89.56 342 ASP B O 1
ATOM 5226 N N . THR B 1 343 ? 24.781 -7.23 -16.344 1 93.62 343 THR B N 1
ATOM 5227 C CA . THR B 1 343 ? 24.219 -6.137 -17.125 1 93.62 343 THR B CA 1
ATOM 5228 C C . THR B 1 343 ? 22.734 -6.383 -17.406 1 93.62 343 THR B C 1
ATOM 5230 O O . THR B 1 343 ? 22.062 -5.523 -17.984 1 93.62 343 THR B O 1
ATOM 5233 N N . ASP B 1 344 ? 22.281 -7.566 -17 1 97.31 344 ASP B N 1
ATOM 5234 C CA . ASP B 1 344 ? 20.891 -7.887 -17.281 1 97.31 344 ASP B CA 1
ATOM 5235 C C . ASP B 1 344 ? 19.938 -6.957 -16.516 1 97.31 344 ASP B C 1
ATOM 5237 O O . ASP B 1 344 ? 20.188 -6.625 -15.359 1 97.31 344 ASP B O 1
ATOM 5241 N N . ASP B 1 345 ? 18.953 -6.547 -17.234 1 98.12 345 ASP B N 1
ATOM 5242 C CA . ASP B 1 345 ? 17.859 -5.809 -16.641 1 98.12 345 ASP B CA 1
ATOM 5243 C C . ASP B 1 345 ? 16.922 -6.742 -15.875 1 98.12 345 ASP B C 1
ATOM 5245 O O . ASP B 1 345 ? 16.172 -7.512 -16.484 1 98.12 345 ASP B O 1
ATOM 5249 N N . VAL B 1 346 ? 17 -6.664 -14.508 1 98.81 346 VAL B N 1
ATOM 5250 C CA . VAL B 1 346 ? 16.281 -7.629 -13.68 1 98.81 346 VAL B CA 1
ATOM 5251 C C . VAL B 1 346 ? 15.25 -6.91 -12.82 1 98.81 346 VAL B C 1
ATOM 5253 O O . VAL B 1 346 ? 15.531 -5.852 -12.25 1 98.81 346 VAL B O 1
ATOM 5256 N N . VAL B 1 347 ? 14.031 -7.414 -12.805 1 98.94 347 VAL B N 1
ATOM 5257 C CA . VAL B 1 347 ? 12.992 -6.953 -11.891 1 98.94 347 VAL B CA 1
ATOM 5258 C C . VAL B 1 347 ? 12.695 -8.039 -10.852 1 98.94 347 VAL B C 1
ATOM 5260 O O . VAL B 1 347 ? 12.547 -9.211 -11.195 1 98.94 347 VAL B O 1
ATOM 5263 N N . VAL B 1 348 ? 12.695 -7.691 -9.578 1 98.94 348 VAL B N 1
ATOM 5264 C CA . VAL B 1 348 ? 12.367 -8.586 -8.469 1 98.94 348 VAL B CA 1
ATOM 5265 C C . VAL B 1 348 ? 11.07 -8.133 -7.801 1 98.94 348 VAL B C 1
ATOM 5267 O O . VAL B 1 348 ? 10.891 -6.949 -7.52 1 98.94 348 VAL B O 1
ATOM 5270 N N . ALA B 1 349 ? 10.164 -9.062 -7.605 1 98.88 349 ALA B N 1
ATOM 5271 C CA . ALA B 1 349 ? 8.922 -8.734 -6.922 1 98.88 349 ALA B CA 1
ATOM 5272 C C . ALA B 1 349 ? 9.086 -8.828 -5.406 1 98.88 349 ALA B C 1
ATOM 5274 O O . ALA B 1 349 ? 9.5 -9.867 -4.883 1 98.88 349 ALA B O 1
ATOM 5275 N N . LEU B 1 350 ? 8.797 -7.777 -4.66 1 98.81 350 LEU B N 1
ATOM 5276 C CA . LEU B 1 350 ? 8.711 -7.797 -3.205 1 98.81 350 LEU B CA 1
ATOM 5277 C C . LEU B 1 350 ? 7.277 -8.031 -2.75 1 98.81 350 LEU B C 1
ATOM 5279 O O . LEU B 1 350 ? 6.496 -7.086 -2.633 1 98.81 350 LEU B O 1
ATOM 5283 N N . THR B 1 351 ? 6.93 -9.188 -2.383 1 98.38 351 THR B N 1
ATOM 5284 C CA . THR B 1 351 ? 5.602 -9.758 -2.572 1 98.38 351 THR B CA 1
ATOM 5285 C C . THR B 1 351 ? 4.719 -9.492 -1.356 1 98.38 351 THR B C 1
ATOM 5287 O O . THR B 1 351 ? 3.498 -9.641 -1.424 1 98.38 351 THR B O 1
ATOM 5290 N N . GLY B 1 352 ? 5.262 -9.219 -0.217 1 97.5 352 GLY B N 1
ATOM 5291 C CA . GLY B 1 352 ? 4.473 -9.008 0.985 1 97.5 352 GLY B CA 1
ATOM 5292 C C . GLY B 1 352 ? 5.152 -8.094 1.992 1 97.5 352 GLY B C 1
ATOM 5293 O O . GLY B 1 352 ? 6.371 -7.926 1.961 1 97.5 352 GLY B O 1
ATOM 5294 N N . SER B 1 353 ? 4.363 -7.594 2.879 1 96.69 353 SER B N 1
ATOM 5295 C CA . SER B 1 353 ? 4.859 -6.613 3.838 1 96.69 353 SER B CA 1
ATOM 5296 C C . SER B 1 353 ? 5.328 -7.285 5.125 1 96.69 353 SER B C 1
ATOM 5298 O O . SER B 1 353 ? 4.699 -8.234 5.598 1 96.69 353 SER B O 1
ATOM 5300 N N . GLY B 1 354 ? 6.406 -6.77 5.648 1 95.12 354 GLY B N 1
ATOM 5301 C CA . GLY B 1 354 ? 6.895 -7.199 6.949 1 95.12 354 GLY B CA 1
ATOM 5302 C C . GLY B 1 354 ? 6.32 -6.391 8.102 1 95.12 354 GLY B C 1
ATOM 5303 O O . GLY B 1 354 ? 6.648 -6.637 9.258 1 95.12 354 GLY B O 1
ATOM 5304 N N . LEU B 1 355 ? 5.473 -5.473 7.785 1 92.56 355 LEU B N 1
ATOM 5305 C CA . LEU B 1 355 ? 4.902 -4.609 8.812 1 92.56 355 LEU B CA 1
ATOM 5306 C C . LEU B 1 355 ? 3.648 -5.238 9.414 1 92.56 355 LEU B C 1
ATOM 5308 O O . LEU B 1 355 ? 3.152 -4.781 10.445 1 92.56 355 LEU B O 1
ATOM 5312 N N . LYS B 1 356 ? 3.182 -6.371 8.75 1 86.94 356 LYS B N 1
ATOM 5313 C CA . LYS B 1 356 ? 1.969 -7.027 9.234 1 86.94 356 LYS B CA 1
ATOM 5314 C C . LYS B 1 356 ? 2.203 -7.695 10.586 1 86.94 356 LYS B C 1
ATOM 5316 O O . LYS B 1 356 ? 3.279 -8.242 10.836 1 86.94 356 LYS B O 1
ATOM 5321 N N . GLY B 1 357 ? 1.527 -7.414 11.648 1 70.88 357 GLY B N 1
ATOM 5322 C CA . GLY B 1 357 ? 1.621 -7.961 12.992 1 70.88 357 GLY B CA 1
ATOM 5323 C C . GLY B 1 357 ? 1.734 -9.469 13.016 1 70.88 357 GLY B C 1
ATOM 5324 O O . GLY B 1 357 ? 1.463 -10.141 12.016 1 70.88 357 GLY B O 1
#

Nearest PDB structures (foldseek):
  2d1f-assembly1_B  TM=9.299E-01  e=1.586E-25  Mycobacterium tuberculosis
  8y1j-assembly1_B-2  TM=8.516E-01  e=6.222E-18  Pseudomonas aeruginosa PAO1
  8y1j-assembly1_A-2  TM=8.341E-01  e=3.885E-18  Pseudomonas aeruginosa PAO1
  2rkb-assembly1_A  TM=8.498E-01  e=6.953E-17  Homo sapiens
  1p5j-assembly1_A  TM=8.401E-01  e=4.884E-17  Homo sapiens

Radius of gyration: 25.18 Å; Cα contacts (8 Å, |Δi|>4): 1714; chains: 2; bounding box: 54×74×63 Å

Sequence (714 aa):
MTLVCRDCGREYPADSPWRCTCGYPLDFAEQPLPDSDTPAIGSRDDGLWAFADFLPVERRVSFGEGWTPLVDAPEWDVQFKLESLFPTASFKDRGATATISRAVELGVDRVVEDSSGNAGLAIATYAARAGIDAEIFVPADAKPGKLNAIERTGATLRKIEGSRQDVTDACVEAVNKSDAYYASHAWDPAFFAGTATAAMEVAAQRDWTAPDAFVTPLGHGTLFLGAYRGFRALQKAGWIDSIPTLLGAQAAGVAPVVEALGGDPGGSRNDAADGIQISEPVRMKQILDAIEATDGDAVAVSTAATQREHDRLARAGFHVEPTCATATAALRQFRERGVIDDTDDVVVALTGSGLKGMTLVCRDCGREYPADSPWRCTCGYPLDFAEQPLPDSDTPAIGSRDDGLWAFADFLPVERRVSFGEGWTPLVDAPEWDVQFKLESLFPTASFKDRGATATISRAVELGVDRVVEDSSGNAGLAIATYAARAGIDAEIFVPADAKPGKLNAIERTGATLRKIEGSRQDVTDACVEAVNKSDAYYASHAWDPAFFAGTATAAMEVAAQRDWTAPDAFVTPLGHGTLFLGAYRGFRALQKAGWIDSIPTLLGAQAAGVAPVVEALGGDPGGSRNDAADGIQISEPVRMKQILDAIEATDGDAVAVSTAATQREHDRLARAGFHVEPTCATATAALRQFRERGVIDDTDDVVVALTGSGLKG

Organism: NCBI:txid1457250